Protein AF-A0A1Q8XFN5-F1 (afdb_monomer)

Secondary structure (DSSP, 8-state):
-HHHHHHHHHHHHHHHHHHHHHHHHHHHHHHHHHHHHHHH-HHHHHHHHHHHHHHHHHHHHHHHHHT-HHHHTT--HHHHHHHHHHHHHHTTT-HHHHHHHHHHHHHHHHHH---SSS--PPPPTTSS-HHHHHHHS-PPTT-TT--HHHHHHHHHHHHHHHHHHHHHHS---HHHHHHHHHHHHHHHHHHHS-HHHHSTTS-HHHHHHHHHHHHHHHHHHT--SSSPPPEE-S-SPPPGGGHHHHHHHHHHHHHHHH---HHHHHHHS-HHHHHHHHHHHHHHHTTPEE-HHHHIIIIIIGGGGG--S-PPP---SSPPPPPPPPHHHHHHHHHHHHHHTS-HHHHHHHS-HHHHHHHHHTTT---TTTHHHHHHHHHHHHHHHHHHHHHSTTGGGSSHHHHHHHHHHHHHHHHTTGGG--------------SS--HHHHHHHHHHHHHHHHHHHHHHHHHHHHHHHHHHHHHHHHHHHHHHHHHTT-------------------SS----SS-HHHHHHHHHHHHHTT--HHHHHHHHHHHHT-SS-HHHHTS---PPPP-S-PPPP------------

Organism: NCBI:txid544580

pLDDT: mean 74.15, std 21.21, range [24.22, 97.56]

Nearest PDB structures (foldseek):
  4tql-assembly1_A  TM=2.402E-01  e=5.460E+00  synthetic construct
  4tql-assembly2_B  TM=2.415E-01  e=6.213E+00  synthetic construct

Radius of gyration: 36.75 Å; Cα contacts (8 Å, |Δi|>4): 556; chains: 1; bounding box: 76×104×122 Å

Solvent-accessible surface area (backbone atoms only — not comparable to full-atom values): 33363 Å² total; per-residue (Å²): 110,73,65,60,54,51,50,54,50,47,54,32,51,51,31,35,52,51,3,44,50,49,11,50,46,55,38,48,54,52,49,53,52,47,55,52,24,63,74,75,33,75,68,53,29,50,52,50,53,49,54,53,51,51,53,51,58,56,39,46,65,52,35,51,48,51,68,36,67,78,46,61,77,69,55,47,52,46,58,49,11,20,39,28,5,43,12,60,38,35,34,94,82,32,75,60,17,38,55,20,29,55,46,40,46,51,52,35,34,74,74,65,70,39,71,80,83,58,93,71,82,77,64,50,55,91,80,54,56,73,67,61,49,64,60,10,42,50,69,46,84,95,48,86,85,60,62,61,56,59,53,34,40,50,41,33,47,49,56,48,49,51,54,45,48,56,56,69,69,50,60,84,50,66,68,59,44,43,54,52,48,35,53,51,22,32,56,50,37,60,74,78,42,64,60,64,79,72,48,68,96,60,55,70,71,59,47,35,55,52,30,28,34,47,48,35,27,41,26,40,40,37,53,54,80,93,68,61,64,53,76,34,81,61,76,73,85,80,60,79,90,50,49,66,64,34,46,56,49,26,22,51,50,49,19,59,49,33,34,41,53,42,66,47,47,71,75,54,30,54,73,68,36,45,50,37,45,25,43,36,49,50,30,46,77,72,60,23,39,50,38,55,66,63,47,36,51,30,53,50,48,60,33,15,69,46,44,85,63,48,42,76,73,62,80,68,98,63,86,54,70,67,44,52,75,40,67,60,36,35,60,14,30,35,71,51,11,56,75,55,74,41,54,29,67,42,33,55,61,37,34,48,52,66,45,42,36,52,33,27,58,46,55,51,59,70,54,83,94,40,34,71,16,41,33,34,32,49,29,27,46,33,52,35,23,52,50,39,46,67,76,48,70,70,68,72,54,79,65,51,73,70,48,49,61,55,52,53,50,58,46,57,61,40,62,76,65,56,82,81,72,86,82,88,85,90,80,86,84,83,84,87,88,87,85,79,78,54,46,65,57,52,40,52,53,31,52,54,50,50,55,52,50,54,52,50,51,52,49,50,54,51,52,53,52,51,50,53,51,51,51,53,50,52,50,53,49,49,56,46,53,53,48,58,57,48,60,76,72,65,85,78,90,85,90,86,88,86,87,86,85,89,86,87,88,86,84,91,82,90,69,101,65,74,99,76,39,75,67,60,54,47,55,51,49,51,54,43,48,76,70,68,48,60,69,66,59,53,49,49,51,58,53,57,58,65,71,54,89,64,65,75,72,66,84,67,53,80,82,79,75,80,82,89,82,90,81,88,80,81,89,78,83,87,80,82,91,83,88,81,86,87,132

Structure (mmCIF, N/CA/C/O backbone):
data_AF-A0A1Q8XFN5-F1
#
_entry.id   AF-A0A1Q8XFN5-F1
#
loop_
_atom_site.group_PDB
_atom_site.id
_atom_site.type_symbol
_atom_site.label_atom_id
_atom_site.label_alt_id
_atom_site.label_comp_id
_atom_site.label_asym_id
_atom_site.label_entity_id
_atom_site.label_seq_id
_atom_site.pdbx_PDB_ins_code
_atom_site.Cartn_x
_atom_site.Cartn_y
_atom_site.Cartn_z
_atom_site.occupancy
_atom_site.B_iso_or_equiv
_atom_site.auth_seq_id
_atom_site.auth_comp_id
_atom_site.auth_asym_id
_atom_site.auth_atom_id
_atom_site.pdbx_PDB_model_num
ATOM 1 N N . MET A 1 1 ? -47.825 -1.161 1.179 1.00 48.91 1 MET A N 1
ATOM 2 C CA . MET A 1 1 ? -46.876 -2.279 1.393 1.00 48.91 1 MET A CA 1
ATOM 3 C C . MET A 1 1 ? -45.423 -1.814 1.310 1.00 48.91 1 MET A C 1
ATOM 5 O O . MET A 1 1 ? -44.700 -2.040 2.266 1.00 48.91 1 MET A O 1
ATOM 9 N N . GLU A 1 2 ? -44.990 -1.104 0.259 1.00 49.78 2 GLU A N 1
ATOM 10 C CA . GLU A 1 2 ? -43.598 -0.605 0.153 1.00 49.78 2 GLU A CA 1
ATOM 11 C C . GLU A 1 2 ? -43.183 0.425 1.218 1.00 49.78 2 GLU A C 1
ATOM 13 O O . GLU A 1 2 ? -42.017 0.473 1.596 1.00 49.78 2 GLU A O 1
ATOM 18 N N . GLU A 1 3 ? -44.109 1.252 1.703 1.00 54.88 3 GLU A N 1
ATOM 19 C CA . GLU A 1 3 ? -43.822 2.281 2.715 1.00 54.88 3 GLU A CA 1
ATOM 20 C C . GLU A 1 3 ? -43.639 1.680 4.118 1.00 54.88 3 GLU A C 1
ATOM 22 O O . GLU A 1 3 ? -42.695 2.027 4.820 1.00 54.88 3 GLU A O 1
ATOM 27 N N . ILE A 1 4 ? -44.447 0.668 4.458 1.00 58.38 4 ILE A N 1
ATOM 28 C CA . ILE A 1 4 ? -44.325 -0.113 5.699 1.00 58.38 4 ILE A CA 1
ATOM 29 C C . ILE A 1 4 ? -43.003 -0.900 5.705 1.00 58.38 4 ILE A C 1
ATOM 31 O O . ILE A 1 4 ? -42.278 -0.870 6.692 1.00 58.38 4 ILE A O 1
ATOM 35 N N . ASN A 1 5 ? -42.626 -1.529 4.584 1.00 61.62 5 ASN A N 1
ATOM 36 C CA . ASN A 1 5 ? -41.341 -2.235 4.476 1.00 61.62 5 ASN A CA 1
ATOM 37 C C . ASN A 1 5 ? -40.132 -1.288 4.579 1.00 61.62 5 ASN A C 1
ATOM 39 O O . ASN A 1 5 ? -39.107 -1.661 5.150 1.00 61.62 5 ASN A O 1
ATOM 43 N N . ARG A 1 6 ? -40.239 -0.057 4.056 1.00 64.88 6 ARG A N 1
ATOM 44 C CA . ARG A 1 6 ? -39.185 0.962 4.194 1.00 64.88 6 ARG A CA 1
ATOM 45 C C . ARG A 1 6 ? -39.040 1.455 5.632 1.00 64.88 6 ARG A C 1
ATOM 47 O O . ARG A 1 6 ? -37.909 1.592 6.089 1.00 64.88 6 ARG A O 1
ATOM 54 N N . GLN A 1 7 ? -40.150 1.676 6.334 1.00 68.38 7 GLN A N 1
ATOM 55 C CA . GLN A 1 7 ? -40.136 2.102 7.734 1.00 68.38 7 GLN A CA 1
ATOM 56 C C . GLN A 1 7 ? -39.535 1.020 8.646 1.00 68.38 7 GLN A C 1
ATOM 58 O O . GLN A 1 7 ? -38.594 1.300 9.385 1.00 68.38 7 GLN A O 1
ATOM 63 N N . VAL A 1 8 ? -39.972 -0.237 8.498 1.00 67.88 8 VAL A N 1
ATOM 64 C CA . VAL A 1 8 ? -39.423 -1.380 9.253 1.00 67.88 8 VAL A CA 1
ATOM 65 C C . VAL A 1 8 ? -37.921 -1.557 8.991 1.00 67.88 8 VAL A C 1
ATOM 67 O O . VAL A 1 8 ? -37.155 -1.813 9.916 1.00 67.88 8 VAL A O 1
ATOM 70 N N . GLY A 1 9 ? -37.465 -1.364 7.748 1.00 74.75 9 GLY A N 1
ATOM 71 C CA . GLY A 1 9 ? -36.040 -1.437 7.406 1.00 74.75 9 GLY A CA 1
ATOM 72 C C . GLY A 1 9 ? -35.187 -0.297 7.984 1.00 74.75 9 GLY A C 1
ATOM 73 O O . GLY A 1 9 ? -33.989 -0.479 8.208 1.00 74.75 9 GLY A O 1
ATOM 74 N N . GLN A 1 10 ? -35.770 0.881 8.227 1.00 79.25 10 GLN A N 1
ATOM 75 C CA . GLN A 1 10 ? -35.079 1.997 8.883 1.00 79.25 10 GLN A CA 1
ATOM 76 C C . GLN A 1 10 ? -34.991 1.794 10.397 1.00 79.25 10 GLN A C 1
ATOM 78 O O . GLN A 1 10 ? -33.906 1.947 10.955 1.00 79.25 10 GLN A O 1
ATOM 83 N N . GLU A 1 11 ? -36.087 1.378 11.034 1.00 82.12 11 GLU A N 1
ATOM 84 C CA . GLU A 1 11 ? -36.124 1.057 12.466 1.00 82.12 11 GLU A CA 1
ATOM 85 C C . GLU A 1 11 ? -35.167 -0.095 12.805 1.00 82.12 11 GLU A C 1
ATOM 87 O O . GLU A 1 11 ? -34.388 0.004 13.751 1.00 82.12 11 GLU A O 1
ATOM 92 N N . ALA A 1 12 ? -35.138 -1.143 11.974 1.00 82.88 12 ALA A N 1
ATOM 93 C CA . ALA A 1 12 ? -34.190 -2.248 12.098 1.00 82.88 12 ALA A CA 1
ATOM 94 C C . ALA A 1 12 ? -32.732 -1.771 12.049 1.00 82.88 12 ALA A C 1
ATOM 96 O O . ALA A 1 12 ? -31.925 -2.123 12.907 1.00 82.88 12 ALA A O 1
ATOM 97 N N . ARG A 1 13 ? -32.396 -0.936 11.057 1.00 85.69 13 ARG A N 1
ATOM 98 C CA . ARG A 1 13 ? -31.041 -0.395 10.898 1.00 85.69 13 ARG A CA 1
ATOM 99 C C . ARG A 1 13 ? -30.638 0.464 12.095 1.00 85.69 13 ARG A C 1
ATOM 101 O O . ARG A 1 13 ? -29.511 0.336 12.561 1.00 85.69 13 ARG A O 1
ATOM 108 N N . MET A 1 14 ? -31.546 1.300 12.592 1.00 88.62 14 MET A N 1
ATOM 109 C CA . MET A 1 14 ? -31.292 2.154 13.749 1.00 88.62 14 MET A CA 1
ATOM 110 C C . MET A 1 14 ? -31.076 1.329 15.022 1.00 88.62 14 MET A C 1
ATOM 112 O O . MET A 1 14 ? -30.087 1.548 15.714 1.00 88.62 14 MET A O 1
ATOM 116 N N . ALA A 1 15 ? -31.937 0.340 15.287 1.00 89.44 15 ALA A N 1
ATOM 117 C CA . ALA A 1 15 ? -31.792 -0.576 16.418 1.00 89.44 15 ALA A CA 1
ATOM 118 C C . ALA A 1 15 ? -30.406 -1.238 16.431 1.00 89.44 15 ALA A C 1
ATOM 120 O O . ALA A 1 15 ? -29.684 -1.153 17.421 1.00 89.44 15 ALA A O 1
ATOM 121 N N . LEU A 1 16 ? -30.002 -1.814 15.294 1.00 88.50 16 LEU A N 1
ATOM 122 C CA . LEU A 1 16 ? -28.697 -2.455 15.126 1.00 88.50 16 LEU A CA 1
ATOM 123 C C . LEU A 1 16 ? -27.550 -1.455 15.369 1.00 88.50 16 LEU A C 1
ATOM 125 O O . LEU A 1 16 ? -26.640 -1.733 16.151 1.00 88.50 16 LEU A O 1
ATOM 129 N N . GLN A 1 17 ? -27.604 -0.270 14.755 1.00 89.81 17 GLN A N 1
ATOM 130 C CA . GLN A 1 17 ? -26.572 0.762 14.916 1.00 89.81 17 GLN A CA 1
ATOM 131 C C . GLN A 1 17 ? -26.382 1.185 16.377 1.00 89.81 17 GLN A C 1
ATOM 133 O O . GLN A 1 17 ? -25.244 1.253 16.845 1.00 89.81 17 GLN A O 1
ATOM 138 N N . VAL A 1 18 ? -27.479 1.416 17.103 1.00 92.75 18 VAL A N 1
ATOM 139 C CA . VAL A 1 18 ? -27.449 1.785 18.526 1.00 92.75 18 VAL A CA 1
ATOM 140 C C . VAL A 1 18 ? -26.813 0.676 19.358 1.00 92.75 18 VAL A C 1
ATOM 142 O O . VAL A 1 18 ? -25.904 0.949 20.148 1.00 92.75 18 VAL A O 1
ATOM 145 N N . SER A 1 19 ? -27.237 -0.576 19.150 1.00 91.94 19 SER A N 1
ATOM 146 C CA . SER A 1 19 ? -26.682 -1.728 19.865 1.00 91.94 19 SER A CA 1
ATOM 147 C C . SER A 1 19 ? -25.176 -1.835 19.686 1.00 91.94 19 SER A C 1
ATOM 149 O O . SER A 1 19 ? -24.460 -2.034 20.668 1.00 91.94 19 SER A O 1
ATOM 151 N N . VAL A 1 20 ? -24.672 -1.667 18.458 1.00 90.06 20 VAL A N 1
ATOM 152 C CA . VAL A 1 20 ? -23.233 -1.792 18.212 1.00 90.06 20 VAL A CA 1
ATOM 153 C C . VAL A 1 20 ? -22.420 -0.614 18.693 1.00 90.06 20 VAL A C 1
ATOM 155 O O . VAL A 1 20 ? -21.317 -0.816 19.204 1.00 90.06 20 VAL A O 1
ATOM 158 N N . GLN A 1 21 ? -22.950 0.597 18.572 1.00 91.81 21 GLN A N 1
ATOM 159 C CA . GLN A 1 21 ? -22.288 1.780 19.100 1.00 91.81 21 GLN A CA 1
ATOM 160 C C . GLN A 1 21 ? -22.062 1.638 20.613 1.00 91.81 21 GLN A C 1
ATOM 162 O O . GLN A 1 21 ? -20.928 1.767 21.080 1.00 91.81 21 GLN A O 1
ATOM 167 N N . LEU A 1 22 ? -23.103 1.256 21.361 1.00 92.56 22 LEU A N 1
ATOM 168 C CA . LEU A 1 22 ? -22.996 0.999 22.800 1.00 92.56 22 LEU A CA 1
ATOM 169 C C . LEU A 1 22 ? -22.096 -0.203 23.118 1.00 92.56 22 LEU A C 1
ATOM 171 O O . LEU A 1 22 ? -21.288 -0.140 24.044 1.00 92.56 22 LEU A O 1
ATOM 175 N N . ALA A 1 23 ? -22.184 -1.286 22.341 1.00 91.81 23 ALA A N 1
ATOM 176 C CA . ALA A 1 23 ? -21.356 -2.474 22.547 1.00 91.81 23 ALA A CA 1
ATOM 177 C C . ALA A 1 23 ? -19.858 -2.175 22.430 1.00 91.81 23 ALA A C 1
ATOM 179 O O . ALA A 1 23 ? -19.070 -2.593 23.284 1.00 91.81 23 ALA A O 1
ATOM 180 N N . ARG A 1 24 ? -19.470 -1.433 21.385 1.00 91.00 24 ARG A N 1
ATOM 181 C CA . ARG A 1 24 ? -18.083 -1.016 21.149 1.00 91.00 24 ARG A CA 1
ATOM 182 C C . ARG A 1 24 ? -17.606 -0.067 22.238 1.00 91.00 24 ARG A C 1
ATOM 184 O O . ARG A 1 24 ? -16.546 -0.301 22.811 1.00 91.00 24 ARG A O 1
ATOM 191 N N . PHE A 1 25 ? -18.432 0.912 22.602 1.00 92.12 25 PHE A N 1
ATOM 192 C CA . PHE A 1 25 ? -18.136 1.835 23.694 1.00 92.12 25 PHE A CA 1
ATOM 193 C C . PHE A 1 25 ? -17.874 1.102 25.022 1.00 92.12 25 PHE A C 1
ATOM 195 O O . PHE A 1 25 ? -16.857 1.333 25.678 1.00 92.12 25 PHE A O 1
ATOM 202 N N . PHE A 1 26 ? -18.721 0.137 25.394 1.00 91.06 26 PHE A N 1
ATOM 203 C CA . PHE A 1 26 ? -18.507 -0.668 26.602 1.00 91.06 26 PHE A CA 1
ATOM 204 C C . PHE A 1 26 ? -17.273 -1.570 26.510 1.00 91.06 26 PHE A C 1
ATOM 206 O O . PHE A 1 26 ? -16.554 -1.740 27.502 1.00 91.06 26 PHE A O 1
ATOM 213 N N . ALA A 1 27 ? -16.998 -2.143 25.336 1.00 90.44 27 ALA A N 1
ATOM 214 C CA . ALA A 1 27 ? -15.788 -2.927 25.117 1.00 90.44 27 ALA A CA 1
ATOM 215 C C . ALA A 1 27 ? -14.518 -2.072 25.283 1.00 90.44 27 ALA A C 1
ATOM 217 O O . ALA A 1 27 ? -13.555 -2.540 25.901 1.00 90.44 27 ALA A O 1
ATOM 218 N N . ASP A 1 28 ? -14.538 -0.827 24.804 1.00 89.75 28 ASP A N 1
ATOM 219 C CA . ASP A 1 28 ? -13.425 0.116 24.905 1.00 89.75 28 ASP A CA 1
ATOM 220 C C . ASP A 1 28 ? -13.217 0.631 26.332 1.00 89.75 28 ASP A C 1
ATOM 222 O O . ASP A 1 28 ? -12.080 0.606 26.812 1.00 89.75 28 ASP A O 1
ATOM 226 N N . ILE A 1 29 ? -14.282 1.000 27.058 1.00 87.31 29 ILE A N 1
ATOM 227 C CA . ILE A 1 29 ? -14.195 1.350 28.490 1.00 87.31 29 ILE A CA 1
ATOM 228 C C . ILE A 1 29 ? -13.511 0.223 29.264 1.00 87.31 29 ILE A C 1
ATOM 230 O O . ILE A 1 29 ? -12.574 0.455 30.032 1.00 87.31 29 ILE A O 1
ATOM 234 N N . ARG A 1 30 ? -13.946 -1.020 29.032 1.00 87.81 30 ARG A N 1
ATOM 235 C CA . ARG A 1 30 ? -13.374 -2.198 29.685 1.00 87.81 30 ARG A CA 1
ATOM 236 C C . ARG A 1 30 ? -11.901 -2.391 29.325 1.00 87.81 30 ARG A C 1
ATOM 238 O O . ARG A 1 30 ? -11.105 -2.708 30.210 1.00 87.81 30 ARG A O 1
ATOM 245 N N . ARG A 1 31 ? -11.531 -2.210 28.051 1.00 87.75 31 ARG A N 1
ATOM 246 C CA . ARG A 1 31 ? -10.132 -2.296 27.602 1.00 87.75 31 ARG A CA 1
ATOM 247 C C . ARG A 1 31 ? -9.269 -1.264 28.331 1.00 87.75 31 ARG A C 1
ATOM 249 O O . ARG A 1 31 ? -8.276 -1.650 28.944 1.00 87.75 31 ARG A O 1
ATOM 256 N N . ARG A 1 32 ? -9.690 0.007 28.342 1.00 87.00 32 ARG A N 1
ATOM 257 C CA . ARG A 1 32 ? -8.972 1.104 29.015 1.00 87.00 32 ARG A CA 1
ATOM 258 C C . ARG A 1 32 ? -8.836 0.847 30.520 1.00 87.00 32 ARG A C 1
ATOM 260 O O . ARG A 1 32 ? -7.750 1.011 31.067 1.00 87.00 32 ARG A O 1
ATOM 267 N N . ALA A 1 33 ? -9.896 0.376 31.183 1.00 85.06 33 ALA A N 1
ATOM 268 C CA . ALA A 1 33 ? -9.864 0.045 32.610 1.00 85.06 33 ALA A CA 1
ATOM 269 C C . ALA A 1 33 ? -8.865 -1.082 32.930 1.00 85.06 33 ALA A C 1
ATOM 271 O O . ALA A 1 33 ? -8.104 -0.985 33.893 1.00 85.06 33 ALA A O 1
ATOM 272 N N . LEU A 1 34 ? -8.828 -2.135 32.106 1.00 83.62 34 LEU A N 1
ATOM 273 C CA . LEU A 1 34 ? -7.880 -3.237 32.273 1.00 83.62 34 LEU A CA 1
ATOM 274 C C . LEU A 1 34 ? -6.431 -2.788 32.032 1.00 83.62 34 LEU A C 1
ATOM 276 O O . LEU A 1 34 ? -5.530 -3.214 32.752 1.00 83.62 34 LEU A O 1
ATOM 280 N N . GLU A 1 35 ? -6.197 -1.935 31.035 1.00 85.50 35 GLU A N 1
ATOM 281 C CA . GLU A 1 35 ? -4.877 -1.358 30.755 1.00 85.50 35 GLU A CA 1
ATOM 282 C C . GLU A 1 35 ? -4.386 -0.453 31.888 1.00 85.50 35 GLU A C 1
ATOM 284 O O . GLU A 1 35 ? -3.220 -0.547 32.270 1.00 85.50 35 GLU A O 1
ATOM 289 N N . HIS A 1 36 ? -5.265 0.375 32.462 1.00 78.75 36 HIS A N 1
ATOM 290 C CA . HIS A 1 36 ? -4.929 1.200 33.623 1.00 78.75 36 HIS A CA 1
ATOM 291 C C . HIS A 1 36 ? -4.574 0.331 34.836 1.00 78.75 36 HIS A C 1
ATOM 293 O O . HIS A 1 36 ? -3.499 0.482 35.412 1.00 78.75 36 HIS A O 1
ATOM 299 N N . ALA A 1 37 ? -5.416 -0.660 35.152 1.00 84.31 37 ALA A N 1
ATOM 300 C CA . ALA A 1 37 ? -5.181 -1.575 36.269 1.00 84.31 37 ALA A CA 1
ATOM 301 C C . ALA A 1 37 ? -3.868 -2.367 36.119 1.00 84.31 37 ALA A C 1
ATOM 303 O O . ALA A 1 37 ? -3.137 -2.531 37.092 1.00 84.31 37 ALA A O 1
ATOM 304 N N . ARG A 1 38 ? -3.522 -2.800 34.895 1.00 80.19 38 ARG A N 1
ATOM 305 C CA . ARG A 1 38 ? -2.239 -3.465 34.585 1.00 80.19 38 ARG A CA 1
ATOM 306 C C . ARG A 1 38 ? -1.017 -2.607 34.902 1.00 80.19 38 ARG A C 1
ATOM 308 O O . ARG A 1 38 ? 0.026 -3.156 35.245 1.00 80.19 38 ARG A O 1
ATOM 315 N N . ARG A 1 39 ? -1.125 -1.287 34.740 1.00 80.44 39 ARG A N 1
ATOM 316 C CA . ARG A 1 39 ? -0.032 -0.343 35.018 1.00 80.44 39 ARG A CA 1
ATOM 317 C C . ARG A 1 39 ? 0.100 -0.035 36.508 1.00 80.44 39 ARG A C 1
ATOM 319 O O . ARG A 1 39 ? 1.205 0.249 36.956 1.00 80.44 39 ARG A O 1
ATOM 326 N N . GLU A 1 40 ? -1.000 -0.089 37.255 1.00 80.44 40 GLU A N 1
ATOM 327 C CA . GLU A 1 40 ? -1.044 0.290 38.670 1.00 80.44 40 GLU A CA 1
ATOM 328 C C . GLU A 1 40 ? -0.751 -0.878 39.625 1.00 80.44 40 GLU A C 1
ATOM 330 O O . GLU A 1 40 ? 0.107 -0.748 40.499 1.00 80.44 40 GLU A O 1
ATOM 335 N N . SER A 1 41 ? -1.448 -2.018 39.492 1.00 84.38 41 SER A N 1
ATOM 336 C CA . SER A 1 41 ? -1.312 -3.143 40.429 1.00 84.38 41 SER A CA 1
ATOM 337 C C . SER A 1 41 ? -1.861 -4.473 39.898 1.00 84.38 41 SER A C 1
ATOM 339 O O . SER A 1 41 ? -2.950 -4.555 39.327 1.00 84.38 41 SER A O 1
ATOM 341 N N . LEU A 1 42 ? -1.158 -5.567 40.218 1.00 81.69 42 LEU A N 1
ATOM 342 C CA . LEU A 1 42 ? -1.602 -6.937 39.930 1.00 81.69 42 LEU A CA 1
ATOM 343 C C . LEU A 1 42 ? -2.922 -7.305 40.630 1.00 81.69 42 LEU A C 1
ATOM 345 O O . LEU A 1 42 ? -3.688 -8.117 40.110 1.00 81.69 42 LEU A O 1
ATOM 349 N N . GLU A 1 43 ? -3.200 -6.748 41.812 1.00 81.31 43 GLU A N 1
ATOM 350 C CA . GLU A 1 43 ? -4.443 -7.030 42.544 1.00 81.31 43 GLU A CA 1
ATOM 351 C C . GLU A 1 43 ? -5.649 -6.376 41.869 1.00 81.31 43 GLU A C 1
ATOM 353 O O . GLU A 1 43 ? -6.674 -7.028 41.665 1.00 81.31 43 GLU A O 1
ATOM 358 N N . GLN A 1 44 ? -5.501 -5.120 41.441 1.00 75.00 44 GLN A N 1
ATOM 359 C CA . GLN A 1 44 ? -6.531 -4.418 40.679 1.00 75.00 44 GLN A CA 1
ATOM 360 C C . GLN A 1 44 ? -6.784 -5.102 39.335 1.00 75.00 44 GLN A C 1
ATOM 362 O O . GLN A 1 44 ? -7.939 -5.300 38.960 1.00 75.00 44 GLN A O 1
ATOM 367 N N . GLU A 1 45 ? -5.732 -5.544 38.636 1.00 85.31 45 GLU A N 1
ATOM 368 C CA . GLU A 1 45 ? -5.900 -6.301 37.395 1.00 85.31 45 GLU A CA 1
ATOM 369 C C . GLU A 1 45 ? -6.744 -7.569 37.614 1.00 85.31 45 GLU A C 1
ATOM 371 O O . GLU A 1 45 ? -7.644 -7.858 36.820 1.00 85.31 45 GLU A O 1
ATOM 376 N N . ARG A 1 46 ? -6.484 -8.327 38.689 1.00 83.31 46 ARG A N 1
ATOM 377 C CA . ARG A 1 46 ? -7.250 -9.544 39.010 1.00 83.31 46 ARG A CA 1
ATOM 378 C C . ARG A 1 46 ? -8.722 -9.242 39.262 1.00 83.31 46 ARG A C 1
ATOM 380 O O . ARG A 1 46 ? -9.565 -9.951 38.717 1.00 83.31 46 ARG A O 1
ATOM 387 N N . LEU A 1 47 ? -9.021 -8.198 40.037 1.00 84.81 47 LEU A N 1
ATOM 388 C CA . LEU A 1 47 ? -10.397 -7.787 40.326 1.00 84.81 47 LEU A CA 1
ATOM 389 C C . LEU A 1 47 ? -11.140 -7.399 39.044 1.00 84.81 47 LEU A C 1
ATOM 391 O O . LEU A 1 47 ? -12.223 -7.917 38.788 1.00 84.81 47 LEU A O 1
ATOM 395 N N . ILE A 1 48 ? -10.527 -6.575 38.188 1.00 85.62 48 ILE A N 1
ATOM 396 C CA . ILE A 1 48 ? -11.133 -6.179 36.909 1.00 85.62 48 ILE A CA 1
ATOM 397 C C . ILE A 1 48 ? -11.356 -7.400 36.009 1.00 85.62 48 ILE A C 1
ATOM 399 O O . ILE A 1 48 ? -12.444 -7.572 35.462 1.00 85.62 48 ILE A O 1
ATOM 403 N N . ARG A 1 49 ? -10.375 -8.305 35.891 1.00 85.69 49 ARG A N 1
ATOM 404 C CA . ARG A 1 49 ? -10.541 -9.554 35.125 1.00 85.69 49 ARG A CA 1
ATOM 405 C C . ARG A 1 49 ? -11.658 -10.438 35.682 1.00 85.69 49 ARG A C 1
ATOM 407 O O . ARG A 1 49 ? -12.355 -11.083 34.900 1.00 85.69 49 ARG A O 1
ATOM 414 N N . GLN A 1 50 ? -11.824 -10.498 37.002 1.00 86.69 50 GLN A N 1
ATOM 415 C CA . GLN A 1 50 ? -12.906 -11.253 37.630 1.00 86.69 50 GLN A CA 1
ATOM 416 C C . GLN A 1 50 ? -14.267 -10.658 37.262 1.00 86.69 50 GLN A C 1
ATOM 418 O O . GLN A 1 50 ? -15.103 -11.386 36.733 1.00 86.69 50 GLN A O 1
ATOM 423 N N . THR A 1 51 ? -14.440 -9.342 37.409 1.00 87.31 51 THR A N 1
ATOM 424 C CA . THR A 1 51 ? -15.672 -8.645 37.012 1.00 87.31 51 THR A CA 1
ATOM 425 C C . THR A 1 51 ? -16.014 -8.895 35.543 1.00 87.31 51 THR A C 1
ATOM 427 O O . THR A 1 51 ? -17.155 -9.211 35.220 1.00 87.31 51 THR A O 1
ATOM 430 N N . ILE A 1 52 ? -15.025 -8.839 34.644 1.00 87.56 52 ILE A N 1
ATOM 431 C CA . ILE A 1 52 ? -15.230 -9.120 33.213 1.00 87.56 52 ILE A CA 1
ATOM 432 C C . ILE A 1 52 ? -15.727 -10.554 32.990 1.00 87.56 52 ILE A C 1
ATOM 434 O O . ILE A 1 52 ? -16.626 -10.778 32.179 1.00 87.56 52 ILE A O 1
ATOM 438 N N . ASN A 1 53 ? -15.152 -11.529 33.698 1.00 88.50 53 ASN A N 1
ATOM 439 C CA . ASN A 1 53 ? -15.568 -12.927 33.595 1.00 88.50 53 ASN A CA 1
ATOM 440 C C . ASN A 1 53 ? -16.972 -13.163 34.163 1.00 88.50 53 ASN A C 1
ATOM 442 O O . ASN A 1 53 ? -17.707 -13.982 33.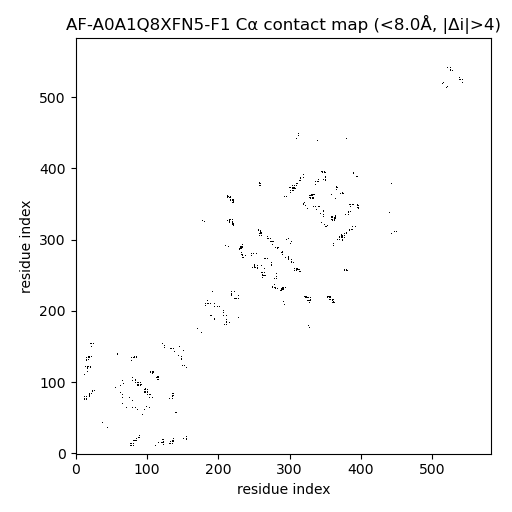611 1.00 88.50 53 ASN A O 1
ATOM 446 N N . ASP A 1 54 ? -17.347 -12.463 35.232 1.00 88.31 54 ASP A N 1
ATOM 447 C CA . ASP A 1 54 ? -18.687 -12.555 35.811 1.00 88.31 54 ASP A CA 1
ATOM 448 C C . ASP A 1 54 ? -19.728 -11.933 34.870 1.00 88.31 54 ASP A C 1
ATOM 450 O O . ASP A 1 54 ? -20.712 -12.590 34.543 1.00 88.31 54 ASP A O 1
ATOM 454 N N . GLN A 1 55 ? -19.450 -10.763 34.288 1.00 89.06 55 GLN A N 1
ATOM 455 C CA . GLN A 1 55 ? -20.302 -10.171 33.247 1.00 89.06 55 GLN A CA 1
ATOM 456 C C . GLN A 1 55 ? -20.441 -11.075 32.014 1.00 89.06 55 GLN A C 1
ATOM 458 O O . GLN A 1 55 ? -21.532 -11.226 31.471 1.00 89.06 55 GLN A O 1
ATOM 463 N N . ARG A 1 56 ? -19.352 -11.731 31.591 1.00 91.06 56 ARG A N 1
ATOM 464 C CA . ARG A 1 56 ? -19.394 -12.719 30.502 1.00 91.06 56 ARG A CA 1
ATOM 465 C C . ARG A 1 56 ? -20.321 -13.890 30.841 1.00 91.06 56 ARG A C 1
ATOM 467 O O . ARG A 1 56 ? -21.068 -14.341 29.982 1.00 91.06 56 ARG A O 1
ATOM 474 N N . ARG A 1 57 ? -20.294 -14.390 32.083 1.00 89.56 57 ARG A N 1
ATOM 475 C CA . ARG A 1 57 ? -21.199 -15.470 32.524 1.00 89.56 57 ARG A CA 1
ATOM 476 C C . ARG A 1 57 ? -22.664 -15.039 32.482 1.00 89.56 57 ARG A C 1
ATOM 478 O O . ARG A 1 57 ? -23.504 -15.856 32.132 1.00 89.56 57 ARG A O 1
ATOM 485 N N . LEU A 1 58 ? -22.953 -13.778 32.796 1.00 91.00 58 LEU A N 1
ATOM 486 C CA . LEU A 1 58 ? -24.307 -13.220 32.711 1.00 91.00 58 LEU A CA 1
ATOM 487 C C . LEU A 1 58 ? -24.764 -13.018 31.257 1.00 91.00 58 LEU A C 1
ATOM 489 O O . LEU A 1 58 ? -25.952 -13.115 30.972 1.00 91.00 58 LEU A O 1
ATOM 493 N N . ALA A 1 59 ? -23.833 -12.812 30.320 1.00 92.00 59 ALA A N 1
ATOM 494 C CA . ALA A 1 59 ? -24.129 -12.736 28.887 1.00 92.00 59 ALA A CA 1
ATOM 495 C C . ALA A 1 59 ? -24.415 -14.109 28.239 1.00 92.00 59 ALA A C 1
ATOM 497 O O . ALA A 1 59 ? -25.082 -14.183 27.207 1.00 92.00 59 ALA A O 1
ATOM 498 N N . ASP A 1 60 ? -23.927 -15.200 28.831 1.00 92.62 60 ASP A N 1
ATOM 499 C CA . ASP A 1 60 ? -23.967 -16.563 28.280 1.00 92.62 60 ASP A CA 1
ATOM 500 C C . ASP A 1 60 ? -25.372 -17.037 27.821 1.00 92.62 60 ASP A C 1
ATOM 502 O O . ASP A 1 60 ? -25.472 -17.610 26.731 1.00 92.62 60 ASP A O 1
ATOM 506 N N . PRO A 1 61 ? -26.485 -16.772 28.543 1.00 93.25 61 PRO A N 1
ATOM 507 C CA . PRO A 1 61 ? -27.827 -17.133 28.074 1.00 93.25 61 PRO A CA 1
ATOM 508 C C . PRO A 1 61 ? -28.216 -16.432 26.766 1.00 93.25 61 PRO A C 1
ATOM 510 O O . PRO A 1 61 ? -28.749 -17.074 25.860 1.00 93.25 61 PRO A O 1
ATOM 513 N N . VAL A 1 62 ? -27.893 -15.141 26.644 1.00 92.69 62 VAL A N 1
ATOM 514 C CA . VAL A 1 62 ? -28.188 -14.325 25.455 1.00 92.69 62 VAL A CA 1
ATOM 515 C C . VAL A 1 62 ? -27.373 -14.816 24.259 1.00 92.69 62 VAL A C 1
ATOM 517 O O . VAL A 1 62 ? -27.901 -14.971 23.158 1.00 92.69 62 VAL A O 1
ATOM 520 N N . LEU A 1 63 ? -26.095 -15.135 24.478 1.00 93.81 63 LEU A N 1
ATOM 521 C CA . LEU A 1 63 ? -25.216 -15.655 23.429 1.00 93.81 63 LEU A CA 1
ATOM 522 C C . LEU A 1 63 ? -25.687 -17.021 22.915 1.00 93.81 63 LEU A C 1
ATOM 524 O O . LEU A 1 63 ? -25.705 -17.249 21.705 1.00 93.81 63 LEU A O 1
ATOM 528 N N . ARG A 1 64 ? -26.122 -17.920 23.811 1.00 93.25 64 ARG A N 1
ATOM 529 C CA . ARG A 1 64 ? -26.704 -19.213 23.411 1.00 93.25 64 ARG A CA 1
ATOM 530 C C . ARG A 1 64 ? -28.015 -19.052 22.655 1.00 93.25 64 ARG A C 1
ATOM 532 O O . ARG A 1 64 ? -28.219 -19.756 21.672 1.00 93.25 64 ARG A O 1
ATOM 539 N N . GLN A 1 65 ? -28.870 -18.124 23.077 1.00 91.88 65 GLN A N 1
ATOM 540 C CA . GLN A 1 65 ? -30.105 -17.801 22.363 1.00 91.88 65 GLN A CA 1
ATOM 541 C C . GLN A 1 65 ? -29.813 -17.317 20.936 1.00 91.88 65 GLN A C 1
ATOM 543 O O . GLN A 1 65 ? -30.456 -17.772 19.994 1.00 91.88 65 GLN A O 1
ATOM 548 N N . GLY A 1 66 ? -28.780 -16.489 20.756 1.00 90.81 66 GLY A N 1
ATOM 549 C CA . GLY A 1 66 ? -28.305 -16.060 19.439 1.00 90.81 66 GLY A CA 1
ATOM 550 C C . GLY A 1 66 ? -27.812 -17.192 18.535 1.00 90.81 66 GLY A C 1
ATOM 551 O O . GLY A 1 66 ? -27.727 -17.012 17.323 1.00 90.81 66 GLY A O 1
ATOM 552 N N . LEU A 1 67 ? -27.516 -18.368 19.088 1.00 92.56 67 LEU A N 1
ATOM 553 C CA . LEU A 1 67 ? -27.110 -19.564 18.350 1.00 92.56 67 LEU A CA 1
ATOM 554 C C . LEU A 1 67 ? -28.242 -20.596 18.191 1.00 92.56 67 LEU A C 1
ATOM 556 O O . LEU A 1 67 ? -28.018 -21.630 17.562 1.00 92.56 67 LEU A O 1
ATOM 560 N N . ASP A 1 68 ? -29.450 -20.328 18.685 1.00 93.56 68 ASP A N 1
ATOM 561 C CA . ASP A 1 68 ? -30.616 -21.201 18.509 1.00 93.56 68 ASP A CA 1
ATOM 562 C C . ASP A 1 68 ? -31.385 -20.835 17.228 1.00 93.56 68 ASP A C 1
ATOM 564 O O . ASP A 1 68 ? -31.774 -19.689 17.024 1.00 93.56 68 ASP A O 1
ATOM 568 N N . GLU A 1 69 ? -31.644 -21.808 16.354 1.00 91.19 69 GLU A N 1
ATOM 569 C CA . GLU A 1 69 ? -32.474 -21.612 15.152 1.00 91.19 69 GLU A CA 1
ATOM 570 C C . GLU A 1 69 ? -33.901 -21.166 15.480 1.00 91.19 69 GLU A C 1
ATOM 572 O O . GLU A 1 69 ? -34.437 -20.277 14.819 1.00 91.19 69 GLU A O 1
ATOM 577 N N . ARG A 1 70 ? -34.489 -21.695 16.559 1.00 92.31 70 ARG A N 1
ATOM 578 C CA . ARG A 1 70 ? -35.874 -21.385 16.949 1.00 92.31 70 ARG A CA 1
ATOM 579 C C . ARG A 1 70 ? -36.059 -19.931 17.358 1.00 92.31 70 ARG A C 1
ATOM 581 O O . ARG A 1 70 ? -37.172 -19.409 17.278 1.00 92.31 70 ARG A O 1
ATOM 588 N N . PHE A 1 71 ? -34.989 -19.305 17.845 1.00 93.69 71 PHE A N 1
ATOM 589 C CA . PHE A 1 71 ? -34.974 -17.880 18.131 1.00 93.69 71 PHE A CA 1
ATOM 590 C C . PHE A 1 71 ? -35.091 -17.093 16.827 1.00 93.69 71 PHE A C 1
ATOM 592 O O . PHE A 1 71 ? -36.015 -16.294 16.677 1.00 93.69 71 PHE A O 1
ATOM 599 N N . TRP A 1 72 ? -34.221 -17.378 15.856 1.00 92.12 72 TRP A N 1
ATOM 600 C CA . TRP A 1 72 ? -34.206 -16.666 14.580 1.00 92.12 72 TRP A CA 1
ATOM 601 C C . TRP A 1 72 ? -35.504 -16.832 13.793 1.00 92.12 72 TRP A C 1
ATOM 603 O O . TRP A 1 72 ? -35.932 -15.880 13.151 1.00 92.12 72 TRP A O 1
ATOM 613 N N . ASP A 1 73 ? -36.211 -17.958 13.899 1.00 88.56 73 ASP A N 1
ATOM 614 C CA . ASP A 1 73 ? -37.533 -18.140 13.271 1.00 88.56 73 ASP A CA 1
ATOM 615 C C . ASP A 1 73 ? -38.568 -17.070 13.659 1.00 88.56 73 ASP A C 1
ATOM 617 O O . ASP A 1 73 ? -39.496 -16.797 12.896 1.00 88.56 73 ASP A O 1
ATOM 621 N N . LYS A 1 74 ? -38.422 -16.462 14.841 1.00 90.56 74 LYS A N 1
ATOM 622 C CA . LYS A 1 74 ? -39.367 -15.475 15.388 1.00 90.56 74 LYS A CA 1
ATOM 623 C C . LYS A 1 74 ? -38.728 -14.125 15.709 1.00 90.56 74 LYS A C 1
ATOM 625 O O . LYS A 1 74 ? -39.451 -13.217 16.111 1.00 90.56 74 LYS A O 1
ATOM 630 N N . ALA A 1 75 ? -37.410 -14.004 15.559 1.00 88.62 75 ALA A N 1
ATOM 631 C CA . ALA A 1 75 ? -36.655 -12.832 15.975 1.00 88.62 75 ALA A CA 1
ATOM 632 C C . ALA A 1 75 ? -37.096 -11.581 15.209 1.00 88.62 75 ALA A C 1
ATOM 634 O O . ALA A 1 75 ? -37.107 -11.553 13.973 1.00 88.62 75 ALA A O 1
ATOM 635 N N . GLN A 1 76 ? -37.422 -10.529 15.955 1.00 88.50 76 GLN A N 1
ATOM 636 C CA . GLN A 1 76 ? -37.592 -9.195 15.402 1.00 88.50 76 GLN A CA 1
ATOM 637 C C . GLN A 1 76 ? -36.231 -8.490 15.291 1.00 88.50 76 GLN A C 1
ATOM 639 O O . GLN A 1 76 ? -35.269 -8.880 15.959 1.00 88.50 76 GLN A O 1
ATOM 644 N N . PRO A 1 77 ? -36.120 -7.419 14.483 1.00 87.12 77 PRO A N 1
ATOM 645 C CA . PRO A 1 77 ? -34.867 -6.680 14.348 1.00 87.12 77 PRO A CA 1
ATOM 646 C C . PRO A 1 77 ? -34.286 -6.183 15.674 1.00 87.12 77 PRO A C 1
ATOM 648 O O . PRO A 1 77 ? -33.071 -6.175 15.837 1.00 87.12 77 PRO A O 1
ATOM 651 N N . LYS A 1 78 ? -35.140 -5.804 16.632 1.00 89.31 78 LYS A N 1
ATOM 652 C CA . LYS A 1 78 ? -34.716 -5.354 17.964 1.00 89.31 78 LYS A CA 1
ATOM 653 C C . LYS A 1 78 ? -34.112 -6.488 18.798 1.00 89.31 78 LYS A C 1
ATOM 655 O O . LYS A 1 78 ? -33.066 -6.290 19.406 1.00 89.31 78 LYS A O 1
ATOM 660 N N . ASP A 1 79 ? -34.698 -7.687 18.739 1.00 91.25 79 ASP A N 1
ATOM 661 C CA . ASP A 1 79 ? -34.156 -8.880 19.404 1.00 91.25 79 ASP A CA 1
ATOM 662 C C . ASP A 1 79 ? -32.780 -9.246 18.830 1.00 91.25 79 ASP A C 1
ATOM 664 O O . ASP A 1 79 ? -31.832 -9.532 19.563 1.00 91.25 79 ASP A O 1
ATOM 668 N N . ALA A 1 80 ? -32.659 -9.199 17.500 1.00 90.38 80 ALA A N 1
ATOM 669 C CA . ALA A 1 80 ? -31.400 -9.435 16.803 1.00 90.38 80 ALA A CA 1
ATOM 670 C C . ALA A 1 80 ? -30.347 -8.372 17.153 1.00 90.38 80 ALA A C 1
ATOM 672 O O . ALA A 1 80 ? -29.180 -8.710 17.352 1.00 90.38 80 ALA A O 1
ATOM 673 N N . ALA A 1 81 ? -30.756 -7.106 17.270 1.00 91.81 81 ALA A N 1
ATOM 674 C CA . ALA A 1 81 ? -29.888 -6.003 17.661 1.00 91.81 81 ALA A CA 1
ATOM 675 C C . ALA A 1 81 ? -29.353 -6.162 19.087 1.00 91.81 81 ALA A C 1
ATOM 677 O O . ALA A 1 81 ? -28.144 -6.047 19.292 1.00 91.81 81 ALA A O 1
ATOM 678 N N . TYR A 1 82 ? -30.211 -6.532 20.041 1.00 93.62 82 TYR A N 1
ATOM 679 C CA . TYR A 1 82 ? -29.799 -6.819 21.414 1.00 93.62 82 TYR A CA 1
ATOM 680 C C . TYR A 1 82 ? -28.754 -7.946 21.475 1.00 93.62 82 TYR A C 1
ATOM 682 O O . TYR A 1 82 ? -27.661 -7.756 22.016 1.00 93.62 82 TYR A O 1
ATOM 690 N N . VAL A 1 83 ? -29.043 -9.099 20.854 1.00 94.19 83 VAL A N 1
ATOM 691 C CA . VAL A 1 83 ? -28.113 -10.244 20.808 1.00 94.19 83 VAL A CA 1
ATOM 692 C C . VAL A 1 83 ? -26.795 -9.851 20.145 1.00 94.19 83 VAL A C 1
ATOM 694 O O . VAL A 1 83 ? -25.723 -10.185 20.655 1.00 94.19 83 VAL A O 1
ATOM 697 N N . TRP A 1 84 ? -26.856 -9.109 19.039 1.00 93.62 84 TRP A N 1
ATOM 698 C CA . TRP A 1 84 ? -25.667 -8.648 18.336 1.00 93.62 84 TRP A CA 1
ATOM 699 C C . TRP A 1 84 ? -24.827 -7.688 19.178 1.00 93.62 84 TRP A C 1
ATOM 701 O O . TRP A 1 84 ? -23.611 -7.853 19.245 1.00 93.62 84 TRP A O 1
ATOM 711 N N . GLY A 1 85 ? -25.450 -6.731 19.868 1.00 92.56 85 GLY A N 1
ATOM 712 C CA . GLY A 1 85 ? -24.753 -5.812 20.763 1.00 92.56 85 GLY A CA 1
ATOM 713 C C . GLY A 1 85 ? -24.039 -6.550 21.899 1.00 92.56 85 GLY A C 1
ATOM 714 O O . GLY A 1 85 ? -22.869 -6.284 22.178 1.00 92.56 85 GLY A O 1
ATOM 715 N N . VAL A 1 86 ? -24.701 -7.525 22.531 1.00 94.69 86 VAL A N 1
ATOM 716 C CA . VAL A 1 86 ? -24.072 -8.350 23.577 1.00 94.69 86 VAL A CA 1
ATOM 717 C C . VAL A 1 86 ? -22.913 -9.167 22.994 1.00 94.69 86 VAL A C 1
ATOM 719 O O . VAL A 1 86 ? -21.824 -9.198 23.569 1.00 94.69 86 VAL A O 1
ATOM 722 N N . ALA A 1 87 ? -23.096 -9.772 21.822 1.00 94.81 87 ALA A N 1
ATOM 723 C CA . ALA A 1 87 ? -22.055 -10.539 21.146 1.00 94.81 87 ALA A CA 1
ATOM 724 C C . ALA A 1 87 ? -20.837 -9.675 20.765 1.00 94.81 87 ALA A C 1
ATOM 726 O O . ALA A 1 87 ? -19.703 -10.019 21.104 1.00 94.81 87 ALA A O 1
ATOM 727 N N . GLU A 1 88 ? -21.051 -8.510 20.147 1.00 93.75 88 GLU A N 1
ATOM 728 C CA . GLU A 1 88 ? -19.989 -7.566 19.777 1.00 93.75 88 GLU A CA 1
ATOM 729 C C . GLU A 1 88 ? -19.211 -7.091 21.013 1.00 93.75 88 GLU A C 1
ATOM 731 O O . GLU A 1 88 ? -17.979 -7.016 20.985 1.00 93.75 88 GLU A O 1
ATOM 736 N N . ARG A 1 89 ? -19.907 -6.848 22.133 1.00 92.62 89 ARG A N 1
ATOM 737 C CA . ARG A 1 89 ? -19.288 -6.445 23.402 1.00 92.62 89 ARG A CA 1
ATOM 738 C C . ARG A 1 89 ? -18.313 -7.499 23.930 1.00 92.62 89 ARG A C 1
ATOM 740 O O . ARG A 1 89 ? -17.313 -7.128 24.543 1.00 92.62 89 ARG A O 1
ATOM 747 N N . PHE A 1 90 ? -18.559 -8.797 23.735 1.00 93.31 90 PHE A N 1
ATOM 748 C CA . PHE A 1 90 ? -17.735 -9.878 24.310 1.00 93.31 90 PHE A CA 1
ATOM 749 C C . PHE A 1 90 ? -16.901 -10.675 23.295 1.00 93.31 90 PHE A C 1
ATOM 751 O O . PHE A 1 90 ? -16.107 -11.518 23.714 1.00 93.31 90 PHE A O 1
ATOM 758 N N . LYS A 1 91 ? -16.985 -10.385 21.991 1.00 92.69 91 LYS A N 1
ATOM 759 C CA . LYS A 1 91 ? -16.323 -11.178 20.934 1.00 92.69 91 LYS A CA 1
ATOM 760 C C . LYS A 1 91 ? -14.818 -11.390 21.112 1.00 92.69 91 LYS A C 1
ATOM 762 O O . LYS A 1 91 ? -14.294 -12.421 20.714 1.00 92.69 91 LYS A O 1
ATOM 767 N N . SER A 1 92 ? -14.110 -10.426 21.705 1.00 87.62 92 SER A N 1
ATOM 768 C CA . SER A 1 92 ? -12.655 -10.499 21.893 1.00 87.62 92 SER A CA 1
ATOM 769 C C . SER A 1 92 ? -12.228 -11.358 23.085 1.00 87.62 92 SER A C 1
ATOM 771 O O . SER A 1 92 ? -11.046 -11.666 23.221 1.00 87.62 92 SER A O 1
ATOM 773 N N . VAL A 1 93 ? -13.167 -11.730 23.960 1.00 87.50 93 VAL A N 1
ATOM 774 C CA . VAL A 1 93 ? -12.900 -12.463 25.208 1.00 87.50 93 VAL A CA 1
ATOM 775 C C . VAL A 1 93 ? -13.671 -13.779 25.318 1.00 87.50 93 VAL A C 1
ATOM 777 O O . VAL A 1 93 ? -13.312 -14.619 26.145 1.00 87.50 93 VAL A O 1
ATOM 780 N N . ASP A 1 94 ? -14.713 -13.973 24.507 1.00 90.44 94 ASP A N 1
ATOM 781 C CA . ASP A 1 94 ? -15.552 -15.169 24.504 1.00 90.44 94 ASP A CA 1
ATOM 782 C C . ASP A 1 94 ? -15.736 -15.728 23.077 1.00 90.44 94 ASP A C 1
ATOM 784 O O . ASP A 1 94 ? -16.354 -15.074 22.230 1.00 90.44 94 ASP A O 1
ATOM 788 N N . PRO A 1 95 ? -15.252 -16.954 22.796 1.00 91.88 95 PRO A N 1
ATOM 789 C CA . PRO A 1 95 ? -15.466 -17.618 21.512 1.00 91.88 95 PRO A CA 1
ATOM 790 C C . PRO A 1 95 ? -16.942 -17.824 21.141 1.00 91.88 95 PRO A C 1
ATOM 792 O O . PRO A 1 95 ? -17.267 -17.864 19.953 1.00 91.88 95 PRO A O 1
ATOM 795 N N . LEU A 1 96 ? -17.838 -17.974 22.123 1.00 92.50 96 LEU A N 1
ATOM 796 C CA . LEU A 1 96 ? -19.278 -18.097 21.883 1.00 92.50 96 LEU A CA 1
ATOM 797 C C . LEU A 1 96 ? -19.857 -16.765 21.392 1.00 92.50 96 LEU A C 1
ATOM 799 O O . LEU A 1 96 ? -20.680 -16.747 20.478 1.00 92.50 96 LEU A O 1
ATOM 803 N N . ALA A 1 97 ? -19.375 -15.651 21.949 1.00 93.25 97 ALA A N 1
ATOM 804 C CA . ALA A 1 97 ? -19.768 -14.313 21.522 1.00 93.25 97 ALA A CA 1
ATOM 805 C C . ALA A 1 97 ? -19.318 -14.019 20.087 1.00 93.25 97 ALA A C 1
ATOM 807 O O . ALA A 1 97 ? -20.093 -13.471 19.310 1.00 93.25 97 ALA A O 1
ATOM 808 N N . ALA A 1 98 ? -18.110 -14.444 19.701 1.00 92.00 98 ALA A N 1
ATOM 809 C CA . ALA A 1 98 ? -17.647 -14.320 18.319 1.00 92.00 98 ALA A CA 1
ATOM 810 C C . ALA A 1 98 ? -18.563 -15.077 17.336 1.00 92.00 98 ALA A C 1
ATOM 812 O O . ALA A 1 98 ? -19.021 -14.504 16.349 1.00 92.00 98 ALA A O 1
ATOM 813 N N . GLN A 1 99 ? -18.917 -16.327 17.654 1.00 93.19 99 GLN A N 1
ATOM 814 C CA . GLN A 1 99 ? -19.837 -17.126 16.832 1.00 93.19 99 GLN A CA 1
ATOM 815 C C . GLN A 1 99 ? -21.237 -16.502 16.740 1.00 93.19 99 GLN A C 1
ATOM 817 O O . GLN A 1 99 ? -21.834 -16.471 15.663 1.00 93.19 99 GLN A O 1
ATOM 822 N N . ALA A 1 100 ? -21.764 -15.992 17.857 1.00 93.50 100 ALA A N 1
ATOM 823 C CA . ALA A 1 100 ? -23.059 -15.322 17.883 1.00 93.50 100 ALA A CA 1
ATOM 824 C C . ALA A 1 100 ? -23.046 -14.030 17.047 1.00 93.50 100 ALA A C 1
ATOM 826 O O . ALA A 1 100 ? -23.993 -13.785 16.300 1.00 93.50 100 ALA A O 1
ATOM 827 N N . ALA A 1 101 ? -21.965 -13.242 17.104 1.00 92.56 101 ALA A N 1
ATOM 828 C CA . ALA A 1 101 ? -21.813 -12.023 16.310 1.00 92.56 101 ALA A CA 1
ATOM 829 C C . ALA A 1 101 ? -21.792 -12.320 14.802 1.00 92.56 101 ALA A C 1
ATOM 831 O O . ALA A 1 101 ? -22.496 -11.663 14.033 1.00 92.56 101 ALA A O 1
ATOM 832 N N . ASP A 1 102 ? -21.049 -13.346 14.378 1.00 92.50 102 ASP A N 1
ATOM 833 C CA . ASP A 1 102 ? -20.993 -13.754 12.970 1.00 92.50 102 ASP A CA 1
ATOM 834 C C . ASP A 1 102 ? -22.337 -14.284 12.468 1.00 92.50 102 ASP A C 1
ATOM 836 O O . ASP A 1 102 ? -22.752 -13.979 11.346 1.00 92.50 102 ASP A O 1
ATOM 840 N N . ARG A 1 103 ? -23.073 -15.016 13.313 1.00 93.69 103 ARG A N 1
ATOM 841 C CA . ARG A 1 103 ? -24.438 -15.428 12.982 1.00 93.69 103 ARG A CA 1
ATOM 842 C C . ARG A 1 103 ? -25.371 -14.227 12.832 1.00 93.69 103 ARG A C 1
ATOM 844 O O . ARG A 1 103 ? -26.074 -14.160 11.829 1.00 93.69 103 ARG A O 1
ATOM 851 N N . CYS A 1 104 ? -25.344 -13.277 13.768 1.00 91.12 104 CYS A N 1
ATOM 852 C CA . CYS A 1 104 ? -26.164 -12.063 13.687 1.00 91.12 104 CYS A CA 1
ATOM 853 C C . CYS A 1 104 ? -25.886 -11.274 12.402 1.00 91.12 104 CYS A C 1
ATOM 855 O O . CYS A 1 104 ? -26.820 -10.811 11.754 1.00 91.12 104 CYS A O 1
ATOM 857 N N . ARG A 1 105 ? -24.613 -11.174 12.000 1.00 90.62 105 ARG A N 1
ATOM 858 C CA . ARG A 1 105 ? -24.189 -10.518 10.755 1.00 90.62 105 ARG A CA 1
ATOM 859 C C . ARG A 1 105 ? -24.819 -11.158 9.523 1.00 90.62 105 ARG A C 1
ATOM 861 O O . ARG A 1 105 ? -25.376 -10.456 8.682 1.00 90.62 105 ARG A O 1
ATOM 868 N N . ARG A 1 106 ? -24.760 -12.488 9.435 1.00 91.06 106 ARG A N 1
ATOM 869 C CA . ARG A 1 106 ? -25.359 -13.241 8.329 1.00 91.06 106 ARG A CA 1
ATOM 870 C C . ARG A 1 106 ? -26.879 -13.080 8.298 1.00 91.06 106 ARG A C 1
ATOM 872 O O . ARG A 1 106 ? -27.423 -12.728 7.259 1.00 91.06 106 ARG A O 1
ATOM 879 N N . GLU A 1 107 ? -27.545 -13.269 9.434 1.00 91.50 107 GLU A N 1
ATOM 880 C CA . GLU A 1 107 ? -29.009 -13.171 9.532 1.00 91.50 107 GLU A CA 1
ATOM 881 C C . GLU A 1 107 ? -29.502 -11.750 9.205 1.00 91.50 107 GLU A C 1
ATOM 883 O O . GLU A 1 107 ? -30.514 -11.587 8.525 1.00 91.50 107 GLU A O 1
ATOM 888 N N . ALA A 1 108 ? -28.766 -10.711 9.617 1.00 87.88 108 ALA A N 1
ATOM 889 C CA . ALA A 1 108 ? -29.117 -9.328 9.311 1.00 87.88 108 ALA A CA 1
ATOM 890 C C . ALA A 1 108 ? -29.021 -8.995 7.817 1.00 87.88 108 ALA A C 1
ATOM 892 O O . ALA A 1 108 ? -29.888 -8.298 7.273 1.00 87.88 108 ALA A O 1
ATOM 893 N N . LEU A 1 109 ? -28.003 -9.533 7.142 1.00 87.06 109 LEU A N 1
ATOM 894 C CA . LEU A 1 109 ? -27.847 -9.388 5.701 1.00 87.06 109 LEU A CA 1
ATOM 895 C C . LEU A 1 109 ? -28.921 -10.182 4.944 1.00 87.06 109 LEU A C 1
ATOM 897 O O . LEU A 1 109 ? -29.575 -9.638 4.058 1.00 87.06 109 LEU A O 1
ATOM 901 N N . GLU A 1 110 ? -29.144 -11.442 5.314 1.00 88.06 110 GLU A N 1
ATOM 902 C CA . GLU A 1 110 ? -30.064 -12.341 4.606 1.00 88.06 110 GLU A CA 1
ATOM 903 C C . GLU A 1 110 ? -31.537 -11.941 4.777 1.00 88.06 110 GLU A C 1
ATOM 905 O O . GLU A 1 110 ? -32.301 -11.978 3.811 1.00 88.06 110 GLU A O 1
ATOM 910 N N . ARG A 1 111 ? -31.951 -11.533 5.984 1.00 85.19 111 ARG A N 1
ATOM 911 C CA . ARG A 1 111 ? -33.367 -11.260 6.293 1.00 85.19 111 ARG A CA 1
ATOM 912 C C . ARG A 1 111 ? -33.780 -9.818 6.052 1.00 85.19 111 ARG A C 1
ATOM 914 O O . ARG A 1 111 ? -34.914 -9.570 5.643 1.00 85.19 111 ARG A O 1
ATOM 921 N N . TRP A 1 112 ? -32.885 -8.870 6.325 1.00 84.00 112 TRP A N 1
ATOM 922 C CA . TRP A 1 112 ? -33.206 -7.440 6.295 1.00 84.00 112 TRP A CA 1
ATOM 923 C C . TRP A 1 112 ? -32.349 -6.639 5.308 1.00 84.00 112 TRP A C 1
ATOM 925 O O . TRP A 1 112 ? -32.586 -5.441 5.150 1.00 84.00 112 TRP A O 1
ATOM 935 N N . ASN A 1 113 ? -31.401 -7.277 4.604 1.00 85.12 113 ASN A N 1
ATOM 936 C CA . ASN A 1 113 ? -30.465 -6.620 3.685 1.00 85.12 113 ASN A CA 1
ATOM 937 C C . ASN A 1 113 ? -29.706 -5.460 4.358 1.00 85.12 113 ASN A C 1
ATOM 939 O O . ASN A 1 113 ? -29.568 -4.362 3.806 1.00 85.12 113 ASN A O 1
ATOM 943 N N . ILE A 1 114 ? -29.271 -5.691 5.600 1.00 83.81 114 ILE A N 1
ATOM 944 C CA . ILE A 1 114 ? -28.504 -4.731 6.391 1.00 83.81 114 ILE A CA 1
ATOM 945 C C . ILE A 1 114 ? -27.074 -5.249 6.508 1.00 83.81 114 ILE A C 1
ATOM 947 O O . ILE A 1 114 ? -26.817 -6.248 7.173 1.00 83.81 114 ILE A O 1
ATOM 951 N N . ASP A 1 115 ? -26.147 -4.538 5.870 1.00 83.25 115 ASP A N 1
ATOM 952 C CA . ASP A 1 115 ? -24.718 -4.730 6.085 1.00 83.25 115 ASP A CA 1
ATOM 953 C C . ASP A 1 115 ? -24.310 -4.068 7.407 1.00 83.25 115 ASP A C 1
ATOM 955 O O . ASP A 1 115 ? -24.372 -2.845 7.553 1.00 83.25 115 ASP A O 1
ATOM 959 N N . LEU A 1 116 ? -23.942 -4.901 8.378 1.00 79.69 116 LEU A N 1
ATOM 960 C CA . LEU A 1 116 ? -23.550 -4.491 9.724 1.00 79.69 116 LEU A CA 1
ATOM 961 C C . LEU A 1 116 ? -22.085 -4.044 9.835 1.00 79.69 116 LEU A C 1
ATOM 963 O O . LEU A 1 116 ? -21.719 -3.419 10.832 1.00 79.69 116 LEU A O 1
ATOM 967 N N . ASP A 1 117 ? -21.259 -4.339 8.829 1.00 76.50 117 ASP A N 1
ATOM 968 C CA . ASP A 1 117 ? -19.860 -3.904 8.777 1.00 76.50 117 ASP A CA 1
ATOM 969 C C . ASP A 1 117 ? -19.698 -2.562 8.054 1.00 76.50 117 ASP A C 1
ATOM 971 O O . ASP A 1 117 ? -18.646 -1.922 8.142 1.00 76.50 117 ASP A O 1
ATOM 975 N N . ALA A 1 118 ? -20.742 -2.111 7.353 1.00 74.50 118 ALA A N 1
ATOM 976 C CA . ALA A 1 118 ? -20.731 -0.833 6.669 1.00 74.50 118 ALA A CA 1
ATOM 977 C C . ALA A 1 118 ? -20.526 0.328 7.665 1.00 74.50 118 ALA A C 1
ATOM 979 O O . ALA A 1 118 ? -21.184 0.387 8.710 1.00 74.50 118 ALA A O 1
ATOM 980 N N . PRO A 1 119 ? -19.651 1.300 7.345 1.00 70.50 119 PRO A N 1
ATOM 981 C CA . PRO A 1 119 ? -19.445 2.459 8.200 1.00 70.50 119 PRO A CA 1
ATOM 982 C C . PRO A 1 119 ? -20.738 3.276 8.304 1.00 70.50 119 PRO A C 1
ATOM 984 O O . PRO A 1 119 ? -21.322 3.680 7.295 1.00 70.50 119 PRO A O 1
ATOM 987 N N . ALA A 1 120 ? -21.173 3.535 9.536 1.00 75.00 120 ALA A N 1
ATOM 988 C CA . ALA A 1 120 ? -22.373 4.301 9.847 1.00 75.00 120 ALA A CA 1
ATOM 989 C C . ALA A 1 120 ? -22.028 5.558 10.654 1.00 75.00 120 ALA A C 1
ATOM 991 O O . ALA A 1 120 ? -21.086 5.567 11.445 1.00 75.00 120 ALA A O 1
ATOM 992 N N . ARG A 1 121 ? -22.815 6.624 10.462 1.00 82.50 121 ARG A N 1
ATOM 993 C CA . ARG A 1 121 ? -22.745 7.819 11.310 1.00 82.50 121 ARG A CA 1
ATOM 994 C C . ARG A 1 121 ? -23.160 7.441 12.745 1.00 82.50 121 ARG A C 1
ATOM 996 O O . ARG A 1 121 ? -24.162 6.737 12.874 1.00 82.50 121 ARG A O 1
ATOM 1003 N N . PRO A 1 122 ? -22.459 7.926 13.789 1.00 87.19 122 PRO A N 1
ATOM 1004 C CA . PRO A 1 122 ? -22.876 7.717 15.173 1.00 87.19 122 PRO A CA 1
ATOM 1005 C C . PRO A 1 122 ? -24.286 8.259 15.420 1.00 87.19 122 PRO A C 1
ATOM 1007 O O . PRO A 1 122 ? -24.603 9.379 15.010 1.00 87.19 122 PRO A O 1
ATOM 1010 N N . VAL A 1 123 ? -25.105 7.463 16.102 1.00 88.94 123 VAL A N 1
ATOM 1011 C CA . VAL A 1 123 ? -26.465 7.811 16.512 1.00 88.94 123 VAL A CA 1
ATOM 1012 C C . VAL A 1 123 ? -26.402 8.655 17.782 1.00 88.94 123 VAL A C 1
ATOM 1014 O O . VAL A 1 123 ? -25.640 8.355 18.708 1.00 88.94 123 VAL A O 1
ATOM 1017 N N . THR A 1 124 ? -27.201 9.719 17.827 1.00 90.44 124 THR A N 1
ATOM 1018 C CA . THR A 1 124 ? -27.301 10.608 18.994 1.00 90.44 124 THR A CA 1
ATOM 1019 C C . THR A 1 124 ? -28.546 10.296 19.834 1.00 90.44 124 THR A C 1
ATOM 1021 O O . THR A 1 124 ? -29.545 9.819 19.297 1.00 90.44 124 THR A O 1
ATOM 1024 N N . PRO A 1 125 ? -28.559 10.607 21.146 1.00 86.69 125 PRO A N 1
ATOM 1025 C CA . PRO A 1 125 ? -29.708 10.314 22.011 1.00 86.69 125 PRO A CA 1
ATOM 1026 C C . PRO A 1 125 ? -31.036 10.959 21.591 1.00 86.69 125 PRO A C 1
ATOM 1028 O O . PRO A 1 125 ? -32.086 10.518 22.040 1.00 86.69 125 PRO A O 1
ATOM 1031 N N . GLY A 1 126 ? -31.006 12.015 20.770 1.00 85.50 126 GLY A N 1
ATOM 1032 C CA . GLY A 1 126 ? -32.214 12.666 20.252 1.00 85.50 126 GLY A CA 1
ATOM 1033 C C . GLY A 1 126 ? -32.855 11.942 19.063 1.00 85.50 126 GLY A C 1
ATOM 1034 O O . GLY A 1 126 ? -33.971 12.282 18.683 1.00 85.50 126 GLY A O 1
ATOM 1035 N N . GLU A 1 127 ? -32.162 10.966 18.473 1.00 86.12 127 GLU A N 1
ATOM 1036 C CA . GLU A 1 127 ? -32.622 10.214 17.299 1.00 86.12 127 GLU A CA 1
ATOM 1037 C C . GLU A 1 127 ? -33.356 8.915 17.679 1.00 86.12 127 GLU A C 1
ATOM 1039 O O . GLU A 1 127 ? -33.941 8.283 16.804 1.00 86.12 127 GLU A O 1
ATOM 1044 N N . VAL A 1 128 ? -33.352 8.528 18.963 1.00 87.50 128 VAL A N 1
ATOM 1045 C CA . VAL A 1 128 ? -33.907 7.257 19.465 1.00 87.50 128 VAL A CA 1
ATOM 1046 C C . VAL A 1 128 ? -34.751 7.511 20.713 1.00 87.50 128 VAL A C 1
ATOM 1048 O O . VAL A 1 128 ? -34.354 8.266 21.603 1.00 87.50 128 VAL A O 1
ATOM 1051 N N . ASP A 1 129 ? -35.919 6.879 20.798 1.00 86.56 129 ASP A N 1
ATOM 1052 C CA . ASP A 1 129 ? -36.763 6.938 21.992 1.00 86.56 129 ASP A CA 1
ATOM 1053 C C . ASP A 1 129 ? -36.236 6.040 23.131 1.00 86.56 129 ASP A C 1
ATOM 1055 O O . ASP A 1 129 ? -35.494 5.085 22.903 1.00 86.56 129 ASP A O 1
ATOM 1059 N N . ASP A 1 130 ? -36.636 6.333 24.373 1.00 84.62 130 ASP A N 1
ATOM 1060 C CA . ASP A 1 130 ? -36.140 5.624 25.565 1.00 84.62 130 ASP A CA 1
ATOM 1061 C C . ASP A 1 130 ? -36.492 4.133 25.588 1.00 84.62 130 ASP A C 1
ATOM 1063 O O . ASP A 1 130 ? -35.709 3.327 26.091 1.00 84.62 130 ASP A O 1
ATOM 1067 N N . ALA A 1 131 ? -37.655 3.756 25.050 1.00 86.56 131 ALA A N 1
ATOM 1068 C CA . ALA A 1 131 ? -38.097 2.368 25.058 1.00 86.56 131 ALA A CA 1
ATOM 1069 C C . ALA A 1 131 ? -37.279 1.543 24.060 1.00 86.56 131 ALA A C 1
ATOM 1071 O O . ALA A 1 131 ? -36.736 0.502 24.422 1.00 86.56 131 ALA A O 1
ATOM 1072 N N . THR A 1 132 ? -37.108 2.048 22.836 1.00 85.06 132 THR A N 1
ATOM 1073 C CA . THR A 1 132 ? -36.259 1.402 21.831 1.00 85.06 132 THR A CA 1
ATOM 1074 C C . THR A 1 132 ? -34.807 1.334 22.296 1.00 85.06 132 THR A C 1
ATOM 1076 O O . THR A 1 132 ? -34.175 0.296 22.123 1.00 85.06 132 THR A O 1
ATOM 1079 N N . LEU A 1 133 ? -34.282 2.389 22.930 1.00 88.88 133 LEU A N 1
ATOM 1080 C CA . LEU A 1 133 ? -32.925 2.382 23.482 1.00 88.88 133 LEU A CA 1
ATOM 1081 C C . LEU A 1 133 ? -32.747 1.290 24.547 1.00 88.88 133 LEU A C 1
ATOM 1083 O O . LEU A 1 133 ? -31.760 0.559 24.501 1.00 88.88 133 LEU A O 1
ATOM 1087 N N . ALA A 1 134 ? -33.700 1.148 25.472 1.00 87.56 134 ALA A N 1
ATOM 1088 C CA . ALA A 1 134 ? -33.654 0.121 26.510 1.00 87.56 134 ALA A CA 1
ATOM 1089 C C . ALA A 1 134 ? -33.769 -1.307 25.946 1.00 87.56 134 ALA A C 1
ATOM 1091 O O . ALA A 1 134 ? -33.104 -2.211 26.445 1.00 87.56 134 ALA A O 1
ATOM 1092 N N . GLU A 1 135 ? -34.572 -1.512 24.898 1.00 89.31 135 GLU A N 1
ATOM 1093 C CA . GLU A 1 135 ? -34.758 -2.824 24.259 1.00 89.31 135 GLU A CA 1
ATOM 1094 C C . GLU A 1 135 ? -33.508 -3.316 23.519 1.00 89.31 135 GLU A C 1
ATOM 1096 O O . GLU A 1 135 ? -33.249 -4.516 23.472 1.00 89.31 135 GLU A O 1
ATOM 1101 N N . VAL A 1 136 ? -32.736 -2.405 22.921 1.00 90.31 136 VAL A N 1
ATOM 1102 C CA . VAL A 1 136 ? -31.620 -2.767 22.031 1.00 90.31 136 VAL A CA 1
ATOM 1103 C C . VAL A 1 136 ? -30.252 -2.641 22.709 1.00 90.31 136 VAL A C 1
ATOM 1105 O O . VAL A 1 136 ? -29.247 -3.117 22.174 1.00 90.31 136 VAL A O 1
ATOM 1108 N N . ALA A 1 137 ? -30.178 -1.994 23.875 1.00 88.12 137 ALA A N 1
ATOM 1109 C CA . ALA A 1 137 ? -28.919 -1.768 24.570 1.00 88.12 137 ALA A CA 1
ATOM 1110 C C . ALA A 1 137 ? -28.312 -3.082 25.099 1.00 88.12 137 ALA A C 1
ATOM 1112 O O . ALA A 1 137 ? -29.015 -3.874 25.721 1.00 88.12 137 ALA A O 1
ATOM 1113 N N . PRO A 1 138 ? -26.993 -3.307 24.950 1.00 89.06 138 PRO A N 1
ATOM 1114 C CA . PRO A 1 138 ? -26.323 -4.539 25.374 1.00 89.06 138 PRO A CA 1
ATOM 1115 C C . PRO A 1 138 ? -26.017 -4.561 26.885 1.00 89.06 138 PRO A C 1
ATOM 1117 O O . PRO A 1 138 ? -24.872 -4.779 27.308 1.00 89.06 138 PRO A O 1
ATOM 1120 N N . VAL A 1 139 ? -27.041 -4.288 27.695 1.00 88.81 139 VAL A N 1
ATOM 1121 C CA . VAL A 1 139 ? -27.005 -4.315 29.161 1.00 88.81 139 VAL A CA 1
ATOM 1122 C C . VAL A 1 139 ? -27.219 -5.752 29.621 1.00 88.81 139 VAL A C 1
ATOM 1124 O O . VAL A 1 139 ? -28.192 -6.400 29.232 1.00 88.81 139 VAL A O 1
ATOM 1127 N N . VAL A 1 140 ? -26.286 -6.253 30.427 1.00 87.00 140 VAL A N 1
ATOM 1128 C CA . VAL A 1 140 ? -26.396 -7.564 31.080 1.00 87.00 140 VAL A CA 1
ATOM 1129 C C . VAL A 1 140 ? -26.957 -7.395 32.491 1.00 87.00 140 VAL A C 1
ATOM 1131 O O . VAL A 1 140 ? -26.969 -6.290 33.033 1.00 87.00 140 VAL A O 1
ATOM 1134 N N . GLU A 1 141 ? -27.409 -8.492 33.092 1.00 80.56 141 GLU A N 1
ATOM 1135 C CA . GLU A 1 141 ? -27.888 -8.505 34.478 1.00 80.56 141 GLU A CA 1
ATOM 1136 C C . GLU A 1 141 ? -26.853 -7.864 35.432 1.00 80.56 141 GLU A C 1
ATOM 1138 O O . GLU A 1 141 ? -25.646 -8.092 35.310 1.00 80.56 141 GLU A O 1
ATOM 1143 N N . GLY A 1 142 ? -27.313 -7.021 36.356 1.00 77.81 142 GLY A N 1
ATOM 1144 C CA . GLY A 1 142 ? -26.485 -6.240 37.281 1.00 77.81 142 GLY A CA 1
ATOM 1145 C C . GLY A 1 142 ? -26.028 -4.865 36.770 1.00 77.81 142 GLY A C 1
ATOM 1146 O O . GLY A 1 142 ? -25.358 -4.138 37.509 1.00 77.81 142 GLY A O 1
ATOM 1147 N N . GLU A 1 143 ? -26.366 -4.483 35.535 1.00 82.94 143 GLU A N 1
ATOM 1148 C CA . GLU A 1 143 ? -26.063 -3.168 34.947 1.00 82.94 143 GLU A CA 1
ATOM 1149 C C . GLU A 1 143 ? -27.324 -2.313 34.689 1.00 82.94 143 GLU A C 1
ATOM 1151 O O . GLU A 1 143 ? -27.290 -1.359 33.913 1.00 82.94 143 GLU A O 1
ATOM 1156 N N . GLU A 1 144 ? -28.445 -2.608 35.351 1.00 80.56 144 GLU A N 1
ATOM 1157 C CA . GLU A 1 144 ? -29.759 -2.015 35.046 1.00 80.56 144 GLU A CA 1
ATOM 1158 C C . GLU A 1 144 ? -29.854 -0.515 35.363 1.00 80.56 144 GLU A C 1
ATOM 1160 O O . GLU A 1 144 ? -30.686 0.191 34.801 1.00 80.56 144 GLU A O 1
ATOM 1165 N N . ASN A 1 145 ? -28.990 -0.008 36.246 1.00 83.38 145 ASN A N 1
ATOM 1166 C CA . ASN A 1 145 ? -28.991 1.394 36.675 1.00 83.38 145 ASN A CA 1
ATOM 1167 C C . ASN A 1 145 ? -28.127 2.311 35.789 1.00 83.38 145 ASN A C 1
ATOM 1169 O O . ASN A 1 145 ? -27.834 3.442 36.183 1.00 83.38 145 ASN A O 1
ATOM 1173 N N . ARG A 1 146 ? -27.656 1.834 34.628 1.00 84.94 146 ARG A N 1
ATOM 1174 C CA . ARG A 1 146 ? -26.855 2.652 33.708 1.00 84.94 146 ARG A CA 1
ATOM 1175 C C . ARG A 1 146 ? -27.705 3.731 33.044 1.00 84.94 146 ARG A C 1
ATOM 1177 O O . ARG A 1 146 ? -28.806 3.472 32.567 1.00 84.94 146 ARG A O 1
ATOM 1184 N N . ASP A 1 147 ? -27.150 4.933 32.946 1.00 90.56 147 ASP A N 1
ATOM 1185 C CA . ASP A 1 147 ? -27.739 6.002 32.146 1.00 90.56 147 ASP A CA 1
ATOM 1186 C C . ASP A 1 147 ? -27.392 5.786 30.666 1.00 90.56 147 ASP A C 1
ATOM 1188 O O . ASP A 1 147 ? -26.374 6.260 30.159 1.00 90.56 147 ASP A O 1
ATOM 1192 N N . LEU A 1 148 ? -28.248 5.033 29.972 1.00 89.94 148 LEU A N 1
ATOM 1193 C CA . LEU A 1 148 ? -28.043 4.664 28.569 1.00 89.94 148 LEU A CA 1
ATOM 1194 C C . LEU A 1 148 ? -28.034 5.870 27.628 1.00 89.94 148 LEU A C 1
ATOM 1196 O O . LEU A 1 148 ? -27.333 5.848 26.615 1.00 89.94 148 LEU A O 1
ATOM 1200 N N . ARG A 1 149 ? -28.777 6.936 27.954 1.00 90.19 149 ARG A N 1
ATOM 1201 C CA . ARG A 1 149 ? -28.742 8.175 27.169 1.00 90.19 149 ARG A CA 1
ATOM 1202 C C . ARG A 1 149 ? -27.391 8.860 27.311 1.00 90.19 149 ARG A C 1
ATOM 1204 O O . ARG A 1 149 ? -26.841 9.306 26.303 1.00 90.19 149 ARG A O 1
ATOM 1211 N N . ALA A 1 150 ? -26.853 8.927 28.527 1.00 91.06 150 ALA A N 1
ATOM 1212 C CA . ALA A 1 150 ? -25.524 9.478 28.759 1.00 91.06 150 ALA A CA 1
ATOM 1213 C C . ALA A 1 150 ? -24.427 8.621 28.108 1.00 91.06 150 ALA A C 1
ATOM 1215 O O . ALA A 1 150 ? -23.535 9.174 27.468 1.00 91.06 150 ALA A O 1
ATOM 1216 N N . ASP A 1 151 ? -24.519 7.290 28.197 1.00 91.69 151 ASP A N 1
ATOM 1217 C CA . ASP A 1 151 ? -23.574 6.369 27.552 1.00 91.69 151 ASP A CA 1
ATOM 1218 C C . ASP A 1 151 ? -23.592 6.519 26.018 1.00 91.69 151 ASP A C 1
ATOM 1220 O O . ASP A 1 151 ? -22.538 6.592 25.380 1.00 91.69 151 ASP A O 1
ATOM 1224 N N . LEU A 1 152 ? -24.781 6.638 25.411 1.00 91.50 152 LEU A N 1
ATOM 1225 C CA . LEU A 1 152 ? -24.918 6.866 23.970 1.00 91.50 152 LEU A CA 1
ATOM 1226 C C . LEU A 1 152 ? -24.367 8.241 23.558 1.00 91.50 152 LEU A C 1
ATOM 1228 O O . LEU A 1 152 ? -23.677 8.345 22.541 1.00 91.50 152 LEU A O 1
ATOM 1232 N N . ALA A 1 153 ? -24.622 9.283 24.359 1.00 91.38 153 ALA A N 1
ATOM 1233 C CA . ALA A 1 153 ? -24.072 10.621 24.141 1.00 91.38 153 ALA A CA 1
ATOM 1234 C C . ALA A 1 153 ? -22.539 10.620 24.200 1.00 91.38 153 ALA A C 1
ATOM 1236 O O . ALA A 1 153 ? -21.887 11.178 23.319 1.00 91.38 153 ALA A O 1
ATOM 1237 N N . ALA A 1 154 ? -21.968 9.964 25.215 1.00 90.38 154 ALA A N 1
ATOM 1238 C CA . ALA A 1 154 ? -20.528 9.837 25.391 1.00 90.38 154 ALA A CA 1
ATOM 1239 C C . ALA A 1 154 ? -19.893 9.091 24.213 1.00 90.38 154 ALA A C 1
ATOM 1241 O O . ALA A 1 154 ? -18.899 9.556 23.662 1.00 90.38 154 ALA A O 1
ATOM 1242 N N . SER A 1 155 ? -20.510 7.997 23.762 1.00 91.38 155 SER A N 1
ATOM 1243 C CA . SER A 1 155 ? -20.049 7.260 22.586 1.00 91.38 155 SER A CA 1
ATOM 1244 C C . SER A 1 155 ? -20.076 8.108 21.305 1.00 91.38 155 SER A C 1
ATOM 1246 O O . SER A 1 155 ? -19.097 8.122 20.557 1.00 91.38 155 SER A O 1
ATOM 1248 N N . ALA A 1 156 ? -21.157 8.858 21.059 1.00 88.38 156 ALA A N 1
ATOM 1249 C CA . ALA A 1 156 ? -21.252 9.741 19.894 1.00 88.38 156 ALA A CA 1
ATOM 1250 C C . ALA A 1 156 ? -20.211 10.876 19.940 1.00 88.38 156 ALA A C 1
ATOM 1252 O O . ALA A 1 156 ? -19.648 11.254 18.907 1.00 88.38 156 ALA A O 1
ATOM 1253 N N . GLN A 1 157 ? -19.930 11.394 21.139 1.00 87.44 157 GLN A N 1
ATOM 1254 C CA . GLN A 1 157 ? -18.917 12.419 21.358 1.00 87.44 157 GLN A CA 1
ATOM 1255 C C . GLN A 1 157 ? -17.500 11.871 21.174 1.00 87.44 157 GLN A C 1
ATOM 1257 O O . GLN A 1 157 ? -16.698 12.534 20.525 1.00 87.44 157 GLN A O 1
ATOM 1262 N N . GLU A 1 158 ? -17.190 10.669 21.676 1.00 83.75 158 GLU A N 1
ATOM 1263 C CA . GLU A 1 158 ? -15.892 10.019 21.440 1.00 83.75 158 GLU A CA 1
ATOM 1264 C C . GLU A 1 158 ? -15.656 9.795 19.944 1.00 83.75 158 GLU A C 1
ATOM 1266 O O . GLU A 1 158 ? -14.607 10.180 19.439 1.00 83.75 158 GLU A O 1
ATOM 1271 N N . ALA A 1 159 ? -16.651 9.288 19.210 1.00 81.81 159 ALA A N 1
ATOM 1272 C CA . ALA A 1 159 ? -16.540 9.109 17.762 1.00 81.81 159 ALA A CA 1
ATOM 1273 C C . ALA A 1 159 ? -16.336 10.443 17.015 1.00 81.81 159 ALA A C 1
ATOM 1275 O O . ALA A 1 159 ? -15.588 10.509 16.040 1.00 81.81 159 ALA A O 1
ATOM 1276 N N . SER A 1 160 ? -16.974 11.521 17.485 1.00 79.25 160 SER A N 1
ATOM 1277 C CA . SER A 1 160 ? -16.797 12.865 16.921 1.00 79.25 160 SER A CA 1
ATOM 1278 C C . SER A 1 160 ? -15.413 13.435 17.237 1.00 79.25 160 SER A C 1
ATOM 1280 O O . SER A 1 160 ? -14.770 13.980 16.350 1.00 79.25 160 SER A O 1
ATOM 1282 N N . GLN A 1 161 ? -14.920 13.253 18.463 1.00 78.00 161 GLN A N 1
ATOM 1283 C CA . GLN A 1 161 ? -13.580 13.671 18.876 1.00 78.00 161 GLN A CA 1
ATOM 1284 C C . GLN A 1 161 ? -12.479 12.844 18.219 1.00 78.00 161 GLN A C 1
ATOM 1286 O O . GLN A 1 161 ? -11.406 13.371 17.971 1.00 78.00 161 GLN A O 1
ATOM 1291 N N . GLU A 1 162 ? -12.698 11.559 17.945 1.00 70.31 162 GLU A N 1
ATOM 1292 C CA . GLU A 1 162 ? -11.777 10.758 17.139 1.00 70.31 162 GLU A CA 1
ATOM 1293 C C . GLU A 1 162 ? -11.755 11.259 15.698 1.00 70.31 162 GLU A C 1
ATOM 1295 O O . GLU A 1 162 ? -10.676 11.450 15.146 1.00 70.31 162 GLU A O 1
ATOM 1300 N N . ALA A 1 163 ? -12.915 11.565 15.110 1.00 65.38 163 ALA A N 1
ATOM 1301 C CA . ALA A 1 163 ? -12.974 12.183 13.789 1.00 65.38 163 ALA A CA 1
ATOM 1302 C C . ALA A 1 163 ? -12.292 13.566 13.761 1.00 65.38 163 ALA A C 1
ATOM 1304 O O . ALA A 1 163 ? -11.603 13.888 12.795 1.00 65.38 163 ALA A O 1
ATOM 1305 N N . GLU A 1 164 ? -12.440 14.359 14.824 1.00 59.59 164 GLU A N 1
ATOM 1306 C CA . GLU A 1 164 ? -11.837 15.685 14.973 1.00 59.59 164 GLU A CA 1
ATOM 1307 C C . GLU A 1 164 ? -10.336 15.606 15.276 1.00 59.59 164 GLU A C 1
ATOM 1309 O O . GLU A 1 164 ? -9.575 16.336 14.663 1.00 59.59 164 GLU A O 1
ATOM 1314 N N . LYS A 1 165 ? -9.869 14.652 16.090 1.00 58.72 165 LYS A N 1
ATOM 1315 C CA . LYS A 1 165 ? -8.437 14.363 16.293 1.00 58.72 165 LYS A CA 1
ATOM 1316 C C . LYS A 1 165 ? -7.778 13.863 15.020 1.00 58.72 165 LYS A C 1
ATOM 1318 O O . LYS A 1 165 ? -6.676 14.293 14.712 1.00 58.72 165 LYS A O 1
ATOM 1323 N N . VAL A 1 166 ? -8.444 12.997 14.259 1.00 55.97 166 VAL A N 1
ATOM 1324 C CA . VAL A 1 166 ? -7.971 12.586 12.931 1.00 55.97 166 VAL A CA 1
ATOM 1325 C C . VAL A 1 166 ? -7.946 13.792 11.983 1.00 55.97 166 VAL A C 1
ATOM 1327 O O . VAL A 1 166 ? -7.032 13.901 11.175 1.00 55.97 166 VAL A O 1
ATOM 1330 N N . ALA A 1 167 ? -8.884 14.735 12.097 1.00 51.31 167 ALA A N 1
ATOM 1331 C CA . ALA A 1 167 ? -8.882 15.961 11.298 1.00 51.31 167 ALA A CA 1
ATOM 1332 C C . ALA A 1 167 ? -7.838 17.008 11.754 1.00 51.31 167 ALA A C 1
ATOM 1334 O O . ALA A 1 167 ? -7.278 17.692 10.903 1.00 51.31 167 ALA A O 1
ATOM 1335 N N . GLU A 1 168 ? -7.550 17.125 13.055 1.00 43.09 168 GLU A N 1
ATOM 1336 C CA . GLU A 1 168 ? -6.567 18.048 13.649 1.00 43.09 168 GLU A CA 1
ATOM 1337 C C . GLU A 1 168 ? -5.127 17.513 13.575 1.00 43.09 168 GLU A C 1
ATOM 1339 O O . GLU A 1 168 ? -4.188 18.298 13.466 1.00 43.09 168 GLU A O 1
ATOM 1344 N N . GLN A 1 169 ? -4.926 16.190 13.604 1.00 44.28 169 GLN A N 1
ATOM 1345 C CA . GLN A 1 169 ? -3.608 15.556 13.444 1.00 44.28 169 GLN A CA 1
ATOM 1346 C C . GLN A 1 169 ? -3.176 15.438 11.978 1.00 44.28 169 GLN A C 1
ATOM 1348 O O . GLN A 1 169 ? -1.985 15.302 11.698 1.00 44.28 169 GLN A O 1
ATOM 1353 N N . VAL A 1 170 ? -4.111 15.516 11.028 1.00 44.94 170 VAL A N 1
ATOM 1354 C CA . VAL A 1 170 ? -3.786 15.589 9.601 1.00 44.94 170 VAL A CA 1
ATOM 1355 C C . VAL A 1 170 ? -3.508 17.047 9.257 1.00 44.94 170 VAL A C 1
ATOM 1357 O O . VAL A 1 170 ? -4.373 17.783 8.783 1.00 44.94 170 VAL A O 1
ATOM 1360 N N . SER A 1 171 ? -2.266 17.473 9.490 1.00 50.16 171 SER A N 1
ATOM 1361 C CA . SER A 1 171 ? -1.765 18.681 8.843 1.00 50.16 171 SER A CA 1
ATOM 1362 C C . SER A 1 171 ? -1.963 18.537 7.335 1.00 50.16 171 SER A C 1
ATOM 1364 O O . SER A 1 171 ? -1.544 17.551 6.739 1.00 50.16 171 SER A O 1
ATOM 1366 N N . THR A 1 172 ? -2.631 19.496 6.695 1.00 54.66 172 THR A N 1
ATOM 1367 C CA . THR A 1 172 ? -2.713 19.538 5.227 1.00 54.66 172 THR A CA 1
ATOM 1368 C C . THR A 1 172 ? -1.497 20.214 4.609 1.00 54.66 172 THR A C 1
ATOM 1370 O O . THR A 1 172 ? -1.442 20.330 3.387 1.00 54.66 172 THR A O 1
ATOM 1373 N N . ASP A 1 173 ? -0.567 20.714 5.432 1.00 69.25 173 ASP A N 1
ATOM 1374 C CA . ASP A 1 173 ? 0.702 21.247 4.957 1.00 69.25 173 ASP A CA 1
ATOM 1375 C C . ASP A 1 173 ? 1.538 20.079 4.418 1.00 69.25 173 ASP A C 1
ATOM 1377 O O . ASP A 1 173 ? 1.941 19.202 5.193 1.00 69.25 173 ASP A O 1
ATOM 1381 N N . PRO A 1 174 ? 1.799 20.036 3.100 1.00 66.69 174 PRO A N 1
ATOM 1382 C CA . PRO A 1 174 ? 2.530 18.937 2.501 1.00 66.69 174 PRO A CA 1
ATOM 1383 C C . PRO A 1 174 ? 3.886 18.706 3.178 1.00 66.69 174 PRO A C 1
ATOM 1385 O O . PRO A 1 174 ? 4.330 17.558 3.246 1.00 66.69 174 PRO A O 1
ATOM 1388 N N . GLU A 1 175 ? 4.584 19.763 3.613 1.00 75.94 175 GLU A N 1
ATOM 1389 C CA . GLU A 1 175 ? 5.922 19.652 4.216 1.00 75.94 175 GLU A CA 1
ATOM 1390 C C . GLU A 1 175 ? 5.870 18.951 5.573 1.00 75.94 175 GLU A C 1
ATOM 1392 O O . GLU A 1 175 ? 6.701 18.095 5.873 1.00 75.94 175 GLU A O 1
ATOM 1397 N N . GLN A 1 176 ? 4.840 19.243 6.367 1.00 79.56 176 GLN A N 1
ATOM 1398 C CA . GLN A 1 176 ? 4.632 18.596 7.661 1.00 79.56 176 GLN A CA 1
ATOM 1399 C C . GLN A 1 176 ? 4.228 17.130 7.498 1.00 79.56 176 GLN A C 1
ATOM 1401 O O . GLN A 1 176 ? 4.671 16.292 8.281 1.00 79.56 176 GLN A O 1
ATOM 1406 N N . LEU A 1 177 ? 3.447 16.806 6.461 1.00 80.19 177 LEU A N 1
ATOM 1407 C CA . LEU A 1 177 ? 3.116 15.418 6.138 1.00 80.19 177 LEU A CA 1
ATOM 1408 C C . LEU A 1 177 ? 4.354 14.611 5.742 1.00 80.19 177 LEU A C 1
ATOM 1410 O O . LEU A 1 177 ? 4.517 13.491 6.216 1.00 80.19 177 LEU A O 1
ATOM 1414 N N . ILE A 1 178 ? 5.248 15.183 4.927 1.00 86.50 178 ILE A N 1
ATOM 1415 C CA . ILE A 1 178 ? 6.509 14.519 4.574 1.00 86.50 178 ILE A CA 1
ATOM 1416 C C . ILE A 1 178 ? 7.397 14.331 5.800 1.00 86.50 178 ILE A C 1
ATOM 1418 O O . ILE A 1 178 ? 7.932 13.243 5.982 1.00 86.50 178 ILE A O 1
ATOM 1422 N N . ALA A 1 179 ? 7.528 15.341 6.660 1.00 86.00 179 ALA A N 1
ATOM 1423 C CA . ALA A 1 179 ? 8.341 15.221 7.868 1.00 86.00 179 ALA A CA 1
ATOM 1424 C C . ALA A 1 179 ? 7.783 14.162 8.841 1.00 86.00 179 ALA A C 1
ATOM 1426 O O . ALA A 1 179 ? 8.542 13.385 9.423 1.00 86.00 179 ALA A O 1
ATOM 1427 N N . ALA A 1 180 ? 6.456 14.098 8.997 1.00 86.62 180 ALA A N 1
ATOM 1428 C CA . ALA A 1 180 ? 5.797 13.076 9.810 1.00 86.62 180 ALA A CA 1
ATOM 1429 C C . ALA A 1 180 ? 5.968 11.668 9.215 1.00 86.62 180 ALA A C 1
ATOM 1431 O O . ALA A 1 180 ? 6.207 10.700 9.943 1.00 86.62 180 ALA A O 1
ATOM 1432 N N . GLU A 1 181 ? 5.884 11.549 7.890 1.00 92.62 181 GLU A N 1
ATOM 1433 C CA . GLU A 1 181 ? 6.137 10.300 7.176 1.00 92.62 181 GLU A CA 1
ATOM 1434 C C . GLU A 1 181 ? 7.596 9.850 7.298 1.00 92.62 181 GLU A C 1
ATOM 1436 O O . GLU A 1 181 ? 7.834 8.679 7.582 1.00 92.62 181 GLU A O 1
ATOM 1441 N N . GLU A 1 182 ? 8.567 10.757 7.151 1.00 93.25 182 GLU A N 1
ATOM 1442 C CA . GLU A 1 182 ? 9.994 10.462 7.333 1.00 93.25 182 GLU A CA 1
ATOM 1443 C C . GLU A 1 182 ? 10.263 9.942 8.751 1.00 93.25 182 GLU A C 1
ATOM 1445 O O . GLU A 1 182 ? 10.956 8.939 8.932 1.00 93.25 182 GLU A O 1
ATOM 1450 N N . HIS A 1 183 ? 9.661 10.575 9.762 1.00 93.38 183 HIS A N 1
ATOM 1451 C CA . HIS A 1 183 ? 9.766 10.121 11.146 1.00 93.38 183 HIS A CA 1
ATOM 1452 C C . HIS A 1 183 ? 9.179 8.715 11.337 1.00 93.38 183 HIS A C 1
ATOM 1454 O O . HIS A 1 183 ? 9.836 7.846 11.912 1.00 93.38 183 HIS A O 1
ATOM 1460 N N . THR A 1 184 ? 7.989 8.466 10.784 1.00 93.62 184 THR A N 1
ATOM 1461 C CA . THR A 1 184 ? 7.327 7.152 10.826 1.00 93.62 184 THR A CA 1
ATOM 1462 C C . THR A 1 184 ? 8.174 6.079 10.139 1.00 93.62 184 THR A C 1
ATOM 1464 O O . THR A 1 184 ? 8.368 4.990 10.680 1.00 93.62 184 THR A O 1
ATOM 1467 N N . ALA A 1 185 ? 8.722 6.392 8.963 1.00 96.00 185 ALA A N 1
ATOM 1468 C CA . ALA A 1 185 ? 9.578 5.490 8.205 1.00 96.00 185 ALA A CA 1
ATOM 1469 C C . ALA A 1 185 ? 10.883 5.175 8.948 1.00 96.00 185 ALA A C 1
ATOM 1471 O O . ALA A 1 185 ? 11.361 4.043 8.897 1.00 96.00 185 ALA A O 1
ATOM 1472 N N . TRP A 1 186 ? 11.445 6.147 9.669 1.00 95.75 186 TRP A N 1
ATOM 1473 C CA . TRP A 1 186 ? 12.646 5.947 10.476 1.00 95.75 186 TRP A CA 1
ATOM 1474 C C . TRP A 1 186 ? 12.408 5.005 11.660 1.00 95.75 186 TRP A C 1
ATOM 1476 O O . TRP A 1 186 ? 13.194 4.081 11.875 1.00 95.75 186 TRP A O 1
ATOM 1486 N N . GLU A 1 187 ? 11.316 5.194 12.405 1.00 95.69 187 GLU A N 1
ATOM 1487 C CA . GLU A 1 187 ? 10.943 4.288 13.500 1.00 95.69 187 GLU A CA 1
ATOM 1488 C C . GLU A 1 187 ? 10.631 2.878 12.994 1.00 95.69 187 GLU A C 1
ATOM 1490 O O . GLU A 1 187 ? 11.031 1.883 13.603 1.00 95.69 187 GLU A O 1
ATOM 1495 N N . TRP A 1 188 ? 9.933 2.789 11.861 1.00 96.94 188 TRP A N 1
ATOM 1496 C CA . TRP A 1 188 ? 9.666 1.526 11.190 1.00 96.94 188 TRP A CA 1
ATOM 1497 C C . TRP A 1 188 ? 10.971 0.826 10.783 1.00 96.94 188 TRP A C 1
ATOM 1499 O O . TRP A 1 188 ? 11.170 -0.341 11.119 1.00 96.94 188 TRP A O 1
ATOM 1509 N N . ALA A 1 189 ? 11.910 1.532 10.150 1.00 95.06 189 ALA A N 1
ATOM 1510 C CA . ALA A 1 189 ? 13.161 0.930 9.696 1.00 95.06 189 ALA A CA 1
ATOM 1511 C C . ALA A 1 189 ? 13.996 0.392 10.866 1.00 95.06 189 ALA A C 1
ATOM 1513 O O . ALA A 1 189 ? 14.502 -0.722 10.774 1.00 95.06 189 ALA A O 1
ATOM 1514 N N . GLN A 1 190 ? 14.071 1.121 11.985 1.00 95.00 190 GLN A N 1
ATOM 1515 C CA . GLN A 1 190 ? 14.749 0.651 13.202 1.00 95.00 190 GLN A CA 1
ATOM 1516 C C . GLN A 1 190 ? 14.093 -0.586 13.825 1.00 95.00 190 GLN A C 1
ATOM 1518 O O . GLN A 1 190 ? 14.769 -1.396 14.456 1.00 95.00 190 GLN A O 1
ATOM 1523 N N . ARG A 1 191 ? 12.769 -0.726 13.688 1.00 96.25 191 ARG A N 1
ATOM 1524 C CA . ARG A 1 191 ? 12.031 -1.878 14.218 1.00 96.25 191 ARG A CA 1
ATOM 1525 C C . ARG A 1 191 ? 12.292 -3.145 13.411 1.00 96.25 191 ARG A C 1
ATOM 1527 O O . ARG A 1 191 ? 12.339 -4.226 13.992 1.00 96.25 191 ARG A O 1
ATOM 1534 N N . HIS A 1 192 ? 12.407 -3.014 12.092 1.00 95.25 192 HIS A N 1
ATOM 1535 C CA . HIS A 1 192 ? 12.453 -4.156 11.179 1.00 95.25 192 HIS A CA 1
ATOM 1536 C C . HIS A 1 192 ? 13.860 -4.498 10.680 1.00 95.25 192 HIS A C 1
ATOM 1538 O O . HIS A 1 192 ? 14.088 -5.635 10.270 1.00 95.25 192 HIS A O 1
ATOM 1544 N N . TYR A 1 193 ? 14.807 -3.560 10.745 1.00 93.62 193 TYR A N 1
ATOM 1545 C CA . TYR A 1 193 ? 16.154 -3.749 10.223 1.00 93.62 193 TYR A CA 1
ATOM 1546 C C . TYR A 1 193 ? 17.241 -3.133 11.108 1.00 93.62 193 TYR A C 1
ATOM 1548 O O . TYR A 1 193 ? 17.018 -2.177 11.848 1.00 93.62 193 TYR A O 1
ATOM 1556 N N . ASP A 1 194 ? 18.465 -3.638 10.953 1.00 90.56 194 ASP A N 1
ATOM 1557 C CA . ASP A 1 194 ? 19.664 -2.985 11.473 1.00 90.56 194 ASP A CA 1
ATOM 1558 C C . ASP A 1 194 ? 20.082 -1.836 10.539 1.00 90.56 194 ASP A C 1
ATOM 1560 O O . ASP A 1 194 ? 20.822 -2.018 9.568 1.00 90.56 194 ASP A O 1
ATOM 1564 N N . VAL A 1 195 ? 19.555 -0.642 10.820 1.00 86.88 195 VAL A N 1
ATOM 1565 C CA . VAL A 1 195 ? 19.760 0.572 10.011 1.00 86.88 195 VAL A CA 1
ATOM 1566 C C . VAL A 1 195 ? 21.220 1.033 9.940 1.00 86.88 195 VAL A C 1
ATOM 1568 O O . VAL A 1 195 ? 21.591 1.701 8.974 1.00 86.88 195 VAL A O 1
ATOM 1571 N N . GLU A 1 196 ? 22.056 0.698 10.929 1.00 84.56 196 GLU A N 1
ATOM 1572 C CA . GLU A 1 196 ? 23.480 1.059 10.914 1.00 84.56 196 GLU A CA 1
ATOM 1573 C C . GLU A 1 196 ? 24.264 0.162 9.960 1.00 84.56 196 GLU A C 1
ATOM 1575 O O . GLU A 1 196 ? 25.057 0.659 9.156 1.00 84.56 196 GLU A O 1
ATOM 1580 N N . SER A 1 197 ? 23.989 -1.144 10.002 1.00 84.75 197 SER A N 1
ATOM 1581 C CA . SER A 1 197 ? 24.587 -2.114 9.081 1.00 84.75 197 SER A CA 1
ATOM 1582 C C . SER A 1 197 ? 24.069 -1.967 7.650 1.00 84.75 197 SER A C 1
ATOM 1584 O O . SER A 1 197 ? 24.801 -2.256 6.707 1.00 84.75 197 SER A O 1
ATOM 1586 N N . LEU A 1 198 ? 22.826 -1.504 7.476 1.00 81.56 198 LEU A N 1
ATOM 1587 C CA . LEU A 1 198 ? 22.216 -1.270 6.165 1.00 81.56 198 LEU A CA 1
ATOM 1588 C C . LEU A 1 198 ? 22.888 -0.153 5.371 1.00 81.56 198 LEU A C 1
ATOM 1590 O O . LEU A 1 198 ? 23.048 -0.265 4.159 1.00 81.56 198 LEU A O 1
ATOM 1594 N N . TYR A 1 199 ? 23.256 0.930 6.049 1.00 82.88 199 TYR A N 1
ATOM 1595 C CA . TYR A 1 199 ? 23.770 2.136 5.410 1.00 82.88 199 TYR A CA 1
ATOM 1596 C C . TYR A 1 199 ? 25.104 2.555 6.036 1.00 82.88 199 TYR A C 1
ATOM 1598 O O . TYR A 1 199 ? 25.197 3.602 6.694 1.00 82.88 199 TYR A O 1
ATOM 1606 N N . PRO A 1 200 ? 26.163 1.752 5.833 1.00 83.31 200 PRO A N 1
ATOM 1607 C CA . PRO A 1 200 ? 27.456 2.031 6.427 1.00 83.31 200 PRO A CA 1
ATOM 1608 C C . PRO A 1 200 ? 28.051 3.320 5.848 1.00 83.31 200 PRO A C 1
ATOM 1610 O O . PRO A 1 200 ? 27.934 3.619 4.658 1.00 83.31 200 PRO A O 1
ATOM 1613 N N . GLY A 1 201 ? 28.723 4.093 6.702 1.00 83.38 201 GLY A N 1
ATOM 1614 C CA . GLY A 1 201 ? 29.533 5.239 6.278 1.00 83.38 201 GLY A CA 1
ATOM 1615 C C . GLY A 1 201 ? 28.770 6.513 5.894 1.00 83.38 201 GLY A C 1
ATOM 1616 O O . GLY A 1 201 ? 29.412 7.462 5.453 1.00 83.38 201 GLY A O 1
ATOM 1617 N N . ILE A 1 202 ? 27.446 6.573 6.078 1.00 89.50 202 ILE A N 1
ATOM 1618 C CA . ILE A 1 202 ? 26.665 7.816 5.942 1.00 89.50 202 ILE A CA 1
ATOM 1619 C C . ILE A 1 202 ? 26.131 8.293 7.300 1.00 89.50 202 ILE A C 1
ATOM 1621 O O . ILE A 1 202 ? 25.991 7.498 8.236 1.00 89.50 202 ILE A O 1
ATOM 1625 N N . ASP A 1 203 ? 25.863 9.594 7.419 1.00 93.19 203 ASP A N 1
ATOM 1626 C CA . ASP A 1 203 ? 25.318 10.198 8.639 1.00 93.19 203 ASP A CA 1
ATOM 1627 C C . ASP A 1 203 ? 23.839 9.839 8.872 1.00 93.19 203 ASP A C 1
ATOM 1629 O O . ASP A 1 203 ? 23.158 9.304 7.998 1.00 93.19 203 ASP A O 1
ATOM 1633 N N . GLU A 1 204 ? 23.333 10.106 10.078 1.00 90.44 204 GLU A N 1
ATOM 1634 C CA . GLU A 1 204 ? 21.964 9.742 10.461 1.00 90.44 204 GLU A CA 1
ATOM 1635 C C . GLU A 1 204 ? 20.898 10.445 9.609 1.00 90.44 204 GLU A C 1
ATOM 1637 O O . GLU A 1 204 ? 19.882 9.834 9.282 1.00 90.44 204 GLU A O 1
ATOM 1642 N N . ALA A 1 205 ? 21.123 11.701 9.214 1.00 90.50 205 ALA A N 1
ATOM 1643 C CA . ALA A 1 205 ? 20.169 12.442 8.392 1.00 90.50 205 ALA A CA 1
ATOM 1644 C C . ALA A 1 205 ? 20.018 11.789 7.009 1.00 90.50 205 ALA A C 1
ATOM 1646 O O . ALA A 1 205 ? 18.902 11.580 6.533 1.00 90.50 205 ALA A O 1
ATOM 1647 N N . ALA A 1 206 ? 21.131 11.379 6.401 1.00 90.94 206 ALA A N 1
ATOM 1648 C CA . ALA A 1 206 ? 21.133 10.619 5.162 1.00 90.94 206 ALA A CA 1
ATOM 1649 C C . ALA A 1 206 ? 20.515 9.218 5.343 1.00 90.94 206 ALA A C 1
ATOM 1651 O O . ALA A 1 206 ? 19.769 8.769 4.474 1.00 90.94 206 ALA A O 1
ATOM 1652 N N . ARG A 1 207 ? 20.740 8.537 6.481 1.00 93.38 207 ARG A N 1
ATOM 1653 C CA . ARG A 1 207 ? 20.087 7.238 6.764 1.00 93.38 207 ARG A CA 1
ATOM 1654 C C . ARG A 1 207 ? 18.576 7.353 6.888 1.00 93.38 207 ARG A C 1
ATOM 1656 O O . ARG A 1 207 ? 17.873 6.514 6.336 1.00 93.38 207 ARG A O 1
ATOM 1663 N N . ARG A 1 208 ? 18.071 8.379 7.580 1.00 93.94 208 ARG A N 1
ATOM 1664 C CA . ARG A 1 208 ? 16.626 8.651 7.697 1.00 93.94 208 ARG A CA 1
ATOM 1665 C C . ARG A 1 208 ? 15.990 8.828 6.326 1.00 93.94 208 ARG A C 1
ATOM 1667 O O . ARG A 1 208 ? 14.971 8.220 6.016 1.00 93.94 208 ARG A O 1
ATOM 1674 N N . GLN A 1 209 ? 16.675 9.572 5.473 1.00 93.38 209 GLN A N 1
ATOM 1675 C CA . GLN A 1 209 ? 16.302 9.793 4.088 1.00 93.38 209 GLN A CA 1
ATOM 1676 C C . GLN A 1 209 ? 16.272 8.513 3.231 1.00 93.38 209 GLN A C 1
ATOM 1678 O O . GLN A 1 209 ? 15.369 8.356 2.404 1.00 93.38 209 GLN A O 1
ATOM 1683 N N . GLU A 1 210 ? 17.230 7.596 3.393 1.00 94.69 210 GLU A N 1
ATOM 1684 C CA . GLU A 1 210 ? 17.209 6.302 2.688 1.00 94.69 210 GLU A CA 1
ATOM 1685 C C . GLU A 1 210 ? 16.172 5.335 3.286 1.00 94.69 210 GLU A C 1
ATOM 1687 O O . GLU A 1 210 ? 15.494 4.621 2.550 1.00 94.69 210 GLU A O 1
ATOM 1692 N N . ALA A 1 211 ? 15.951 5.368 4.603 1.00 95.69 211 ALA A N 1
ATOM 1693 C CA . ALA A 1 211 ? 14.865 4.635 5.256 1.00 95.69 211 ALA A CA 1
ATOM 1694 C C . ALA A 1 211 ? 13.484 5.087 4.753 1.00 95.69 211 ALA A C 1
ATOM 1696 O O . ALA A 1 211 ? 12.619 4.254 4.480 1.00 95.69 211 ALA A O 1
ATOM 1697 N N . HIS A 1 212 ? 13.293 6.394 4.558 1.00 96.56 212 HIS A N 1
ATOM 1698 C CA . HIS A 1 212 ? 12.067 6.959 3.995 1.00 96.56 212 HIS A CA 1
ATOM 1699 C C . HIS A 1 212 ? 11.815 6.495 2.557 1.00 96.56 212 HIS A C 1
ATOM 1701 O O . HIS A 1 212 ? 10.689 6.123 2.210 1.00 96.56 212 HIS A O 1
ATOM 1707 N N . VAL A 1 213 ? 12.870 6.434 1.739 1.00 96.88 213 VAL A N 1
ATOM 1708 C CA . VAL A 1 213 ? 12.815 5.875 0.380 1.00 96.88 213 VAL A CA 1
ATOM 1709 C C . VAL A 1 213 ? 12.470 4.386 0.403 1.00 96.88 213 VAL A C 1
ATOM 1711 O O . VAL A 1 213 ? 11.600 3.962 -0.360 1.00 96.88 213 VAL A O 1
ATOM 1714 N N . LEU A 1 214 ? 13.110 3.599 1.270 1.00 97.06 214 LEU A N 1
ATOM 1715 C CA . LEU A 1 214 ? 12.847 2.166 1.409 1.00 97.06 214 LEU A CA 1
ATOM 1716 C C . LEU A 1 214 ? 11.388 1.900 1.796 1.00 97.06 214 LEU A C 1
ATOM 1718 O O . LEU A 1 214 ? 10.691 1.170 1.089 1.00 97.06 214 LEU A O 1
ATOM 1722 N N . TYR A 1 215 ? 10.921 2.542 2.869 1.00 97.44 215 TYR A N 1
ATOM 1723 C CA . TYR A 1 215 ? 9.544 2.448 3.353 1.00 97.44 215 TYR A CA 1
ATOM 1724 C C . TYR A 1 215 ? 8.537 2.773 2.245 1.00 97.44 215 TYR A C 1
ATOM 1726 O O . TYR A 1 215 ? 7.627 1.993 1.958 1.00 97.44 215 TYR A O 1
ATOM 1734 N N . SER A 1 216 ? 8.744 3.902 1.566 1.00 97.56 216 SER A N 1
ATOM 1735 C CA . SER A 1 216 ? 7.839 4.372 0.516 1.00 97.56 216 SER A CA 1
ATOM 1736 C C . SER A 1 216 ? 7.865 3.480 -0.725 1.00 97.56 216 SER A C 1
ATOM 1738 O O . SER A 1 216 ? 6.838 3.325 -1.383 1.00 97.56 216 SER A O 1
ATOM 1740 N N . SER A 1 217 ? 9.014 2.880 -1.053 1.00 97.12 217 SER A N 1
ATOM 1741 C CA . SER A 1 217 ? 9.138 1.976 -2.203 1.00 97.12 217 SER A CA 1
ATOM 1742 C C . SER A 1 217 ? 8.413 0.656 -1.941 1.00 97.12 217 SER A C 1
ATOM 1744 O O . SER A 1 217 ? 7.597 0.239 -2.760 1.00 97.12 217 SER A O 1
ATOM 1746 N N . LEU A 1 218 ? 8.615 0.058 -0.760 1.00 96.50 218 LEU A N 1
ATOM 1747 C CA . LEU A 1 218 ? 7.903 -1.150 -0.334 1.00 96.50 218 LEU A CA 1
ATOM 1748 C C . LEU A 1 218 ? 6.387 -0.926 -0.303 1.00 96.50 218 LEU A C 1
ATOM 1750 O O . LEU A 1 218 ? 5.635 -1.729 -0.861 1.00 96.50 218 LEU A O 1
ATOM 1754 N N . ALA A 1 219 ? 5.944 0.196 0.272 1.00 95.81 219 ALA A N 1
ATOM 1755 C CA . ALA A 1 219 ? 4.538 0.590 0.294 1.00 95.81 219 ALA A CA 1
ATOM 1756 C C . ALA A 1 219 ? 3.970 0.730 -1.129 1.00 95.81 219 ALA A C 1
ATOM 1758 O O . ALA A 1 219 ? 2.943 0.130 -1.460 1.00 95.81 219 ALA A O 1
ATOM 1759 N N . ALA A 1 220 ? 4.675 1.451 -2.009 1.00 95.50 220 ALA A N 1
ATOM 1760 C CA . ALA A 1 220 ? 4.249 1.676 -3.387 1.00 95.50 220 ALA A CA 1
ATOM 1761 C C . ALA A 1 220 ? 4.212 0.382 -4.215 1.00 95.50 220 ALA A C 1
ATOM 1763 O O . ALA A 1 220 ? 3.357 0.235 -5.087 1.00 95.50 220 ALA A O 1
ATOM 1764 N N . GLU A 1 221 ? 5.098 -0.576 -3.955 1.00 93.94 221 GLU A N 1
ATOM 1765 C CA . GLU A 1 221 ? 5.080 -1.901 -4.586 1.00 93.94 221 GLU A CA 1
ATOM 1766 C C . GLU A 1 221 ? 4.020 -2.839 -3.993 1.00 93.94 221 GLU A C 1
ATOM 1768 O O . GLU A 1 221 ? 3.632 -3.820 -4.632 1.00 93.94 221 GLU A O 1
ATOM 1773 N N . GLY A 1 222 ? 3.481 -2.477 -2.828 1.00 91.94 222 GLY A N 1
ATOM 1774 C CA . GLY A 1 222 ? 2.405 -3.176 -2.144 1.00 91.94 222 GLY A CA 1
ATOM 1775 C C . GLY A 1 222 ? 2.882 -4.216 -1.145 1.00 91.94 222 GLY A C 1
ATOM 1776 O O . GLY A 1 222 ? 2.089 -5.078 -0.797 1.00 91.94 222 GLY A O 1
ATOM 1777 N N . TYR A 1 223 ? 4.130 -4.186 -0.682 1.00 92.19 223 TYR A N 1
ATOM 1778 C CA . TYR A 1 223 ? 4.593 -5.094 0.369 1.00 92.19 223 TYR A CA 1
ATOM 1779 C C . TYR A 1 223 ? 3.831 -4.888 1.687 1.00 92.19 223 TYR A C 1
ATOM 1781 O O . TYR A 1 223 ? 3.313 -3.806 1.964 1.00 92.19 223 TYR A O 1
ATOM 1789 N N . ASP A 1 224 ? 3.757 -5.950 2.492 1.00 91.12 224 ASP A N 1
ATOM 1790 C CA . ASP A 1 224 ? 3.263 -5.859 3.865 1.00 91.12 224 ASP A CA 1
ATOM 1791 C C . ASP A 1 224 ? 4.335 -5.192 4.734 1.00 91.12 224 ASP A C 1
ATOM 1793 O O . ASP A 1 224 ? 5.427 -5.732 4.907 1.00 91.12 224 ASP A O 1
ATOM 1797 N N . LEU A 1 225 ? 4.035 -3.999 5.244 1.00 92.25 225 LEU A N 1
ATOM 1798 C CA . LEU A 1 225 ? 4.969 -3.227 6.060 1.00 92.25 225 LEU A CA 1
ATOM 1799 C C . LEU A 1 225 ? 5.090 -3.780 7.486 1.00 92.25 225 LEU A C 1
ATOM 1801 O O . LEU A 1 225 ? 6.087 -3.490 8.141 1.00 92.25 225 LEU A O 1
ATOM 1805 N N . ASP A 1 226 ? 4.134 -4.593 7.949 1.00 92.69 226 ASP A N 1
ATOM 1806 C CA . ASP A 1 226 ? 4.218 -5.253 9.257 1.00 92.69 226 ASP A CA 1
ATOM 1807 C C . ASP A 1 226 ? 5.176 -6.459 9.222 1.00 92.69 226 ASP A C 1
ATOM 1809 O O . ASP A 1 226 ? 5.800 -6.802 10.230 1.00 92.69 226 ASP A O 1
ATOM 1813 N N . HIS A 1 227 ? 5.347 -7.069 8.045 1.00 92.25 227 HIS A N 1
ATOM 1814 C CA . HIS A 1 227 ? 6.248 -8.200 7.804 1.00 92.25 227 HIS A CA 1
ATOM 1815 C C . HIS A 1 227 ? 7.101 -7.951 6.553 1.00 92.25 227 HIS A C 1
ATOM 1817 O O . HIS A 1 227 ? 6.920 -8.624 5.530 1.00 92.25 227 HIS A O 1
ATOM 1823 N N . PRO A 1 228 ? 8.020 -6.972 6.595 1.00 93.62 228 PRO A N 1
ATOM 1824 C CA . PRO A 1 228 ? 8.720 -6.563 5.396 1.00 93.62 228 PRO A CA 1
ATOM 1825 C C . PRO A 1 228 ? 9.785 -7.595 4.984 1.00 93.62 228 PRO A C 1
ATOM 1827 O O . PRO A 1 228 ? 10.302 -8.339 5.825 1.00 93.62 228 PRO A O 1
ATOM 1830 N N . PRO A 1 229 ? 10.115 -7.673 3.683 1.00 94.00 229 PRO A N 1
ATOM 1831 C CA . PRO A 1 229 ? 11.050 -8.664 3.155 1.00 94.00 229 PRO A CA 1
ATOM 1832 C C . PRO A 1 229 ? 12.484 -8.431 3.652 1.00 94.00 229 PRO A C 1
ATOM 1834 O O . PRO A 1 229 ? 12.876 -7.310 3.990 1.00 94.00 229 PRO A O 1
ATOM 1837 N N . ALA A 1 230 ? 13.299 -9.488 3.644 1.00 93.94 230 ALA A N 1
ATOM 1838 C CA . ALA A 1 230 ? 14.735 -9.367 3.891 1.00 93.94 230 ALA A CA 1
ATOM 1839 C C . ALA A 1 230 ? 15.409 -8.567 2.766 1.00 93.94 230 ALA A C 1
ATOM 1841 O O . ALA A 1 230 ? 15.051 -8.727 1.601 1.00 93.94 230 ALA A O 1
ATOM 1842 N N . LEU A 1 231 ? 16.396 -7.734 3.104 1.00 92.38 231 LEU A N 1
ATOM 1843 C CA . LEU A 1 231 ? 17.095 -6.894 2.130 1.00 92.38 231 LEU A CA 1
ATOM 1844 C C . LEU A 1 231 ? 18.313 -7.603 1.531 1.00 92.38 231 LEU A C 1
ATOM 1846 O O . LEU A 1 231 ? 19.040 -8.307 2.233 1.00 92.38 231 LEU A O 1
ATOM 1850 N N . ASP A 1 232 ? 18.547 -7.390 0.237 1.00 91.25 232 ASP A N 1
ATOM 1851 C CA . ASP A 1 232 ? 19.771 -7.782 -0.462 1.00 91.25 232 ASP A CA 1
ATOM 1852 C C . ASP A 1 232 ? 20.624 -6.541 -0.757 1.00 91.25 232 ASP A C 1
ATOM 1854 O O . ASP A 1 232 ? 20.172 -5.606 -1.411 1.00 91.25 232 ASP A O 1
ATOM 1858 N N . GLN A 1 233 ? 21.871 -6.546 -0.285 1.00 87.50 233 GLN A N 1
ATOM 1859 C CA . GLN A 1 233 ? 22.843 -5.459 -0.457 1.00 87.50 233 GLN A CA 1
ATOM 1860 C C . GLN A 1 233 ? 23.428 -5.367 -1.875 1.00 87.50 233 GLN A C 1
ATOM 1862 O O . GLN A 1 233 ? 24.177 -4.442 -2.178 1.00 87.50 233 GLN A O 1
ATOM 1867 N N . LEU A 1 234 ? 23.156 -6.351 -2.737 1.00 87.88 234 LEU A N 1
ATOM 1868 C CA . LEU A 1 234 ? 23.618 -6.427 -4.127 1.00 87.88 234 LEU A CA 1
ATOM 1869 C C . LEU A 1 234 ? 25.152 -6.430 -4.290 1.00 87.88 234 LEU A C 1
ATOM 1871 O O . LEU A 1 234 ? 25.663 -6.223 -5.392 1.00 87.88 234 LEU A O 1
ATOM 1875 N N . GLY A 1 235 ? 25.902 -6.692 -3.212 1.00 72.00 235 GLY A N 1
ATOM 1876 C CA . GLY A 1 235 ? 27.369 -6.629 -3.171 1.00 72.00 235 GLY A CA 1
ATOM 1877 C C . GLY A 1 235 ? 28.112 -7.959 -3.377 1.00 72.00 235 GLY A C 1
ATOM 1878 O O . GLY A 1 235 ? 29.328 -7.932 -3.541 1.00 72.00 235 GLY A O 1
ATOM 1879 N N . GLY A 1 236 ? 27.421 -9.106 -3.356 1.00 68.19 236 GLY A N 1
ATOM 1880 C CA . GLY A 1 236 ? 28.031 -10.446 -3.464 1.00 68.19 236 GLY A CA 1
ATOM 1881 C C . GLY A 1 236 ? 28.372 -10.874 -4.897 1.00 68.19 236 GLY A C 1
ATOM 1882 O O . GLY A 1 236 ? 27.884 -10.275 -5.845 1.00 68.19 236 GLY A O 1
ATOM 1883 N N . GLU A 1 237 ? 29.198 -11.906 -5.089 1.00 64.88 237 GLU A N 1
ATOM 1884 C CA . GLU A 1 237 ? 29.425 -12.498 -6.421 1.00 64.88 237 GLU A CA 1
ATOM 1885 C C . GLU A 1 237 ? 28.168 -13.238 -6.914 1.00 64.88 237 GLU A C 1
ATOM 1887 O O . GLU A 1 237 ? 27.439 -13.829 -6.118 1.00 64.88 237 GLU A O 1
ATOM 1892 N N . LEU A 1 238 ? 27.886 -13.163 -8.220 1.00 62.78 238 LEU A N 1
ATOM 1893 C CA . LEU A 1 238 ? 26.804 -13.936 -8.838 1.00 62.78 238 LEU A CA 1
ATOM 1894 C C . LEU A 1 238 ? 27.256 -15.391 -8.955 1.00 62.78 238 LEU A C 1
ATOM 1896 O O . LEU A 1 238 ? 28.375 -15.641 -9.392 1.00 62.78 238 LEU A O 1
ATOM 1900 N N . ASP A 1 239 ? 26.392 -16.334 -8.588 1.00 62.69 239 ASP A N 1
ATOM 1901 C CA . ASP A 1 239 ? 26.656 -17.755 -8.805 1.00 62.69 239 ASP A CA 1
ATOM 1902 C C . ASP A 1 239 ? 26.640 -18.062 -10.314 1.00 62.69 239 ASP A C 1
ATOM 1904 O O . ASP A 1 239 ? 25.652 -17.797 -11.010 1.00 62.69 239 ASP A O 1
ATOM 1908 N N . ASP A 1 240 ? 27.737 -18.640 -10.811 1.00 60.12 240 ASP A N 1
ATOM 1909 C CA . ASP A 1 240 ? 27.923 -19.028 -12.212 1.00 60.12 240 ASP A CA 1
ATOM 1910 C C . ASP A 1 240 ? 26.790 -19.942 -12.724 1.00 60.12 240 ASP A C 1
ATOM 1912 O O . ASP A 1 240 ? 26.466 -19.922 -13.914 1.00 60.12 240 ASP A O 1
ATOM 1916 N N . ALA A 1 241 ? 26.142 -20.713 -11.837 1.00 58.75 241 ALA A N 1
ATOM 1917 C CA . ALA A 1 241 ? 25.041 -21.614 -12.185 1.00 58.75 241 ALA A CA 1
ATOM 1918 C C . ALA A 1 241 ? 23.757 -20.891 -12.644 1.00 58.75 241 ALA A C 1
ATOM 1920 O O . ALA A 1 241 ? 22.978 -21.465 -13.409 1.00 58.75 241 ALA A O 1
ATOM 1921 N N . TYR A 1 242 ? 23.546 -19.639 -12.225 1.00 62.69 242 TYR A N 1
ATOM 1922 C CA . TYR A 1 242 ? 22.340 -18.856 -12.532 1.00 62.69 242 TYR A CA 1
ATOM 1923 C C . TYR A 1 242 ? 22.568 -17.789 -13.614 1.00 62.69 242 TYR A C 1
ATOM 1925 O O . TYR A 1 242 ? 21.626 -17.130 -14.051 1.00 62.69 242 TYR A O 1
ATOM 1933 N N . ALA A 1 243 ? 23.803 -17.637 -14.101 1.00 66.50 243 ALA A N 1
ATOM 1934 C CA . ALA A 1 243 ? 24.221 -16.493 -14.907 1.00 66.50 243 ALA A CA 1
ATOM 1935 C C . ALA A 1 243 ? 23.385 -16.258 -16.183 1.00 66.50 243 ALA A C 1
ATOM 1937 O O . ALA A 1 243 ? 23.094 -15.111 -16.510 1.00 66.50 243 ALA A O 1
ATOM 1938 N N . ILE A 1 244 ? 22.961 -17.311 -16.896 1.00 69.25 244 ILE A N 1
ATOM 1939 C CA . ILE A 1 244 ? 22.222 -17.156 -18.165 1.00 69.25 244 ILE A CA 1
ATOM 1940 C C . ILE A 1 244 ? 20.757 -16.768 -17.926 1.00 69.25 244 ILE A C 1
ATOM 1942 O O . ILE A 1 244 ? 20.290 -15.792 -18.514 1.00 69.25 244 ILE A O 1
ATOM 1946 N N . GLU A 1 245 ? 20.027 -17.499 -17.074 1.00 74.44 245 GLU A N 1
ATOM 1947 C CA . GLU A 1 245 ? 18.613 -17.194 -16.794 1.00 74.44 245 GLU A CA 1
ATOM 1948 C C . GLU A 1 245 ? 18.479 -15.816 -16.139 1.00 74.44 245 GLU A C 1
ATOM 1950 O O . GLU A 1 245 ? 17.642 -15.013 -16.553 1.00 74.44 245 GLU A O 1
ATOM 1955 N N . THR A 1 246 ? 19.369 -15.507 -15.193 1.00 79.81 246 THR A N 1
ATOM 1956 C CA . THR A 1 246 ? 19.422 -14.206 -14.528 1.00 79.81 246 THR A CA 1
ATOM 1957 C C . THR A 1 246 ? 19.751 -13.079 -15.503 1.00 79.81 246 THR A C 1
ATOM 1959 O O . THR A 1 246 ? 19.149 -12.013 -15.408 1.00 79.81 246 THR A O 1
ATOM 1962 N N . SER A 1 247 ? 20.635 -13.293 -16.485 1.00 78.88 247 SER A N 1
ATOM 1963 C CA . SER A 1 247 ? 20.916 -12.283 -17.517 1.00 78.88 247 SER A CA 1
ATOM 1964 C C . SER A 1 247 ? 19.704 -12.008 -18.402 1.00 78.88 247 SER A C 1
ATOM 1966 O O . SER A 1 247 ? 19.318 -10.854 -18.580 1.00 78.88 247 SER A O 1
ATOM 1968 N N . VAL A 1 248 ? 19.064 -13.063 -18.917 1.00 80.94 248 VAL A N 1
ATOM 1969 C CA . VAL A 1 248 ? 17.878 -12.930 -19.780 1.00 80.94 248 VAL A CA 1
ATOM 1970 C C . VAL A 1 248 ? 16.732 -12.268 -19.018 1.00 80.94 248 VAL A C 1
ATOM 1972 O O . VAL A 1 248 ? 16.075 -11.363 -19.531 1.00 80.94 248 VAL A O 1
ATOM 1975 N N . GLY A 1 249 ? 16.510 -12.695 -17.777 1.00 83.81 249 GLY A N 1
ATOM 1976 C CA . GLY A 1 249 ? 15.479 -12.158 -16.909 1.00 83.81 249 GLY A CA 1
ATOM 1977 C C . GLY A 1 249 ? 15.705 -10.699 -16.528 1.00 83.81 249 GLY A C 1
ATOM 1978 O O . GLY A 1 249 ? 14.793 -9.890 -16.693 1.00 83.81 249 GLY A O 1
ATOM 1979 N N . ALA A 1 250 ? 16.916 -10.350 -16.090 1.00 84.88 250 ALA A N 1
ATOM 1980 C CA . ALA A 1 250 ? 17.282 -8.971 -15.777 1.00 84.88 250 ALA A CA 1
ATOM 1981 C C . ALA A 1 250 ? 17.192 -8.070 -17.015 1.00 84.88 250 ALA A C 1
ATOM 1983 O O . ALA A 1 250 ? 16.680 -6.958 -16.922 1.00 84.88 250 ALA A O 1
ATOM 1984 N N . GLY A 1 251 ? 17.599 -8.560 -18.191 1.00 85.44 251 GLY A N 1
ATOM 1985 C CA . GLY A 1 251 ? 17.440 -7.838 -19.453 1.00 85.44 251 GLY A CA 1
ATOM 1986 C C . GLY A 1 251 ? 15.975 -7.628 -19.837 1.00 85.44 251 GLY A C 1
ATOM 1987 O O . GLY A 1 251 ? 15.595 -6.528 -20.245 1.00 85.44 251 GLY A O 1
ATOM 1988 N N . SER A 1 252 ? 15.127 -8.645 -19.662 1.00 82.81 252 SER A N 1
ATOM 1989 C CA . SER A 1 252 ? 13.680 -8.531 -19.882 1.00 82.81 252 SER A CA 1
ATOM 1990 C C . SER A 1 252 ? 13.037 -7.532 -18.921 1.00 82.81 252 SER A C 1
ATOM 1992 O O . SER A 1 252 ? 12.189 -6.742 -19.330 1.00 82.81 252 SER A O 1
ATOM 1994 N N . ASP A 1 253 ? 13.434 -7.545 -17.653 1.00 83.00 253 ASP A N 1
ATOM 1995 C CA . ASP A 1 253 ? 12.917 -6.626 -16.645 1.00 83.00 253 ASP A CA 1
ATOM 1996 C C . ASP A 1 253 ? 13.388 -5.184 -16.896 1.00 83.00 253 ASP A C 1
ATOM 1998 O O . ASP A 1 253 ? 12.584 -4.251 -16.922 1.00 83.00 253 ASP A O 1
ATOM 2002 N N . PHE A 1 254 ? 14.669 -4.993 -17.214 1.00 85.44 254 PHE A N 1
ATOM 2003 C CA . PHE A 1 254 ? 15.197 -3.695 -17.626 1.00 85.44 254 PHE A CA 1
ATOM 2004 C C . PHE A 1 254 ? 14.477 -3.164 -18.875 1.00 85.44 254 PHE A C 1
ATOM 2006 O O . PHE A 1 254 ? 14.141 -1.976 -18.942 1.00 85.44 254 PHE A O 1
ATOM 2013 N N . THR A 1 255 ? 14.157 -4.046 -19.829 1.00 85.62 255 THR A N 1
ATOM 2014 C CA . THR A 1 255 ? 13.323 -3.714 -20.995 1.00 85.62 255 THR A CA 1
ATOM 2015 C C . THR A 1 255 ? 11.934 -3.258 -20.563 1.00 85.62 255 THR A C 1
ATOM 2017 O O . THR A 1 255 ? 11.484 -2.189 -20.973 1.00 85.62 255 THR A O 1
ATOM 2020 N N . ALA A 1 256 ? 11.267 -4.001 -19.680 1.00 82.38 256 ALA A N 1
ATOM 2021 C CA . ALA A 1 256 ? 9.941 -3.646 -19.181 1.00 82.38 256 ALA A CA 1
ATOM 2022 C C . ALA A 1 256 ? 9.930 -2.315 -18.404 1.00 82.38 256 ALA A C 1
ATOM 2024 O O . ALA A 1 256 ? 8.938 -1.586 -18.435 1.00 82.38 256 ALA A O 1
ATOM 2025 N N . GLN A 1 257 ? 11.027 -1.965 -17.731 1.00 81.19 257 GLN A N 1
ATOM 2026 C CA . GLN A 1 257 ? 11.145 -0.731 -16.952 1.00 81.19 257 GLN A CA 1
ATOM 2027 C C . GLN A 1 257 ? 11.450 0.509 -17.791 1.00 81.19 257 GLN A C 1
ATOM 2029 O O . GLN A 1 257 ? 10.953 1.595 -17.480 1.00 81.19 257 GLN A O 1
ATOM 2034 N N . THR A 1 258 ? 12.287 0.359 -18.816 1.00 83.56 258 THR A N 1
ATOM 2035 C CA . THR A 1 258 ? 12.907 1.485 -19.536 1.00 83.56 258 THR A CA 1
ATOM 2036 C C . THR A 1 258 ? 12.487 1.579 -21.000 1.00 83.56 258 THR A C 1
ATOM 2038 O O . THR A 1 258 ? 12.684 2.620 -21.626 1.00 83.56 258 THR A O 1
ATOM 2041 N N . GLY A 1 259 ? 11.945 0.490 -21.547 1.00 77.56 259 GLY A N 1
ATOM 2042 C CA . GLY A 1 259 ? 11.692 0.279 -22.968 1.00 77.56 259 GLY A CA 1
ATOM 2043 C C . GLY A 1 259 ? 12.909 -0.190 -23.759 1.00 77.56 259 GLY A C 1
ATOM 2044 O O . GLY A 1 259 ? 12.785 -0.542 -24.927 1.00 77.56 259 GLY A O 1
ATOM 2045 N N . ILE A 1 260 ? 14.109 -0.199 -23.188 1.00 75.06 260 ILE A N 1
ATOM 2046 C CA . ILE A 1 260 ? 15.335 -0.496 -23.939 1.00 75.06 260 ILE A CA 1
ATOM 2047 C C . ILE A 1 260 ? 15.477 -1.990 -24.154 1.00 75.06 260 ILE A C 1
ATOM 2049 O O . ILE A 1 260 ? 15.292 -2.755 -23.223 1.00 75.06 260 ILE A O 1
ATOM 2053 N N . SER A 1 261 ? 15.884 -2.402 -25.355 1.00 80.44 261 SER A N 1
ATOM 2054 C CA . SER A 1 261 ? 16.131 -3.817 -25.637 1.00 80.44 261 SER A CA 1
ATOM 2055 C C . SER A 1 261 ? 17.154 -4.447 -24.683 1.00 80.44 261 SER A C 1
ATOM 2057 O O . SER A 1 261 ? 18.147 -3.816 -24.311 1.00 80.44 261 SER A O 1
ATOM 2059 N N . ALA A 1 262 ? 16.976 -5.735 -24.392 1.00 81.62 262 ALA A N 1
ATOM 2060 C CA . ALA A 1 262 ? 17.955 -6.532 -23.653 1.00 81.62 262 ALA A CA 1
ATOM 2061 C C . ALA A 1 262 ? 19.368 -6.462 -24.271 1.00 81.62 262 ALA A C 1
ATOM 2063 O O . ALA A 1 262 ? 20.357 -6.457 -23.548 1.00 81.62 262 ALA A O 1
ATOM 2064 N N . TYR A 1 263 ? 19.474 -6.311 -25.598 1.00 83.94 263 TYR A N 1
ATOM 2065 C CA . TYR A 1 263 ? 20.762 -6.131 -26.273 1.00 83.94 263 TYR A CA 1
ATOM 2066 C C . TYR A 1 263 ? 21.490 -4.859 -25.815 1.00 83.94 263 TYR A C 1
ATOM 2068 O O . TYR A 1 263 ? 22.671 -4.902 -25.476 1.00 83.94 263 TYR A O 1
ATOM 2076 N N . ASP A 1 264 ? 20.793 -3.721 -25.791 1.00 83.38 264 ASP A N 1
ATOM 2077 C CA . ASP A 1 264 ? 21.379 -2.453 -25.348 1.00 83.38 264 ASP A CA 1
ATOM 2078 C C . ASP A 1 264 ? 21.669 -2.469 -23.841 1.00 83.38 264 ASP A C 1
ATOM 2080 O O . ASP A 1 264 ? 22.660 -1.879 -23.410 1.00 83.38 264 ASP A O 1
ATOM 2084 N N . PHE A 1 265 ? 20.863 -3.185 -23.054 1.00 83.31 265 PHE A N 1
ATOM 2085 C CA . PHE A 1 265 ? 21.163 -3.454 -21.650 1.00 83.31 265 PHE A CA 1
ATOM 2086 C C . PHE A 1 265 ? 22.500 -4.199 -21.488 1.00 83.31 265 PHE A C 1
ATOM 2088 O O . PHE A 1 265 ? 23.379 -3.708 -20.786 1.00 83.31 265 PHE A O 1
ATOM 2095 N N . GLU A 1 266 ? 22.713 -5.305 -22.205 1.00 83.06 266 GLU A N 1
ATOM 2096 C CA . GLU A 1 266 ? 23.949 -6.103 -22.116 1.00 83.06 266 GLU A CA 1
ATOM 2097 C C . GLU A 1 266 ? 25.198 -5.366 -22.632 1.00 83.06 266 GLU A C 1
ATOM 2099 O O . GLU A 1 266 ? 26.295 -5.553 -22.108 1.00 83.06 266 GLU A O 1
ATOM 2104 N N . HIS A 1 267 ? 25.056 -4.530 -23.667 1.00 86.06 267 HIS A N 1
ATOM 2105 C CA . HIS A 1 267 ? 26.208 -3.960 -24.382 1.00 86.06 267 HIS A CA 1
ATOM 2106 C C . HIS A 1 267 ? 26.536 -2.513 -24.006 1.00 86.06 267 HIS A C 1
ATOM 2108 O O . HIS A 1 267 ? 27.597 -2.012 -24.391 1.00 86.06 267 HIS A O 1
ATOM 2114 N N . ARG A 1 268 ? 25.632 -1.803 -23.321 1.00 86.38 268 ARG A N 1
ATOM 2115 C CA . ARG A 1 268 ? 25.813 -0.373 -23.009 1.00 86.38 268 ARG A CA 1
ATOM 2116 C C . ARG A 1 268 ? 25.757 -0.045 -21.532 1.00 86.38 268 ARG A C 1
ATOM 2118 O O . ARG A 1 268 ? 26.245 1.018 -21.157 1.00 86.38 268 ARG A O 1
ATOM 2125 N N . VAL A 1 269 ? 25.188 -0.918 -20.710 1.00 86.31 269 VAL A N 1
ATOM 2126 C CA . VAL A 1 269 ? 25.310 -0.789 -19.260 1.00 86.31 269 VAL A CA 1
ATOM 2127 C C . VAL A 1 269 ? 26.703 -1.269 -18.860 1.00 86.31 269 VAL A C 1
ATOM 2129 O O . VAL A 1 269 ? 27.216 -2.253 -19.393 1.00 86.31 269 VAL A O 1
ATOM 2132 N N . ALA A 1 270 ? 27.353 -0.548 -17.947 1.00 87.62 270 ALA A N 1
ATOM 2133 C CA . ALA A 1 270 ? 28.666 -0.951 -17.468 1.00 87.62 270 ALA A CA 1
ATOM 2134 C C . ALA A 1 270 ? 28.586 -2.353 -16.826 1.00 87.62 270 ALA A C 1
ATOM 2136 O O . ALA A 1 270 ? 27.607 -2.639 -16.134 1.00 87.62 270 ALA A O 1
ATOM 2137 N N . PRO A 1 271 ? 29.614 -3.215 -16.967 1.00 86.56 271 PRO A N 1
ATOM 2138 C CA . PRO A 1 271 ? 29.561 -4.590 -16.459 1.00 86.56 271 PRO A CA 1
ATOM 2139 C C . PRO A 1 271 ? 29.205 -4.695 -14.970 1.00 86.56 271 PRO A C 1
ATOM 2141 O O . PRO A 1 271 ? 28.510 -5.617 -14.554 1.00 86.56 271 PRO A O 1
ATOM 2144 N N . HIS A 1 272 ? 29.653 -3.725 -14.167 1.00 87.12 272 HIS A N 1
ATOM 2145 C CA . HIS A 1 272 ? 29.304 -3.642 -12.752 1.00 87.12 272 HIS A CA 1
ATOM 2146 C C . HIS A 1 272 ? 27.802 -3.407 -12.532 1.00 87.12 272 HIS A C 1
ATOM 2148 O O . HIS A 1 272 ? 27.176 -4.135 -11.769 1.00 87.12 272 HIS A O 1
ATOM 2154 N N . ASP A 1 273 ? 27.214 -2.428 -13.220 1.00 88.56 273 ASP A N 1
ATOM 2155 C CA . ASP A 1 273 ? 25.795 -2.080 -13.082 1.00 88.56 273 ASP A CA 1
ATOM 2156 C C . ASP A 1 273 ? 24.882 -3.177 -13.644 1.00 88.56 273 ASP A C 1
ATOM 2158 O O . ASP A 1 273 ? 23.824 -3.465 -13.084 1.00 88.56 273 ASP A O 1
ATOM 2162 N N . HIS A 1 274 ? 25.335 -3.851 -14.703 1.00 87.25 274 HIS A N 1
ATOM 2163 C CA . HIS A 1 274 ? 24.688 -5.042 -15.242 1.00 87.25 274 HIS A CA 1
ATOM 2164 C C . HIS A 1 274 ? 24.631 -6.168 -14.197 1.00 87.25 274 HIS A C 1
ATOM 2166 O O . HIS A 1 274 ? 23.572 -6.752 -13.972 1.00 87.25 274 HIS A O 1
ATOM 2172 N N . ALA A 1 275 ? 25.738 -6.421 -13.488 1.00 87.25 275 ALA A N 1
ATOM 2173 C CA . ALA A 1 275 ? 25.769 -7.402 -12.405 1.00 87.25 275 ALA A CA 1
ATOM 2174 C C . ALA A 1 275 ? 24.839 -7.019 -11.239 1.00 87.25 275 ALA A C 1
ATOM 2176 O O . ALA A 1 275 ? 24.201 -7.890 -10.651 1.00 87.25 275 ALA A O 1
ATOM 2177 N N . VAL A 1 276 ? 24.711 -5.727 -10.913 1.00 89.38 276 VAL A N 1
ATOM 2178 C CA . VAL A 1 276 ? 23.758 -5.258 -9.889 1.00 89.38 276 VAL A CA 1
ATOM 2179 C C . VAL A 1 276 ? 22.313 -5.533 -10.311 1.00 89.38 276 VAL A C 1
ATOM 2181 O O . VAL A 1 276 ? 21.527 -6.020 -9.501 1.00 89.38 276 VAL A O 1
ATOM 2184 N N . ALA A 1 277 ? 21.966 -5.288 -11.575 1.00 88.50 277 ALA A N 1
ATOM 2185 C CA . ALA A 1 277 ? 20.641 -5.596 -12.110 1.00 88.50 277 ALA A CA 1
ATOM 2186 C C . ALA A 1 277 ? 20.334 -7.102 -12.103 1.00 88.50 277 ALA A C 1
ATOM 2188 O O . ALA A 1 277 ? 19.242 -7.504 -11.704 1.00 88.50 277 ALA A O 1
ATOM 2189 N N . GLN A 1 278 ? 21.316 -7.936 -12.450 1.00 88.38 278 GLN A N 1
ATOM 2190 C CA . GLN A 1 278 ? 21.217 -9.393 -12.337 1.00 88.38 278 GLN A CA 1
ATOM 2191 C C . GLN A 1 278 ? 20.958 -9.842 -10.890 1.00 88.38 278 GLN A C 1
ATOM 2193 O O . GLN A 1 278 ? 20.044 -10.624 -10.636 1.00 88.38 278 GLN A O 1
ATOM 2198 N N . ARG A 1 279 ? 21.708 -9.307 -9.920 1.00 90.00 279 ARG A N 1
ATOM 2199 C CA . ARG A 1 279 ? 21.516 -9.629 -8.494 1.00 90.00 279 ARG A CA 1
ATOM 2200 C C . ARG A 1 279 ? 20.170 -9.156 -7.969 1.00 90.00 279 ARG A C 1
ATOM 2202 O O . ARG A 1 279 ? 19.552 -9.865 -7.188 1.00 90.00 279 ARG A O 1
ATOM 2209 N N . ALA A 1 280 ? 19.715 -7.979 -8.393 1.00 90.94 280 ALA A N 1
ATOM 2210 C CA . ALA A 1 280 ? 18.416 -7.462 -7.984 1.00 90.94 280 ALA A CA 1
ATOM 2211 C C . ALA A 1 280 ? 17.282 -8.374 -8.459 1.00 90.94 280 ALA A C 1
ATOM 2213 O O . ALA A 1 280 ? 16.406 -8.721 -7.672 1.00 90.94 280 ALA A O 1
ATOM 2214 N N . TRP A 1 281 ? 17.353 -8.815 -9.716 1.00 89.69 281 TRP A N 1
ATOM 2215 C CA . TRP A 1 281 ? 16.384 -9.741 -10.289 1.00 89.69 281 TRP A CA 1
ATOM 2216 C C . TRP A 1 281 ? 16.369 -11.099 -9.568 1.00 89.69 281 TRP A C 1
ATOM 2218 O O . TRP A 1 281 ? 15.305 -11.652 -9.287 1.00 89.69 281 TRP A O 1
ATOM 2228 N N . ASP A 1 282 ? 17.546 -11.633 -9.230 1.00 88.06 282 ASP A N 1
ATOM 2229 C CA . ASP A 1 282 ? 17.665 -12.887 -8.480 1.00 88.06 282 ASP A CA 1
ATOM 2230 C C . ASP A 1 282 ? 17.156 -12.749 -7.032 1.00 88.06 282 ASP A C 1
ATOM 2232 O O . ASP A 1 282 ? 16.395 -13.592 -6.548 1.00 88.06 282 ASP A O 1
ATOM 2236 N N . ALA A 1 283 ? 17.493 -11.646 -6.354 1.00 89.81 283 ALA A N 1
ATOM 2237 C CA . ALA A 1 283 ? 17.029 -11.353 -5.000 1.00 89.81 283 ALA A CA 1
ATOM 2238 C C . ALA A 1 283 ? 15.496 -11.380 -4.907 1.00 89.81 283 ALA A C 1
ATOM 2240 O O . ALA A 1 283 ? 14.942 -12.045 -4.029 1.00 89.81 283 ALA A O 1
ATOM 2241 N N . GLU A 1 284 ? 14.810 -10.738 -5.852 1.00 88.75 284 GLU A N 1
ATOM 2242 C CA . GLU A 1 284 ? 13.345 -10.672 -5.890 1.00 88.75 284 GLU A CA 1
ATOM 2243 C C . GLU A 1 284 ? 12.698 -12.046 -6.060 1.00 88.75 284 GLU A C 1
ATOM 2245 O O . GLU A 1 284 ? 11.706 -12.358 -5.396 1.00 88.75 284 GLU A O 1
ATOM 2250 N N . ARG A 1 285 ? 13.288 -12.916 -6.886 1.00 86.94 285 ARG A N 1
ATOM 2251 C CA . ARG A 1 285 ? 12.817 -14.302 -7.050 1.00 86.94 285 ARG A CA 1
ATOM 2252 C C . ARG A 1 285 ? 12.992 -15.145 -5.800 1.00 86.94 285 ARG A C 1
ATOM 2254 O O . ARG A 1 285 ? 12.214 -16.068 -5.563 1.00 86.94 285 ARG A O 1
ATOM 2261 N N . GLN A 1 286 ? 13.978 -14.804 -4.983 1.00 87.75 286 GLN A N 1
ATOM 2262 C CA . GLN A 1 286 ? 14.198 -15.414 -3.678 1.00 87.75 286 GLN A CA 1
ATOM 2263 C C . GLN A 1 286 ? 13.338 -14.771 -2.575 1.00 87.75 286 GLN A C 1
ATOM 2265 O O . GLN A 1 286 ? 13.491 -15.113 -1.402 1.00 87.75 286 GLN A O 1
ATOM 2270 N N . GLY A 1 287 ? 12.437 -13.843 -2.924 1.00 88.50 287 GLY A N 1
ATOM 2271 C CA . GLY A 1 287 ? 11.590 -13.122 -1.972 1.00 88.50 287 GLY A CA 1
ATOM 2272 C C . GLY A 1 287 ? 12.346 -12.086 -1.136 1.00 88.50 287 GLY A C 1
ATOM 2273 O O . GLY A 1 287 ? 11.834 -11.631 -0.111 1.00 88.50 287 GLY A O 1
ATOM 2274 N N . ARG A 1 288 ? 13.567 -11.729 -1.548 1.00 92.62 288 ARG A N 1
ATOM 2275 C CA . ARG A 1 288 ? 14.382 -10.672 -0.948 1.00 92.62 288 ARG A CA 1
ATOM 2276 C C . ARG A 1 288 ? 14.174 -9.381 -1.729 1.00 92.62 288 ARG A C 1
ATOM 2278 O O . ARG A 1 288 ? 13.904 -9.397 -2.924 1.00 92.62 288 ARG A O 1
ATOM 2285 N N . TYR A 1 289 ? 14.284 -8.253 -1.050 1.00 94.38 289 TYR A N 1
ATOM 2286 C CA . TYR A 1 289 ? 14.088 -6.950 -1.661 1.00 94.38 289 TYR A CA 1
ATOM 2287 C C . TYR A 1 289 ? 15.445 -6.287 -1.920 1.00 94.38 289 TYR A C 1
ATOM 2289 O O . TYR A 1 289 ? 16.257 -6.198 -0.995 1.00 94.38 289 TYR A O 1
ATOM 2297 N N . PRO A 1 290 ? 15.734 -5.846 -3.153 1.00 93.56 290 PRO A N 1
ATOM 2298 C CA . PRO A 1 290 ? 17.019 -5.242 -3.473 1.00 93.56 290 PRO A CA 1
ATOM 2299 C C . PRO A 1 290 ? 17.164 -3.896 -2.762 1.00 93.56 290 PRO A C 1
ATOM 2301 O O . PRO A 1 290 ? 16.215 -3.110 -2.722 1.00 93.56 290 PRO A O 1
ATOM 2304 N N . ASP A 1 291 ? 18.354 -3.612 -2.229 1.00 91.50 291 ASP A N 1
ATOM 2305 C CA . ASP A 1 291 ? 18.653 -2.321 -1.612 1.00 91.50 291 ASP A CA 1
ATOM 2306 C C . ASP A 1 291 ? 18.318 -1.182 -2.596 1.00 91.50 291 ASP A C 1
ATOM 2308 O O . ASP A 1 291 ? 18.949 -1.073 -3.657 1.00 91.50 291 ASP A O 1
ATOM 2312 N N . PRO A 1 292 ? 17.333 -0.319 -2.277 1.00 91.62 292 PRO A N 1
ATOM 2313 C CA . PRO A 1 292 ? 16.867 0.702 -3.203 1.00 91.62 292 PRO A CA 1
ATOM 2314 C C . PRO A 1 292 ? 17.955 1.725 -3.533 1.00 91.62 292 PRO A C 1
ATOM 2316 O O . PRO A 1 292 ? 17.901 2.316 -4.611 1.00 91.62 292 PRO A O 1
ATOM 2319 N N . ARG A 1 293 ? 18.953 1.925 -2.659 1.00 91.06 293 ARG A N 1
ATOM 2320 C CA . ARG A 1 293 ? 20.061 2.852 -2.912 1.00 91.06 293 ARG A CA 1
ATOM 2321 C C . ARG A 1 293 ? 21.012 2.309 -3.980 1.00 91.06 293 ARG A C 1
ATOM 2323 O O . ARG A 1 293 ? 21.238 2.999 -4.978 1.00 91.06 293 ARG A O 1
ATOM 2330 N N . ALA A 1 294 ? 21.538 1.095 -3.805 1.00 90.69 294 ALA A N 1
ATOM 2331 C CA . ALA A 1 294 ? 22.408 0.443 -4.788 1.00 90.69 294 ALA A CA 1
ATOM 2332 C C . ALA A 1 294 ? 21.688 0.200 -6.126 1.00 90.69 294 ALA A C 1
ATOM 2334 O O . ALA A 1 294 ? 22.254 0.433 -7.202 1.00 90.69 294 ALA A O 1
ATOM 2335 N N . TRP A 1 295 ? 20.418 -0.205 -6.050 1.00 93.31 295 TRP A N 1
ATOM 2336 C CA . TRP A 1 295 ? 19.551 -0.408 -7.206 1.00 93.31 295 TRP A CA 1
ATOM 2337 C C . TRP A 1 295 ? 19.339 0.897 -7.991 1.00 93.31 295 TRP A C 1
ATOM 2339 O O . TRP A 1 295 ? 19.588 0.932 -9.197 1.00 93.31 295 TRP A O 1
ATOM 2349 N N . ARG A 1 296 ? 18.963 1.998 -7.317 1.00 93.81 296 ARG A N 1
ATOM 2350 C CA . ARG A 1 296 ? 18.768 3.326 -7.934 1.00 93.81 296 ARG A CA 1
ATOM 2351 C C . ARG A 1 296 ? 20.020 3.795 -8.657 1.00 93.81 296 ARG A C 1
ATOM 2353 O O . ARG A 1 296 ? 19.942 4.226 -9.805 1.00 93.81 296 ARG A O 1
ATOM 2360 N N . GLU A 1 297 ? 21.156 3.722 -7.977 1.00 92.31 297 GLU A N 1
ATOM 2361 C CA . GLU A 1 297 ? 22.436 4.191 -8.496 1.00 92.31 297 GLU A CA 1
ATOM 2362 C C . GLU A 1 297 ? 22.824 3.461 -9.795 1.00 92.31 297 GLU A C 1
ATOM 2364 O O . GLU A 1 297 ? 23.211 4.090 -10.781 1.00 92.31 297 GLU A O 1
ATOM 2369 N N . SER A 1 298 ? 22.659 2.138 -9.821 1.00 90.75 298 SER A N 1
ATOM 2370 C CA . SER A 1 298 ? 23.114 1.305 -10.939 1.00 90.75 298 SER A CA 1
ATOM 2371 C C . SER A 1 298 ? 22.118 1.281 -12.101 1.00 90.75 298 SER A C 1
ATOM 2373 O O . SER A 1 298 ? 22.509 1.415 -13.258 1.00 90.75 298 SER A O 1
ATOM 2375 N N . ILE A 1 299 ? 20.821 1.149 -11.812 1.00 89.50 299 ILE A N 1
ATOM 2376 C CA . ILE A 1 299 ? 19.785 0.910 -12.831 1.00 89.50 299 ILE A CA 1
ATOM 2377 C C . ILE A 1 299 ? 19.146 2.215 -13.298 1.00 89.50 299 ILE A C 1
ATOM 2379 O O . ILE A 1 299 ? 18.984 2.427 -14.500 1.00 89.50 299 ILE A O 1
ATOM 2383 N N . VAL A 1 300 ? 18.789 3.101 -12.365 1.00 91.00 300 VAL A N 1
ATOM 2384 C CA . VAL A 1 300 ? 18.044 4.325 -12.692 1.00 91.00 300 VAL A CA 1
ATOM 2385 C C . VAL A 1 300 ? 18.977 5.463 -13.065 1.00 91.00 300 VAL A C 1
ATOM 2387 O O . VAL A 1 300 ? 18.701 6.172 -14.024 1.00 91.00 300 VAL A O 1
ATOM 2390 N N . LEU A 1 301 ? 20.075 5.654 -12.332 1.00 91.44 301 LEU A N 1
ATOM 2391 C CA . LEU A 1 301 ? 21.030 6.714 -12.640 1.00 91.44 301 LEU A CA 1
ATOM 2392 C C . LEU A 1 301 ? 21.956 6.260 -13.767 1.00 91.44 301 LEU A C 1
ATOM 2394 O O . LEU A 1 301 ? 21.729 6.639 -14.918 1.00 91.44 301 LEU A O 1
ATOM 2398 N N . ARG A 1 302 ? 22.951 5.412 -13.485 1.00 90.56 302 ARG A N 1
ATOM 2399 C CA . ARG A 1 302 ? 23.943 5.002 -14.496 1.00 90.56 302 ARG A CA 1
ATOM 2400 C C . ARG A 1 302 ? 23.317 4.247 -15.668 1.00 90.56 302 ARG A C 1
ATOM 2402 O O . ARG A 1 302 ? 23.598 4.568 -16.821 1.00 90.56 302 ARG A O 1
ATOM 2409 N N . GLY A 1 303 ? 22.378 3.340 -15.400 1.00 88.12 303 GLY A N 1
ATOM 2410 C CA . GLY A 1 303 ? 21.641 2.620 -16.442 1.00 88.12 303 GLY A CA 1
ATOM 2411 C C . GLY A 1 303 ? 20.837 3.525 -17.386 1.00 88.12 303 GLY A C 1
ATOM 2412 O O . GLY A 1 303 ? 20.607 3.152 -18.536 1.00 88.12 303 GLY A O 1
ATOM 2413 N N . SER A 1 304 ? 20.469 4.748 -16.978 1.00 88.25 304 SER A N 1
ATOM 2414 C CA . SER A 1 304 ? 19.738 5.663 -17.867 1.00 88.25 304 SER A CA 1
ATOM 2415 C C . SER A 1 304 ? 20.561 6.176 -19.047 1.00 88.25 304 SER A C 1
ATOM 2417 O O . SER A 1 304 ? 20.003 6.562 -20.075 1.00 88.25 304 SER A O 1
ATOM 2419 N N . GLU A 1 305 ? 21.887 6.138 -18.949 1.00 86.12 305 GLU A N 1
ATOM 2420 C CA . GLU A 1 305 ? 22.779 6.530 -20.040 1.00 86.12 305 GLU A CA 1
ATOM 2421 C C . GLU A 1 305 ? 22.705 5.542 -21.218 1.00 86.12 305 GLU A C 1
ATOM 2423 O O . GLU A 1 305 ? 22.923 5.927 -22.372 1.00 86.12 305 GLU A O 1
ATOM 2428 N N . ALA A 1 306 ? 22.310 4.289 -20.955 1.00 85.75 306 ALA A N 1
ATOM 2429 C CA . ALA A 1 306 ? 22.051 3.291 -21.990 1.00 85.75 306 ALA A CA 1
ATOM 2430 C C . ALA A 1 306 ? 20.755 3.576 -22.775 1.00 85.75 306 ALA A C 1
ATOM 2432 O O . ALA A 1 306 ? 20.631 3.145 -23.925 1.00 85.75 306 ALA A O 1
ATOM 2433 N N . VAL A 1 307 ? 19.817 4.352 -22.205 1.00 83.81 307 VAL A N 1
ATOM 2434 C CA . VAL A 1 307 ? 18.579 4.771 -22.880 1.00 83.81 307 VAL A CA 1
ATOM 2435 C C . VAL A 1 307 ? 18.959 5.761 -23.962 1.00 83.81 307 VAL A C 1
ATOM 2437 O O . VAL A 1 307 ? 19.372 6.868 -23.635 1.00 83.81 307 VAL A O 1
ATOM 2440 N N . ARG A 1 308 ? 18.802 5.438 -25.246 1.00 79.00 308 ARG A N 1
ATOM 2441 C CA . ARG A 1 308 ? 19.027 6.416 -26.334 1.00 79.00 308 ARG A CA 1
ATOM 2442 C C . ARG A 1 308 ? 17.744 6.922 -26.967 1.00 79.00 308 ARG A C 1
ATOM 2444 O O . ARG A 1 308 ? 17.683 8.077 -27.376 1.00 79.00 308 ARG A O 1
ATOM 2451 N N . GLU A 1 309 ? 16.717 6.090 -26.966 1.00 78.56 309 GLU A N 1
ATOM 2452 C CA . GLU A 1 309 ? 15.412 6.371 -27.546 1.00 78.56 309 GLU A CA 1
ATOM 2453 C C . GLU A 1 309 ? 14.300 5.798 -26.666 1.00 78.56 309 GLU A C 1
ATOM 2455 O O . GLU A 1 309 ? 14.556 4.997 -25.766 1.00 78.56 309 GLU A O 1
ATOM 2460 N N . VAL A 1 310 ? 13.072 6.257 -26.899 1.00 77.81 310 VAL A N 1
ATOM 2461 C CA . VAL A 1 310 ? 11.884 5.749 -26.211 1.00 77.81 310 VAL A CA 1
ATOM 2462 C C . VAL A 1 310 ? 11.240 4.717 -27.133 1.00 77.81 310 VAL A C 1
ATOM 2464 O O . VAL A 1 310 ? 10.627 5.059 -28.144 1.00 77.81 310 VAL A O 1
ATOM 2467 N N . ASN A 1 311 ? 11.421 3.444 -26.804 1.00 78.06 311 ASN A N 1
ATOM 2468 C CA . ASN A 1 311 ? 10.859 2.336 -27.570 1.00 78.06 311 ASN A CA 1
ATOM 2469 C C . ASN A 1 311 ? 9.384 2.113 -27.250 1.00 78.06 311 ASN A C 1
ATOM 2471 O O . ASN A 1 311 ? 8.873 2.586 -26.233 1.00 78.06 311 ASN A O 1
ATOM 2475 N N . ARG A 1 312 ? 8.719 1.352 -28.126 1.00 80.88 312 ARG A N 1
ATOM 2476 C CA . ARG A 1 312 ? 7.320 0.963 -27.959 1.00 80.88 312 ARG A CA 1
ATOM 2477 C C . ARG A 1 312 ? 7.115 0.300 -26.600 1.00 80.88 312 ARG A C 1
ATOM 2479 O O . ARG A 1 312 ? 7.905 -0.548 -26.189 1.00 80.88 312 ARG A O 1
ATOM 2486 N N . VAL A 1 313 ? 6.041 0.694 -25.930 1.00 87.56 313 VAL A N 1
ATOM 2487 C CA . VAL A 1 313 ? 5.658 0.161 -24.627 1.00 87.56 313 VAL A CA 1
ATOM 2488 C C . VAL A 1 313 ? 5.416 -1.341 -24.718 1.00 87.56 313 VAL A C 1
ATOM 2490 O O . VAL A 1 313 ? 4.713 -1.830 -25.602 1.00 87.56 313 VAL A O 1
ATOM 2493 N N . GLN A 1 314 ? 5.988 -2.066 -23.762 1.00 84.62 314 GLN A N 1
ATOM 2494 C CA . GLN A 1 314 ? 5.703 -3.474 -23.527 1.00 84.62 314 GLN A CA 1
ATOM 2495 C C . GLN A 1 314 ? 4.979 -3.587 -22.190 1.00 84.62 314 GLN A C 1
ATOM 2497 O O . GLN A 1 314 ? 5.591 -3.481 -21.127 1.00 84.62 314 GLN A O 1
ATOM 2502 N N . LEU A 1 315 ? 3.656 -3.741 -22.243 1.00 86.44 315 LEU A N 1
ATOM 2503 C CA . LEU A 1 315 ? 2.857 -3.979 -21.046 1.00 86.44 315 LEU A CA 1
ATOM 2504 C C . LEU A 1 315 ? 3.101 -5.396 -20.525 1.00 86.44 315 LEU A C 1
ATOM 2506 O O . LEU A 1 315 ? 3.271 -6.328 -21.307 1.00 86.44 315 LEU A O 1
ATOM 2510 N N . ALA A 1 316 ? 3.067 -5.548 -19.202 1.00 82.88 316 ALA A N 1
ATOM 2511 C CA . ALA A 1 316 ? 3.007 -6.869 -18.591 1.00 82.88 316 ALA A CA 1
ATOM 2512 C C . ALA A 1 316 ? 1.680 -7.559 -18.955 1.00 82.88 316 ALA A C 1
ATOM 2514 O O . ALA A 1 316 ? 0.687 -6.888 -19.260 1.00 82.88 316 ALA A O 1
ATOM 2515 N N . ASP A 1 317 ? 1.654 -8.891 -18.896 1.00 80.75 317 ASP A N 1
ATOM 2516 C CA . ASP A 1 317 ? 0.446 -9.670 -19.192 1.00 80.75 317 ASP A CA 1
ATOM 2517 C C . ASP A 1 317 ? -0.705 -9.302 -18.247 1.00 80.75 317 ASP A C 1
ATOM 2519 O O . ASP A 1 317 ? -1.837 -9.078 -18.694 1.00 80.75 317 ASP A O 1
ATOM 2523 N N . ASP A 1 318 ? -0.366 -9.126 -16.967 1.00 77.44 318 ASP A N 1
ATOM 2524 C CA . ASP A 1 318 ? -1.269 -8.760 -15.885 1.00 77.44 318 ASP A CA 1
ATOM 2525 C C . ASP A 1 318 ? -0.847 -7.454 -15.197 1.00 77.44 318 ASP A C 1
ATOM 2527 O O . ASP A 1 318 ? 0.345 -7.133 -15.108 1.00 77.44 318 ASP A O 1
ATOM 2531 N N . PRO A 1 319 ? -1.811 -6.689 -14.652 1.00 79.75 319 PRO A N 1
ATOM 2532 C CA . PRO A 1 319 ? -1.484 -5.517 -13.863 1.00 79.75 319 PRO A CA 1
ATOM 2533 C C . PRO A 1 319 ? -0.754 -5.928 -12.577 1.00 79.75 319 PRO A C 1
ATOM 2535 O O . PRO A 1 319 ? -1.223 -6.800 -11.844 1.00 79.75 319 PRO A O 1
ATOM 2538 N N . GLY A 1 320 ? 0.345 -5.241 -12.247 1.00 71.50 320 GLY A N 1
ATOM 2539 C CA . GLY A 1 320 ? 1.097 -5.490 -11.009 1.00 71.50 320 GLY A CA 1
ATOM 2540 C C . GLY A 1 320 ? 0.252 -5.303 -9.741 1.00 71.50 320 GLY A C 1
ATOM 2541 O O . GLY A 1 320 ? -0.849 -4.764 -9.793 1.00 71.50 320 GLY A O 1
ATOM 2542 N N . ARG A 1 321 ? 0.751 -5.707 -8.567 1.00 82.75 321 ARG A N 1
ATOM 2543 C CA . ARG A 1 321 ? 0.052 -5.499 -7.280 1.00 82.75 321 ARG A CA 1
ATOM 2544 C C . ARG A 1 321 ? -0.200 -4.005 -7.018 1.00 82.75 321 ARG A C 1
ATOM 2546 O O . ARG A 1 321 ? 0.574 -3.158 -7.459 1.00 82.75 321 ARG A O 1
ATOM 2553 N N . ARG A 1 322 ? -1.295 -3.665 -6.326 1.00 85.44 322 ARG A N 1
ATOM 2554 C CA . ARG A 1 322 ? -1.533 -2.289 -5.852 1.00 85.44 322 ARG A CA 1
ATOM 2555 C C . ARG A 1 322 ? -0.693 -1.973 -4.628 1.00 85.44 322 ARG A C 1
ATOM 2557 O O . ARG A 1 322 ? -0.640 -2.784 -3.706 1.00 85.44 322 ARG A O 1
ATOM 2564 N N . GLY A 1 323 ? -0.122 -0.777 -4.629 1.00 86.38 323 GLY A N 1
ATOM 2565 C CA . GLY A 1 323 ? 0.575 -0.220 -3.482 1.00 86.38 323 GLY A CA 1
ATOM 2566 C C . GLY A 1 323 ? -0.318 0.621 -2.586 1.00 86.38 323 GLY A C 1
ATOM 2567 O O . GLY A 1 323 ? -1.409 1.049 -2.971 1.00 86.38 323 GLY A O 1
ATOM 2568 N N . THR A 1 324 ? 0.193 0.907 -1.398 1.00 90.06 324 THR A N 1
ATOM 2569 C CA . THR A 1 324 ? -0.214 2.061 -0.603 1.00 90.06 324 THR A CA 1
ATOM 2570 C C . THR A 1 324 ? 0.737 3.209 -0.925 1.00 90.06 324 THR A C 1
ATOM 2572 O O . THR A 1 324 ? 1.955 3.082 -0.847 1.00 90.06 324 THR A O 1
ATOM 2575 N N . TYR A 1 325 ? 0.188 4.343 -1.355 1.00 92.62 325 TYR A N 1
ATOM 2576 C CA . TYR A 1 325 ? 1.008 5.471 -1.791 1.00 92.62 325 TYR A CA 1
ATOM 2577 C C . TYR A 1 325 ? 1.184 6.457 -0.651 1.00 92.62 325 TYR A C 1
ATOM 2579 O O . TYR A 1 325 ? 0.210 7.045 -0.171 1.00 92.62 325 TYR A O 1
ATOM 2587 N N . THR A 1 326 ? 2.430 6.611 -0.227 1.00 93.25 326 THR A N 1
ATOM 2588 C CA . THR A 1 326 ? 2.850 7.613 0.745 1.00 93.25 326 THR A CA 1
ATOM 2589 C C . THR A 1 326 ? 2.909 9.007 0.096 1.00 93.25 326 THR A C 1
ATOM 2591 O O . THR A 1 326 ? 2.778 9.129 -1.130 1.00 93.25 326 THR A O 1
ATOM 2594 N N . GLU A 1 327 ? 3.076 10.076 0.876 1.00 91.56 327 GLU A N 1
ATOM 2595 C CA . GLU A 1 327 ? 3.268 11.423 0.327 1.00 91.56 327 GLU A CA 1
ATOM 2596 C C . GLU A 1 327 ? 4.551 11.531 -0.491 1.00 91.56 327 GLU A C 1
ATOM 2598 O O . GLU A 1 327 ? 4.528 12.165 -1.550 1.00 91.56 327 GLU A O 1
ATOM 2603 N N . LEU A 1 328 ? 5.643 10.868 -0.082 1.00 93.88 328 LEU A N 1
ATOM 2604 C CA . LEU A 1 328 ? 6.859 10.832 -0.899 1.00 93.88 328 LEU A CA 1
ATOM 2605 C C . LEU A 1 328 ? 6.567 10.257 -2.288 1.00 93.88 328 LEU A C 1
ATOM 2607 O O . LEU A 1 328 ? 6.943 10.858 -3.296 1.00 93.88 328 LEU A O 1
ATOM 2611 N N . ALA A 1 329 ? 5.852 9.129 -2.351 1.00 95.69 329 ALA A N 1
ATOM 2612 C CA . ALA A 1 329 ? 5.497 8.495 -3.616 1.00 95.69 329 ALA A CA 1
ATOM 2613 C C . ALA A 1 329 ? 4.587 9.389 -4.473 1.00 95.69 329 ALA A C 1
ATOM 2615 O O . ALA A 1 329 ? 4.836 9.549 -5.671 1.00 95.69 329 ALA A O 1
ATOM 2616 N N . ARG A 1 330 ? 3.571 10.021 -3.866 1.00 93.75 330 ARG A N 1
ATOM 2617 C CA . ARG A 1 330 ? 2.677 10.965 -4.558 1.00 93.75 330 ARG A CA 1
ATOM 2618 C C . ARG A 1 330 ? 3.441 12.140 -5.157 1.00 93.75 330 ARG A C 1
ATOM 2620 O O . ARG A 1 330 ? 3.235 12.468 -6.325 1.00 93.75 330 ARG A O 1
ATOM 2627 N N . ARG A 1 331 ? 4.329 12.765 -4.380 1.00 91.19 331 ARG A N 1
ATOM 2628 C CA . ARG A 1 331 ? 5.120 13.908 -4.849 1.00 91.19 331 ARG A CA 1
ATOM 2629 C C . ARG A 1 331 ? 6.111 13.515 -5.934 1.00 91.19 331 ARG A C 1
ATOM 2631 O O . ARG A 1 331 ? 6.188 14.203 -6.947 1.00 91.19 331 ARG A O 1
ATOM 2638 N N . ALA A 1 332 ? 6.808 12.396 -5.751 1.00 93.38 332 ALA A N 1
ATOM 2639 C CA . ALA A 1 332 ? 7.751 11.878 -6.734 1.00 93.38 332 ALA A CA 1
ATOM 2640 C C . ALA A 1 332 ? 7.074 11.604 -8.089 1.00 93.38 332 ALA A C 1
ATOM 2642 O O . ALA A 1 332 ? 7.632 11.896 -9.145 1.00 93.38 332 ALA A O 1
ATOM 2643 N N . ALA A 1 333 ? 5.842 11.093 -8.058 1.00 95.56 333 ALA A N 1
ATOM 2644 C CA . ALA A 1 333 ? 5.053 10.802 -9.248 1.00 95.56 333 ALA A CA 1
ATOM 2645 C C . ALA A 1 333 ? 4.395 12.032 -9.891 1.00 95.56 333 ALA A C 1
ATOM 2647 O O . ALA A 1 333 ? 4.009 11.954 -11.056 1.00 95.56 333 ALA A O 1
ATOM 2648 N N . ALA A 1 334 ? 4.243 13.152 -9.175 1.00 88.62 334 ALA A N 1
ATOM 2649 C CA . ALA A 1 334 ? 3.358 14.249 -9.573 1.00 88.62 334 ALA A CA 1
ATOM 2650 C C . ALA A 1 334 ? 3.642 14.792 -10.983 1.00 88.62 334 ALA A C 1
ATOM 2652 O O . ALA A 1 334 ? 2.722 14.904 -11.792 1.00 88.62 334 ALA A O 1
ATOM 2653 N N . GLY A 1 335 ? 4.911 15.056 -11.309 1.00 84.94 335 GLY A N 1
ATOM 2654 C CA . GLY A 1 335 ? 5.290 15.608 -12.614 1.00 84.94 335 GLY A CA 1
ATOM 2655 C C . GLY A 1 335 ? 5.181 14.617 -13.782 1.00 84.94 335 GLY A C 1
ATOM 2656 O O . GLY A 1 335 ? 5.008 15.025 -14.932 1.00 84.94 335 GLY A O 1
ATOM 2657 N N . GLU A 1 336 ? 5.291 13.309 -13.531 1.00 91.69 336 GLU A N 1
ATOM 2658 C CA . GLU A 1 336 ? 5.019 12.285 -14.552 1.00 91.69 336 GLU A CA 1
ATOM 2659 C C . GLU A 1 336 ? 3.510 12.056 -14.711 1.00 91.69 336 GLU A C 1
ATOM 2661 O O . GLU A 1 336 ? 3.012 12.015 -15.835 1.00 91.69 336 GLU A O 1
ATOM 2666 N N . ALA A 1 337 ? 2.773 12.004 -13.600 1.00 92.19 337 ALA A N 1
ATOM 2667 C CA . ALA A 1 337 ? 1.326 11.830 -13.571 1.00 92.19 337 ALA A CA 1
ATOM 2668 C C . ALA A 1 337 ? 0.586 12.978 -14.276 1.00 92.19 337 ALA A C 1
ATOM 2670 O O . ALA A 1 337 ? -0.287 12.727 -15.109 1.00 92.19 337 ALA A O 1
ATOM 2671 N N . GLU A 1 338 ? 0.986 14.228 -14.023 1.00 88.31 338 GLU A N 1
ATOM 2672 C CA . GLU A 1 338 ? 0.439 15.404 -14.709 1.00 88.31 338 GLU A CA 1
ATOM 2673 C C . GLU A 1 338 ? 0.627 15.289 -16.225 1.00 88.31 338 GLU A C 1
ATOM 2675 O O . GLU A 1 338 ? -0.329 15.430 -16.990 1.00 88.31 338 GLU A O 1
ATOM 2680 N N . ARG A 1 339 ? 1.841 14.939 -16.668 1.00 84.94 339 ARG A N 1
ATOM 2681 C CA . ARG A 1 339 ? 2.134 14.727 -18.091 1.00 84.94 339 ARG A CA 1
ATOM 2682 C C . ARG A 1 339 ? 1.372 13.554 -18.680 1.00 84.94 339 ARG A C 1
ATOM 2684 O O . ARG 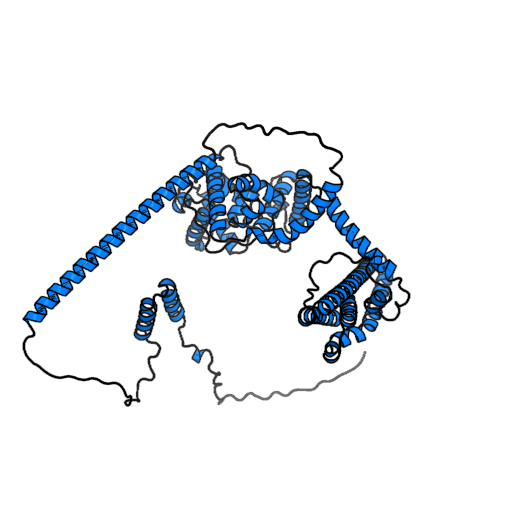A 1 339 ? 1.048 13.615 -19.863 1.00 84.94 339 ARG A O 1
ATOM 2691 N N . ALA A 1 340 ? 1.063 12.525 -17.891 1.00 87.81 340 ALA A N 1
ATOM 2692 C CA . ALA A 1 340 ? 0.207 11.415 -18.293 1.00 87.81 340 ALA A CA 1
ATOM 2693 C C . ALA A 1 340 ? -1.279 11.813 -18.390 1.00 87.81 340 ALA A C 1
ATOM 2695 O O . ALA A 1 340 ? -2.022 11.170 -19.136 1.00 87.81 340 ALA A O 1
ATOM 2696 N N . GLY A 1 341 ? -1.695 12.898 -17.727 1.00 88.12 341 GLY A N 1
ATOM 2697 C CA . GLY A 1 341 ? -3.095 13.303 -17.580 1.00 88.12 341 GLY A CA 1
ATOM 2698 C C . GLY A 1 341 ? -3.824 12.529 -16.477 1.00 88.12 341 GLY A C 1
ATOM 2699 O O . GLY A 1 341 ? -5.023 12.286 -16.592 1.00 88.12 341 GLY A O 1
ATOM 2700 N N . MET A 1 342 ? -3.096 12.096 -15.445 1.00 91.38 342 MET A N 1
ATOM 2701 C CA . MET A 1 342 ? -3.574 11.234 -14.360 1.00 91.38 342 MET A CA 1
ATOM 2702 C C . MET A 1 342 ? -3.295 11.868 -12.995 1.00 91.38 342 M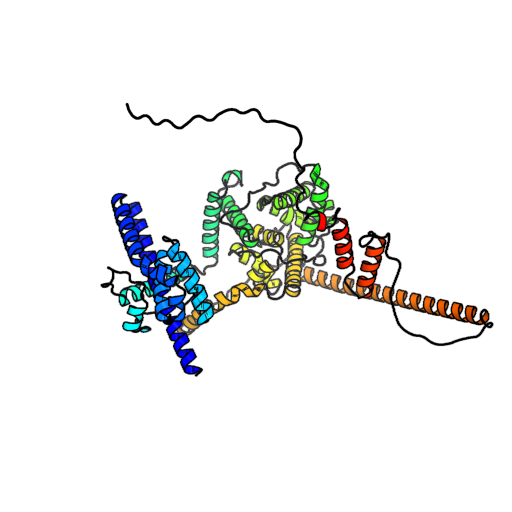ET A C 1
ATOM 2704 O O . MET A 1 342 ? -2.415 12.718 -12.851 1.00 91.38 342 MET A O 1
ATOM 2708 N N . ARG A 1 343 ? -4.014 11.424 -11.958 1.00 92.19 343 ARG A N 1
ATOM 2709 C CA . ARG A 1 343 ? -3.623 11.722 -10.569 1.00 92.19 343 ARG A CA 1
ATOM 2710 C C . ARG A 1 343 ? -2.391 10.894 -10.175 1.00 92.19 343 ARG A C 1
ATOM 2712 O O . ARG A 1 343 ? -2.245 9.795 -10.709 1.00 92.19 343 ARG A O 1
ATOM 2719 N N . PRO A 1 344 ? -1.542 11.346 -9.233 1.00 92.38 344 PRO A N 1
ATOM 2720 C CA . PRO A 1 344 ? -0.344 10.604 -8.831 1.00 92.38 344 PRO A CA 1
ATOM 2721 C C . PRO A 1 344 ? -0.612 9.152 -8.417 1.00 92.38 344 PRO A C 1
ATOM 2723 O O . PRO A 1 344 ? 0.106 8.250 -8.834 1.00 92.38 344 PRO A O 1
ATOM 2726 N N . GLU A 1 345 ? -1.673 8.904 -7.651 1.00 92.50 345 GLU A N 1
ATOM 2727 C CA . GLU A 1 345 ? -2.041 7.559 -7.197 1.00 92.50 345 GLU A CA 1
ATOM 2728 C C . GLU A 1 345 ? -2.514 6.679 -8.353 1.00 92.50 345 GLU A C 1
ATOM 2730 O O . GLU A 1 345 ? -2.158 5.509 -8.436 1.00 92.50 345 GLU A O 1
ATOM 2735 N N . GLU A 1 346 ? -3.292 7.256 -9.269 1.00 92.81 346 GLU A N 1
ATOM 2736 C CA . GLU A 1 346 ? -3.759 6.564 -10.468 1.00 92.81 346 GLU A CA 1
ATOM 2737 C C . GLU A 1 346 ? -2.592 6.222 -11.398 1.00 92.81 346 GLU A C 1
ATOM 2739 O O . GLU A 1 346 ? -2.513 5.104 -11.902 1.00 92.81 346 GLU A O 1
ATOM 2744 N N . TYR A 1 347 ? -1.660 7.158 -11.575 1.00 94.69 347 TYR A N 1
ATOM 2745 C CA . TYR A 1 347 ? -0.438 6.947 -12.336 1.00 94.69 347 TYR A CA 1
ATOM 2746 C C . TYR A 1 347 ? 0.389 5.798 -11.751 1.00 94.69 347 TYR A C 1
ATOM 2748 O O . TYR A 1 347 ? 0.718 4.855 -12.467 1.00 94.69 347 TYR A O 1
ATOM 2756 N N . LEU A 1 348 ? 0.655 5.824 -10.440 1.00 94.69 348 LEU A N 1
ATOM 2757 C CA . LEU A 1 348 ? 1.390 4.763 -9.746 1.00 94.69 348 LEU A CA 1
ATOM 2758 C C . LEU A 1 348 ? 0.666 3.408 -9.820 1.00 94.69 348 LEU A C 1
ATOM 2760 O O . LEU A 1 348 ? 1.322 2.367 -9.925 1.00 94.69 348 LEU A O 1
ATOM 2764 N N . ASP A 1 349 ? -0.668 3.399 -9.814 1.00 92.81 349 ASP A N 1
ATOM 2765 C CA . ASP A 1 349 ? -1.468 2.188 -10.009 1.00 92.81 349 ASP A CA 1
ATOM 2766 C C . ASP A 1 349 ? -1.255 1.583 -11.410 1.00 92.81 349 ASP A C 1
ATOM 2768 O O . ASP A 1 349 ? -1.325 0.365 -11.567 1.00 92.81 349 ASP A O 1
ATOM 2772 N N . TYR A 1 350 ? -0.987 2.384 -12.436 1.00 93.06 350 TYR A N 1
ATOM 2773 C CA . TYR A 1 350 ? -0.753 1.870 -13.789 1.00 93.06 350 TYR A CA 1
ATOM 2774 C C . TYR A 1 350 ? 0.705 1.508 -14.085 1.00 93.06 350 TYR A C 1
ATOM 2776 O O . TYR A 1 350 ? 0.968 0.935 -15.138 1.00 93.06 350 TYR A O 1
ATOM 2784 N N . LEU A 1 351 ? 1.639 1.787 -13.175 1.00 93.31 351 LEU A N 1
ATOM 2785 C CA . LEU A 1 351 ? 3.041 1.394 -13.316 1.00 93.31 351 LEU A CA 1
ATOM 2786 C C . LEU A 1 351 ? 3.312 -0.039 -12.825 1.00 93.31 351 LEU A C 1
ATOM 2788 O O . LEU A 1 351 ? 2.619 -0.572 -11.952 1.00 93.31 351 LEU A O 1
ATOM 2792 N N . GLY A 1 352 ? 4.377 -0.650 -13.347 1.00 91.25 352 GLY A N 1
ATOM 2793 C CA . GLY A 1 352 ? 4.972 -1.865 -12.782 1.00 91.25 352 GLY A CA 1
ATOM 2794 C C . GLY A 1 352 ? 5.677 -1.605 -11.441 1.00 91.25 352 GLY A C 1
ATOM 2795 O O . GLY A 1 352 ? 6.011 -0.464 -11.118 1.00 91.25 352 GLY A O 1
ATOM 2796 N N . ALA A 1 353 ? 5.937 -2.660 -10.660 1.00 89.94 353 ALA A N 1
ATOM 2797 C CA . ALA A 1 353 ? 6.584 -2.548 -9.344 1.00 89.94 353 ALA A CA 1
ATOM 2798 C C . ALA A 1 353 ? 7.928 -1.801 -9.423 1.00 89.94 353 ALA A C 1
ATOM 2800 O O . ALA A 1 353 ? 8.139 -0.814 -8.722 1.00 89.94 353 ALA A O 1
ATOM 2801 N N . HIS A 1 354 ? 8.784 -2.176 -10.371 1.00 89.56 354 HIS A N 1
ATOM 2802 C CA . HIS A 1 354 ? 10.119 -1.589 -10.487 1.00 89.56 354 HIS A CA 1
ATOM 2803 C C . HIS A 1 354 ? 10.085 -0.169 -11.068 1.00 89.56 354 HIS A C 1
ATOM 2805 O O . HIS A 1 354 ? 10.893 0.683 -10.707 1.00 89.56 354 HIS A O 1
ATOM 2811 N N . GLN A 1 355 ? 9.088 0.142 -11.903 1.00 93.50 355 GLN A N 1
ATOM 2812 C CA . GLN A 1 355 ? 8.842 1.513 -12.353 1.00 93.50 355 GLN A CA 1
ATOM 2813 C C . GLN A 1 355 ? 8.416 2.413 -11.185 1.00 93.50 355 GLN A C 1
ATOM 2815 O O . GLN A 1 355 ? 8.874 3.553 -11.101 1.00 93.50 355 GLN A O 1
ATOM 2820 N N . ARG A 1 356 ? 7.596 1.907 -10.249 1.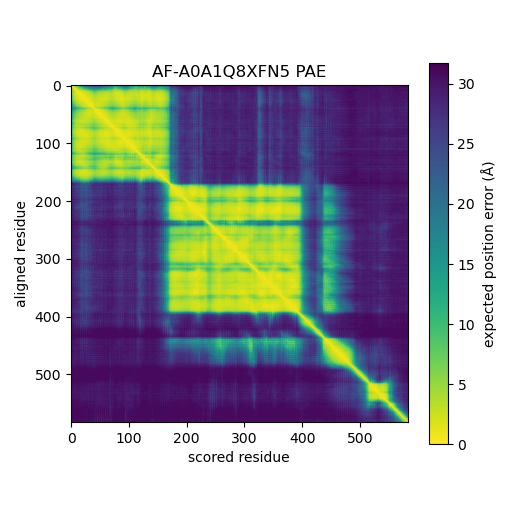00 94.94 356 ARG A N 1
ATOM 2821 C CA . ARG A 1 356 ? 7.280 2.627 -9.005 1.00 94.94 356 ARG A CA 1
ATOM 2822 C C . ARG A 1 356 ? 8.525 2.825 -8.148 1.00 94.94 356 ARG A C 1
ATOM 2824 O O . ARG A 1 356 ? 8.764 3.951 -7.716 1.00 94.94 356 ARG A O 1
ATOM 2831 N N . ARG A 1 357 ? 9.357 1.790 -7.981 1.00 94.88 357 ARG A N 1
ATOM 2832 C CA . ARG A 1 357 ? 10.657 1.905 -7.300 1.00 94.88 357 ARG A CA 1
ATOM 2833 C C . ARG A 1 357 ? 11.531 2.991 -7.911 1.00 94.88 357 ARG A C 1
ATOM 2835 O O . ARG A 1 357 ? 12.098 3.799 -7.182 1.00 94.88 357 ARG A O 1
ATOM 2842 N N . ALA A 1 358 ? 11.619 3.057 -9.240 1.00 93.75 358 ALA A N 1
ATOM 2843 C CA . ALA A 1 358 ? 12.401 4.073 -9.945 1.00 93.75 358 ALA A CA 1
ATOM 2844 C C . ALA A 1 358 ? 11.919 5.498 -9.636 1.00 93.75 358 ALA A C 1
ATOM 2846 O O . ALA A 1 358 ? 12.730 6.382 -9.354 1.00 93.75 358 ALA A O 1
ATOM 2847 N N . VAL A 1 359 ? 10.601 5.713 -9.637 1.00 95.31 359 VAL A N 1
ATOM 2848 C CA . VAL A 1 359 ? 10.003 7.018 -9.320 1.00 95.31 359 VAL A CA 1
ATOM 2849 C C . VAL A 1 359 ? 10.257 7.393 -7.857 1.00 95.31 359 VAL A C 1
ATOM 2851 O O . VAL A 1 359 ? 10.742 8.487 -7.575 1.00 95.31 359 VAL A O 1
ATOM 2854 N N . VAL A 1 360 ? 9.985 6.479 -6.921 1.00 96.69 360 VAL A N 1
ATOM 2855 C CA . VAL A 1 360 ? 10.111 6.748 -5.479 1.00 96.69 360 VAL A CA 1
ATOM 2856 C C . VAL A 1 360 ? 11.570 6.920 -5.059 1.00 96.69 360 VAL A C 1
ATOM 2858 O O . VAL A 1 360 ? 11.894 7.860 -4.335 1.00 96.69 360 VAL A O 1
ATOM 2861 N N . SER A 1 361 ? 12.469 6.060 -5.540 1.00 95.31 361 SER A N 1
ATOM 2862 C CA . SER A 1 361 ? 13.883 6.076 -5.145 1.00 95.31 361 SER A CA 1
ATOM 2863 C C . SER A 1 361 ? 14.612 7.346 -5.573 1.00 95.31 361 SER A C 1
ATOM 2865 O O . SER A 1 361 ? 15.475 7.831 -4.841 1.00 95.31 361 SER A O 1
ATOM 2867 N N . THR A 1 362 ? 14.232 7.931 -6.709 1.00 92.44 362 THR A N 1
ATOM 2868 C CA . THR A 1 362 ? 14.742 9.231 -7.173 1.00 92.44 362 THR A CA 1
ATOM 2869 C C . THR A 1 362 ? 14.007 10.416 -6.552 1.00 92.44 362 THR A C 1
ATOM 2871 O O . THR A 1 362 ? 14.391 11.558 -6.784 1.00 92.44 362 THR A O 1
ATOM 2874 N N . ARG A 1 363 ? 12.941 10.178 -5.774 1.00 91.06 363 ARG A N 1
ATOM 2875 C CA . ARG A 1 363 ? 12.056 11.215 -5.215 1.00 91.06 363 ARG A CA 1
ATOM 2876 C C . ARG A 1 363 ? 11.475 12.143 -6.292 1.00 91.06 363 ARG A C 1
ATOM 2878 O O . ARG A 1 363 ? 11.176 13.303 -6.022 1.00 91.06 363 ARG A O 1
ATOM 2885 N N . GLY A 1 364 ? 11.352 11.641 -7.524 1.00 81.44 364 GLY A N 1
ATOM 2886 C CA . GLY A 1 364 ? 10.948 12.420 -8.699 1.00 81.44 364 GLY A CA 1
ATOM 2887 C C . GLY A 1 364 ? 11.991 13.434 -9.186 1.00 81.44 364 GLY A C 1
ATOM 2888 O O . GLY A 1 364 ? 11.675 14.266 -10.037 1.00 81.44 364 GLY A O 1
ATOM 2889 N N . GLN A 1 365 ? 13.217 13.395 -8.659 1.00 83.00 365 GLN A N 1
ATOM 2890 C CA . GLN A 1 365 ? 14.308 14.280 -9.058 1.00 83.00 365 GLN A CA 1
ATOM 2891 C C . GLN A 1 365 ? 15.067 13.710 -10.261 1.00 83.00 365 GLN A C 1
ATOM 2893 O O . GLN A 1 365 ? 15.175 12.498 -10.446 1.00 83.00 365 GLN A O 1
ATOM 2898 N N . MET A 1 366 ? 15.611 14.609 -11.078 1.00 80.00 366 MET A N 1
ATOM 2899 C CA . MET A 1 366 ? 16.480 14.269 -12.202 1.00 80.00 366 MET A CA 1
ATOM 2900 C C . MET A 1 366 ? 17.916 14.618 -11.826 1.00 80.00 366 MET A C 1
ATOM 2902 O O . MET A 1 366 ? 18.175 15.726 -11.362 1.00 80.00 366 MET A O 1
ATOM 2906 N N . ASP A 1 367 ? 18.840 13.690 -12.051 1.00 84.00 367 ASP A N 1
ATOM 2907 C CA . ASP A 1 367 ? 20.269 13.976 -11.962 1.00 84.00 367 ASP A CA 1
ATOM 2908 C C . ASP A 1 367 ? 20.682 14.852 -13.150 1.00 84.00 367 ASP A C 1
ATOM 2910 O O . ASP A 1 367 ? 20.394 14.514 -14.297 1.00 84.00 367 ASP A O 1
ATOM 2914 N N . GLU A 1 368 ? 21.351 15.977 -12.900 1.00 76.94 368 GLU A N 1
ATOM 2915 C CA . GLU A 1 368 ? 21.673 16.955 -13.951 1.00 76.94 368 GLU A CA 1
ATOM 2916 C C . GLU A 1 368 ? 22.539 16.353 -15.064 1.00 76.94 368 GLU A C 1
ATOM 2918 O O . GLU A 1 368 ? 22.321 16.629 -16.245 1.00 76.94 368 GLU A O 1
ATOM 2923 N N . GLN A 1 369 ? 23.489 15.485 -14.705 1.00 79.25 369 GLN A N 1
ATOM 2924 C CA . GLN A 1 369 ? 24.395 14.850 -15.665 1.00 79.25 369 GLN A CA 1
ATOM 2925 C C . GLN A 1 369 ? 23.674 13.808 -16.531 1.00 79.25 369 GLN A C 1
ATOM 2927 O O . GLN A 1 369 ? 24.071 13.566 -17.672 1.00 79.25 369 GLN A O 1
ATOM 2932 N N . ARG A 1 370 ? 22.597 13.212 -16.006 1.00 84.06 370 ARG A N 1
ATOM 2933 C CA . ARG A 1 370 ? 21.869 12.086 -16.616 1.00 84.06 370 ARG A CA 1
ATOM 2934 C C . ARG A 1 370 ? 20.439 12.429 -17.012 1.00 84.06 370 ARG A C 1
ATOM 2936 O O . ARG A 1 370 ? 19.696 11.558 -17.468 1.00 84.06 370 ARG A O 1
ATOM 2943 N N . ALA A 1 371 ? 20.065 13.704 -16.927 1.00 77.56 371 ALA A N 1
ATOM 2944 C CA . ALA A 1 371 ? 18.704 14.189 -17.132 1.00 77.56 371 ALA A CA 1
ATOM 2945 C C . ALA A 1 371 ? 18.113 13.746 -18.477 1.00 77.56 371 ALA A C 1
ATOM 2947 O O . ALA A 1 371 ? 16.932 13.417 -18.562 1.00 77.56 371 ALA A O 1
ATOM 2948 N N . ALA A 1 372 ? 18.934 13.676 -19.530 1.00 79.69 372 ALA A N 1
ATOM 2949 C CA . ALA A 1 372 ? 18.491 13.213 -20.841 1.00 79.69 372 ALA A CA 1
ATOM 2950 C C . ALA A 1 372 ? 18.086 11.725 -20.839 1.00 79.69 372 ALA A C 1
ATOM 2952 O O . ALA A 1 372 ? 17.050 11.370 -21.400 1.00 79.69 372 ALA A O 1
ATOM 2953 N N . GLY A 1 373 ? 18.891 10.860 -20.213 1.00 83.00 373 GLY A N 1
ATOM 2954 C CA . GLY A 1 373 ? 18.608 9.428 -20.083 1.00 83.00 373 GLY A CA 1
ATOM 2955 C C . GLY A 1 373 ? 17.399 9.171 -19.192 1.00 83.00 373 GLY A C 1
ATOM 2956 O O . GLY A 1 373 ? 16.443 8.507 -19.600 1.00 83.00 373 GLY A O 1
ATOM 2957 N N . MET A 1 374 ? 17.396 9.782 -18.007 1.00 85.44 374 MET A N 1
ATOM 2958 C CA . MET A 1 374 ? 16.288 9.678 -17.055 1.00 85.44 374 MET A CA 1
ATOM 2959 C C . MET A 1 374 ? 14.983 10.239 -17.636 1.00 85.44 374 MET A C 1
ATOM 2961 O O . MET A 1 374 ? 13.914 9.662 -17.436 1.00 85.44 374 MET A O 1
ATOM 2965 N N . GLY A 1 375 ? 15.062 11.312 -18.428 1.00 84.94 375 GLY A N 1
ATOM 2966 C CA . GLY A 1 375 ? 13.926 11.889 -19.142 1.00 84.94 375 GLY A CA 1
ATOM 2967 C C . GLY A 1 375 ? 13.310 10.932 -20.165 1.00 84.94 375 GLY A C 1
ATOM 2968 O O . GLY A 1 375 ? 12.084 10.881 -20.285 1.00 84.94 375 GLY A O 1
ATOM 2969 N N . ARG A 1 376 ? 14.128 10.124 -20.855 1.00 87.00 376 ARG A N 1
ATOM 2970 C CA . ARG A 1 376 ? 13.638 9.072 -21.763 1.00 87.00 376 ARG A CA 1
ATOM 2971 C C . ARG A 1 376 ? 12.981 7.918 -21.006 1.00 87.00 376 ARG A C 1
ATOM 2973 O O . ARG A 1 376 ? 11.899 7.495 -21.403 1.00 87.00 376 ARG A O 1
ATOM 2980 N N . MET A 1 377 ? 13.556 7.475 -19.884 1.00 90.44 377 MET A N 1
ATOM 2981 C CA . MET A 1 377 ? 12.893 6.489 -19.012 1.00 90.44 377 MET A CA 1
ATOM 2982 C C . MET A 1 377 ? 11.549 7.010 -18.484 1.00 90.44 377 MET A C 1
ATOM 2984 O O . MET A 1 377 ? 10.567 6.273 -18.451 1.00 90.44 377 MET A O 1
ATOM 2988 N N . ALA A 1 378 ? 11.479 8.289 -18.103 1.00 90.25 378 ALA A N 1
ATOM 2989 C CA . ALA A 1 378 ? 10.237 8.923 -17.667 1.00 90.25 378 ALA A CA 1
ATOM 2990 C C . ALA A 1 378 ? 9.195 8.983 -18.795 1.00 90.25 378 ALA A C 1
ATOM 2992 O O . ALA A 1 378 ? 8.024 8.692 -18.567 1.00 90.25 378 ALA A O 1
ATOM 2993 N N . ALA A 1 379 ? 9.607 9.325 -20.020 1.00 88.25 379 ALA A N 1
ATOM 2994 C CA . ALA A 1 379 ? 8.726 9.307 -21.188 1.00 88.25 379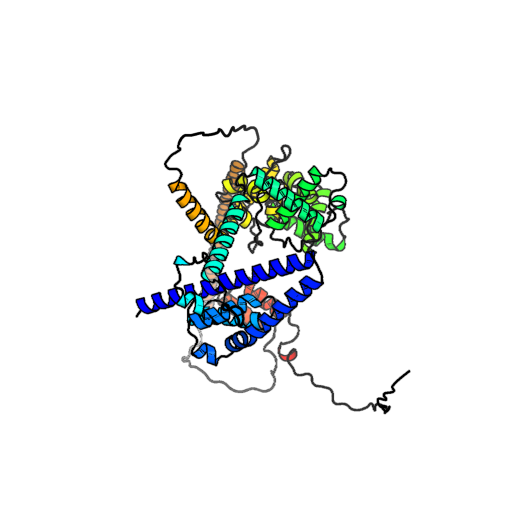 ALA A CA 1
ATOM 2995 C C . ALA A 1 379 ? 8.180 7.896 -21.471 1.00 88.25 379 ALA A C 1
ATOM 2997 O O . ALA A 1 379 ? 6.985 7.748 -21.736 1.00 88.25 379 ALA A O 1
ATOM 2998 N N . TYR A 1 380 ? 9.020 6.863 -21.337 1.00 92.12 380 TYR A N 1
ATOM 2999 C CA . TYR A 1 380 ? 8.583 5.472 -21.436 1.00 92.12 380 TYR A CA 1
ATOM 3000 C C . TYR A 1 380 ? 7.546 5.121 -20.359 1.00 92.12 380 TYR A C 1
ATOM 3002 O O . TYR A 1 380 ? 6.482 4.609 -20.696 1.00 92.12 380 TYR A O 1
ATOM 3010 N N . ARG A 1 381 ? 7.789 5.455 -19.081 1.00 93.62 381 ARG A N 1
ATOM 3011 C CA . ARG A 1 381 ? 6.824 5.207 -17.988 1.00 93.62 381 ARG A CA 1
ATOM 3012 C C . ARG A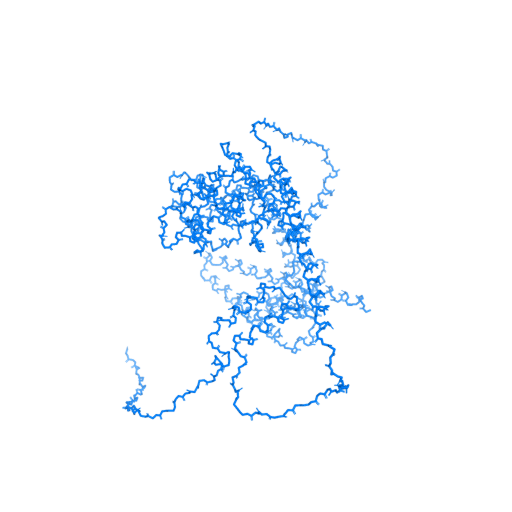 1 381 ? 5.489 5.931 -18.187 1.00 93.62 381 ARG A C 1
ATOM 3014 O O . ARG A 1 381 ? 4.435 5.355 -17.931 1.00 93.62 381 ARG A O 1
ATOM 3021 N N . ILE A 1 382 ? 5.509 7.163 -18.694 1.00 92.50 382 ILE A N 1
ATOM 3022 C CA . ILE A 1 382 ? 4.288 7.922 -19.010 1.00 92.50 382 ILE A CA 1
ATOM 3023 C C . ILE A 1 382 ? 3.487 7.238 -20.116 1.00 92.50 382 ILE A C 1
ATOM 3025 O O . ILE A 1 382 ? 2.267 7.090 -19.997 1.00 92.50 382 ILE A O 1
ATOM 3029 N N . ALA A 1 383 ? 4.161 6.808 -21.184 1.00 91.56 383 ALA A N 1
ATOM 3030 C CA . ALA A 1 383 ? 3.523 6.041 -22.245 1.00 91.56 383 ALA A CA 1
ATOM 3031 C C . ALA A 1 383 ? 2.976 4.708 -21.707 1.00 91.56 383 ALA A C 1
ATOM 3033 O O . ALA A 1 383 ? 1.821 4.381 -21.980 1.00 91.56 383 ALA A O 1
ATOM 3034 N N . TYR A 1 384 ? 3.753 4.011 -20.871 1.00 93.25 384 TYR A N 1
ATOM 3035 C CA . TYR A 1 384 ? 3.356 2.772 -20.207 1.00 93.25 384 TYR A CA 1
ATOM 3036 C C . TYR A 1 384 ? 2.064 2.952 -19.414 1.00 93.25 384 TYR A C 1
ATOM 3038 O O . TYR A 1 384 ? 1.103 2.223 -19.640 1.00 93.25 384 TYR A O 1
ATOM 3046 N N . ALA A 1 385 ? 1.994 3.958 -18.538 1.00 93.50 385 ALA A N 1
ATOM 3047 C CA . ALA A 1 385 ? 0.813 4.199 -17.715 1.00 93.50 385 ALA A CA 1
ATOM 3048 C C . ALA A 1 385 ? -0.439 4.475 -18.566 1.00 93.50 385 ALA A C 1
ATOM 3050 O O . ALA A 1 385 ? -1.519 3.965 -18.271 1.00 93.50 385 ALA A O 1
ATOM 3051 N N . ARG A 1 386 ? -0.301 5.245 -19.654 1.00 92.56 386 ARG A N 1
ATOM 3052 C CA . ARG A 1 386 ? -1.400 5.546 -20.591 1.00 92.56 386 ARG A CA 1
ATOM 3053 C C . ARG A 1 386 ? -1.910 4.303 -21.315 1.00 92.56 386 ARG A C 1
ATOM 3055 O O . ARG A 1 386 ? -3.124 4.108 -21.428 1.00 92.56 386 ARG A O 1
ATOM 3062 N N . GLU A 1 387 ? -1.004 3.457 -21.791 1.00 91.62 387 GLU A N 1
ATOM 3063 C CA . GLU A 1 387 ? -1.380 2.202 -22.440 1.00 91.62 387 GLU A CA 1
ATOM 3064 C C . GLU A 1 387 ? -1.984 1.209 -21.439 1.00 91.62 387 GLU A C 1
ATOM 3066 O O . GLU A 1 387 ? -3.033 0.625 -21.716 1.00 91.62 387 GLU A O 1
ATOM 3071 N N . ALA A 1 388 ? -1.408 1.093 -20.241 1.00 92.19 388 ALA A N 1
ATOM 3072 C CA . ALA A 1 388 ? -1.940 0.277 -19.153 1.00 92.19 388 ALA A CA 1
ATOM 3073 C C . ALA A 1 388 ? -3.354 0.722 -18.744 1.00 92.19 388 ALA A C 1
ATOM 3075 O O . ALA A 1 388 ? -4.233 -0.118 -18.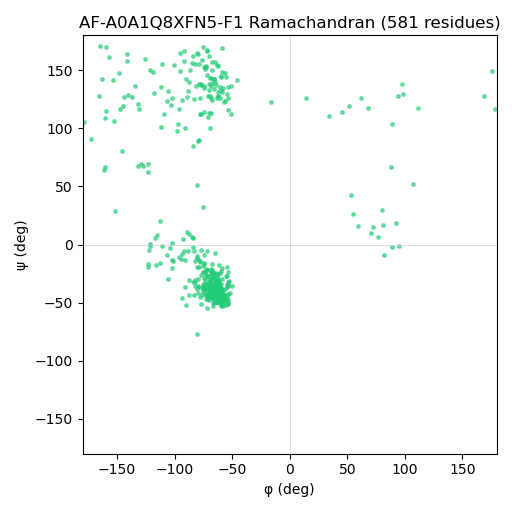556 1.00 92.19 388 ALA A O 1
ATOM 3076 N N . ALA A 1 389 ? -3.615 2.032 -18.681 1.00 91.00 389 ALA A N 1
ATOM 3077 C CA . ALA A 1 389 ? -4.946 2.577 -18.410 1.00 91.00 389 ALA A CA 1
ATOM 3078 C C . ALA A 1 389 ? -5.968 2.248 -19.506 1.00 91.00 389 ALA A C 1
ATOM 3080 O O . ALA A 1 389 ? -7.152 2.059 -19.217 1.00 91.00 389 ALA A O 1
ATOM 3081 N N . THR A 1 390 ? -5.509 2.150 -20.755 1.00 90.69 390 THR A N 1
ATOM 3082 C CA . THR A 1 390 ? -6.343 1.751 -21.896 1.00 90.69 390 THR A CA 1
ATOM 3083 C C . THR A 1 390 ? -6.642 0.251 -21.864 1.00 90.69 390 THR A C 1
ATOM 3085 O O . THR A 1 390 ? -7.780 -0.153 -22.103 1.00 90.69 390 THR A O 1
ATOM 3088 N N . ARG A 1 391 ? -5.642 -0.578 -21.531 1.00 89.44 391 ARG A N 1
ATOM 3089 C CA . ARG A 1 391 ? -5.771 -2.042 -21.449 1.00 89.44 391 ARG A CA 1
ATOM 3090 C C . ARG A 1 391 ? -6.589 -2.497 -20.238 1.00 89.44 391 ARG A C 1
ATOM 3092 O O . ARG A 1 391 ? -7.367 -3.441 -20.354 1.00 89.44 391 ARG A O 1
ATOM 3099 N N . TRP A 1 392 ? -6.440 -1.828 -19.094 1.00 86.94 392 TRP A N 1
ATOM 3100 C CA . TRP A 1 392 ? -7.072 -2.200 -17.823 1.00 86.94 392 TRP A CA 1
ATOM 3101 C C . TRP A 1 392 ? -7.937 -1.062 -17.251 1.00 86.94 392 TRP A C 1
ATOM 3103 O O . TRP A 1 392 ? -7.601 -0.467 -16.218 1.00 86.94 392 TRP A O 1
ATOM 3113 N N . PRO A 1 393 ? -9.080 -0.746 -17.889 1.00 77.75 393 PRO A N 1
ATOM 3114 C CA . PRO A 1 393 ? -9.929 0.356 -17.461 1.00 77.75 393 PRO A CA 1
ATOM 3115 C C . PRO A 1 393 ? -10.536 0.101 -16.073 1.00 77.75 393 PRO A C 1
ATOM 3117 O O . PRO A 1 393 ? -10.999 -0.992 -15.757 1.00 77.75 393 PRO A O 1
ATOM 3120 N N . GLY A 1 394 ? -10.594 1.144 -15.238 1.00 66.44 394 GLY A N 1
ATOM 3121 C CA . GLY A 1 394 ? -11.269 1.096 -13.931 1.00 66.44 394 GLY A CA 1
ATOM 3122 C C . GLY A 1 394 ? -10.368 0.772 -12.738 1.00 66.44 394 GLY A C 1
ATOM 3123 O O . GLY A 1 394 ? -10.841 0.835 -11.601 1.00 66.44 394 GLY A O 1
ATOM 3124 N N . ARG A 1 395 ? -9.068 0.534 -12.959 1.00 67.69 395 ARG A N 1
ATOM 3125 C CA . ARG A 1 395 ? -8.089 0.351 -11.880 1.00 67.69 395 ARG A CA 1
ATOM 3126 C C . ARG A 1 395 ? -8.049 1.585 -10.957 1.00 67.69 395 ARG A C 1
ATOM 3128 O O . ARG A 1 395 ? -8.255 1.451 -9.757 1.00 67.69 395 ARG A O 1
ATOM 3135 N N . GLY A 1 396 ? -7.992 2.807 -11.477 1.00 54.53 396 GLY A N 1
ATOM 3136 C CA . GLY A 1 396 ? -7.930 4.025 -10.644 1.00 54.53 396 GLY A CA 1
ATOM 3137 C C . GLY A 1 396 ? -9.150 4.360 -9.750 1.00 54.53 396 GLY A C 1
ATOM 3138 O O . GLY A 1 396 ? -9.068 5.290 -8.953 1.00 54.53 396 GLY A O 1
ATOM 3139 N N . ARG A 1 397 ? -10.296 3.653 -9.837 1.00 52.84 397 ARG A N 1
ATOM 3140 C CA . ARG A 1 397 ? -11.562 4.080 -9.178 1.00 52.84 397 ARG A CA 1
ATOM 3141 C C . ARG A 1 397 ? -11.812 3.535 -7.763 1.00 52.84 397 ARG A C 1
ATOM 3143 O O . ARG A 1 397 ? -12.794 3.927 -7.135 1.00 52.84 397 ARG A O 1
ATOM 3150 N N . GLY A 1 398 ? -10.965 2.637 -7.257 1.00 45.00 398 GLY A N 1
ATOM 3151 C CA . GLY A 1 398 ? -11.211 1.901 -6.005 1.00 45.00 398 GLY A CA 1
ATOM 3152 C C . GLY A 1 398 ? -11.212 2.751 -4.724 1.00 45.00 398 GLY A C 1
ATOM 3153 O O . GLY A 1 398 ? -11.954 2.438 -3.799 1.00 45.00 398 GLY A O 1
ATOM 3154 N N . GLN A 1 399 ? -10.451 3.852 -4.675 1.00 45.88 399 GLN A N 1
ATOM 3155 C CA . GLN A 1 399 ? -10.362 4.733 -3.493 1.00 45.88 399 GLN A CA 1
ATOM 3156 C C . GLN A 1 399 ? -11.330 5.936 -3.529 1.00 45.88 399 GLN A C 1
ATOM 3158 O O . GLN A 1 399 ? -11.566 6.578 -2.503 1.00 45.88 399 GLN A O 1
ATOM 3163 N N . ASP A 1 400 ? -11.959 6.227 -4.674 1.00 42.72 400 ASP A N 1
ATOM 3164 C CA . ASP A 1 400 ? -12.773 7.441 -4.856 1.00 42.72 400 ASP A CA 1
ATOM 3165 C C . ASP A 1 400 ? -14.133 7.414 -4.146 1.00 42.72 400 ASP A C 1
ATOM 3167 O O . ASP A 1 400 ? -14.679 8.476 -3.846 1.00 42.72 400 ASP A O 1
ATOM 3171 N N . ARG A 1 401 ? -14.703 6.237 -3.846 1.00 39.84 401 ARG A N 1
ATOM 3172 C CA . ARG A 1 401 ? -16.001 6.162 -3.143 1.00 39.84 401 ARG A CA 1
ATOM 3173 C C . ARG A 1 401 ? -15.904 6.526 -1.660 1.00 39.84 401 ARG A C 1
ATOM 3175 O O . ARG A 1 401 ? -16.853 7.098 -1.136 1.00 39.84 401 ARG A O 1
ATOM 3182 N N . GLY A 1 402 ? -14.767 6.261 -1.013 1.00 35.50 402 GLY A N 1
ATOM 3183 C CA . GLY A 1 402 ? -14.541 6.624 0.391 1.00 35.50 402 GLY A CA 1
ATOM 3184 C C . GLY A 1 402 ? -14.157 8.094 0.582 1.00 35.50 402 GLY A C 1
ATOM 3185 O O . GLY A 1 402 ? -14.602 8.729 1.534 1.00 35.50 402 GLY A O 1
ATOM 3186 N N . ARG A 1 403 ? -13.382 8.664 -0.356 1.00 39.28 403 ARG A N 1
ATOM 3187 C CA . ARG A 1 403 ? -12.832 10.029 -0.241 1.00 39.28 403 ARG A CA 1
ATOM 3188 C C . ARG A 1 403 ? -13.771 11.126 -0.760 1.00 39.28 403 ARG A C 1
ATOM 3190 O O . ARG A 1 403 ? -13.780 12.220 -0.204 1.00 39.28 403 ARG A O 1
ATOM 3197 N N . LYS A 1 404 ? -14.623 10.847 -1.763 1.00 39.03 404 LYS A N 1
ATOM 3198 C CA . LYS A 1 404 ? -15.634 11.825 -2.226 1.00 39.03 404 LYS A CA 1
ATOM 3199 C C . LYS A 1 404 ? -16.661 12.169 -1.150 1.00 39.03 404 LYS A C 1
ATOM 3201 O O . LYS A 1 404 ? -17.041 13.325 -1.040 1.00 39.03 404 LYS A O 1
ATOM 3206 N N . SER A 1 405 ? -17.058 11.210 -0.310 1.00 41.44 405 SER A N 1
ATOM 3207 C CA . SER A 1 405 ? -18.031 11.463 0.764 1.00 41.44 405 SER A CA 1
ATOM 3208 C C . SER A 1 405 ? -17.491 12.421 1.832 1.00 41.44 405 SER A C 1
ATOM 3210 O O . SER A 1 405 ? -18.213 13.301 2.298 1.00 41.44 405 SER A O 1
ATOM 3212 N N . THR A 1 406 ? -16.216 12.280 2.201 1.00 39.50 406 THR A N 1
ATOM 3213 C CA . THR A 1 406 ? -15.560 13.126 3.207 1.00 39.50 406 THR A CA 1
ATOM 3214 C C . THR A 1 406 ? -15.152 14.483 2.637 1.00 39.50 406 THR A C 1
ATOM 3216 O O . THR A 1 406 ? -15.312 15.504 3.306 1.00 39.50 406 THR A O 1
ATOM 3219 N N . GLN A 1 407 ? -14.714 14.536 1.374 1.00 42.94 407 GLN A N 1
ATOM 3220 C CA . GLN A 1 407 ? -14.345 15.787 0.709 1.00 42.94 407 GLN A CA 1
ATOM 3221 C C . GLN A 1 407 ? -15.567 16.642 0.328 1.00 42.94 407 GLN A C 1
ATOM 3223 O O . GLN A 1 407 ? -15.513 17.863 0.490 1.00 42.94 407 GLN A O 1
ATOM 3228 N N . ASP A 1 408 ? -16.690 16.040 -0.086 1.00 39.12 408 ASP A N 1
ATOM 3229 C CA . ASP A 1 408 ? -17.935 16.772 -0.373 1.00 39.12 408 ASP A CA 1
ATOM 3230 C C . ASP A 1 408 ? -18.601 17.297 0.910 1.00 39.12 408 ASP A C 1
ATOM 3232 O O . ASP A 1 408 ? -19.142 18.405 0.911 1.00 39.12 408 ASP A O 1
ATOM 3236 N N . GLN A 1 409 ? -18.510 16.566 2.031 1.00 46.09 409 GLN A N 1
ATOM 3237 C CA . GLN A 1 409 ? -18.946 17.066 3.343 1.00 46.09 409 GLN A CA 1
ATOM 3238 C C . GLN A 1 409 ? -18.057 18.216 3.831 1.00 46.09 409 GLN A C 1
ATOM 3240 O O . GLN A 1 409 ? -18.576 19.271 4.190 1.00 46.09 409 GLN A O 1
ATOM 3245 N N . ALA A 1 410 ? -16.730 18.082 3.742 1.00 38.03 410 ALA A N 1
ATOM 3246 C CA . ALA A 1 410 ? -15.798 19.139 4.135 1.00 38.03 410 ALA A CA 1
ATOM 3247 C C . ALA A 1 410 ? -15.859 20.386 3.226 1.00 38.03 410 ALA A C 1
ATOM 3249 O O . ALA A 1 410 ? -15.480 21.478 3.656 1.00 38.03 410 ALA A O 1
ATOM 3250 N N . SER A 1 411 ? -16.325 20.244 1.980 1.00 41.59 411 SER A N 1
ATOM 3251 C CA . SER A 1 411 ? -16.523 21.359 1.041 1.00 41.59 411 SER A CA 1
ATOM 3252 C C . SER A 1 411 ? -17.854 22.081 1.270 1.00 41.59 411 SER A C 1
ATOM 3254 O O . SER A 1 411 ? -17.902 23.308 1.192 1.00 41.59 411 SER A O 1
ATOM 3256 N N . ARG A 1 412 ? -18.919 21.352 1.637 1.00 44.06 412 ARG A N 1
ATOM 3257 C CA . ARG A 1 412 ? -20.217 21.945 2.015 1.00 44.06 412 ARG A CA 1
ATOM 3258 C C . ARG A 1 412 ? -20.147 22.690 3.350 1.00 44.06 412 ARG A C 1
ATOM 3260 O O . ARG A 1 412 ? -20.729 23.764 3.465 1.00 44.06 412 ARG A O 1
ATOM 3267 N N . SER A 1 413 ? -19.362 22.192 4.307 1.00 44.72 413 SER A N 1
ATOM 3268 C CA . SER A 1 413 ? -19.097 22.890 5.575 1.00 44.72 413 SER A CA 1
ATOM 3269 C C . SER A 1 413 ? -18.247 24.156 5.391 1.00 44.72 413 SER A C 1
ATOM 3271 O O . SER A 1 413 ? -18.420 25.123 6.129 1.00 44.72 413 SER A O 1
ATOM 3273 N N . ARG A 1 414 ? -17.372 24.187 4.370 1.00 45.34 414 ARG A N 1
ATOM 3274 C CA . ARG A 1 414 ? -16.530 25.349 4.027 1.00 45.34 414 ARG A CA 1
ATOM 3275 C C . ARG A 1 414 ? -17.237 26.407 3.183 1.00 45.34 414 ARG A C 1
ATOM 3277 O O . ARG A 1 414 ? -16.977 27.590 3.368 1.00 45.34 414 ARG A O 1
ATOM 3284 N N . GLN A 1 415 ? -18.174 26.030 2.312 1.00 43.59 415 GLN A N 1
ATOM 3285 C CA . GLN A 1 415 ? -18.998 27.009 1.585 1.00 43.59 415 GLN A CA 1
ATOM 3286 C C . GLN A 1 415 ? -19.924 27.809 2.517 1.00 43.59 415 GLN A C 1
ATOM 3288 O O . GLN A 1 415 ? -20.242 28.953 2.207 1.00 43.59 415 GLN A O 1
ATOM 3293 N N . ALA A 1 416 ? -20.279 27.261 3.686 1.00 41.06 416 ALA A N 1
ATOM 3294 C CA . ALA A 1 416 ? -20.987 27.995 4.737 1.00 41.06 416 ALA A CA 1
ATOM 3295 C C . ALA A 1 416 ? -20.093 28.994 5.509 1.00 41.06 416 ALA A C 1
ATOM 3297 O O . ALA A 1 416 ? -20.619 29.892 6.157 1.00 41.06 416 ALA A O 1
ATOM 3298 N N . THR A 1 417 ? -18.760 28.873 5.427 1.00 38.88 417 THR A N 1
ATOM 3299 C CA . THR A 1 417 ? -17.783 29.721 6.148 1.00 38.88 417 THR A CA 1
ATOM 3300 C C . THR A 1 417 ? -16.939 30.626 5.239 1.00 38.88 417 THR A C 1
ATOM 3302 O O . THR A 1 417 ? -16.366 31.599 5.718 1.00 38.88 417 THR A O 1
ATOM 3305 N N . GLN A 1 418 ? -16.883 30.378 3.926 1.00 37.75 418 GLN A N 1
ATOM 3306 C CA . GLN A 1 418 ? -16.107 31.176 2.959 1.00 37.75 418 GLN A CA 1
ATOM 3307 C C . GLN A 1 418 ? -16.894 32.311 2.278 1.00 37.75 418 GLN A C 1
ATOM 3309 O O . GLN A 1 418 ? -16.344 33.005 1.423 1.00 37.75 418 GLN A O 1
ATOM 3314 N N . ALA A 1 419 ? -18.149 32.557 2.665 1.00 34.59 419 ALA A N 1
ATOM 3315 C CA . ALA A 1 419 ? -18.931 33.676 2.133 1.00 34.59 419 ALA A CA 1
ATOM 3316 C C . ALA A 1 419 ? -18.465 35.067 2.628 1.00 34.59 419 ALA A C 1
ATOM 3318 O O . ALA A 1 419 ? -18.968 36.069 2.127 1.00 34.59 419 ALA A O 1
ATOM 3319 N N . GLU A 1 420 ? -17.494 35.160 3.551 1.00 39.00 420 GLU A N 1
ATOM 3320 C CA . GLU A 1 420 ? -17.082 36.448 4.144 1.00 39.00 420 GLU A CA 1
ATOM 3321 C C . GLU A 1 420 ? -15.612 36.858 3.985 1.00 39.00 420 GLU A C 1
ATOM 3323 O O . GLU A 1 420 ? -15.255 37.959 4.393 1.00 39.00 420 GLU A O 1
ATOM 3328 N N . THR A 1 421 ? -14.737 36.087 3.338 1.00 33.81 421 THR A N 1
ATOM 3329 C CA . THR A 1 421 ? -13.336 36.530 3.163 1.00 33.81 421 THR A CA 1
ATOM 3330 C C . THR A 1 421 ? -12.738 36.082 1.836 1.00 33.81 421 THR A C 1
ATOM 3332 O O . THR A 1 421 ? -11.971 35.130 1.736 1.00 33.81 421 THR A O 1
ATOM 3335 N N . GLY A 1 422 ? -13.066 36.829 0.782 1.00 27.56 422 GLY A N 1
ATOM 3336 C CA . GLY A 1 422 ? -12.340 36.791 -0.483 1.00 27.56 422 GLY A CA 1
ATOM 3337 C C . GLY A 1 422 ? -11.420 38.002 -0.634 1.00 27.56 422 GLY A C 1
ATOM 3338 O O . GLY A 1 422 ? -11.914 39.126 -0.693 1.00 27.56 422 GLY A O 1
ATOM 3339 N N . ARG A 1 423 ? -10.106 37.768 -0.780 1.00 28.34 423 ARG A N 1
ATOM 3340 C CA . ARG A 1 423 ? -9.264 38.351 -1.851 1.00 28.34 423 ARG A CA 1
ATOM 3341 C C . ARG A 1 423 ? -7.808 37.865 -1.779 1.00 28.34 423 ARG A C 1
ATOM 3343 O O . ARG A 1 423 ? -7.029 38.350 -0.976 1.00 28.34 423 ARG A O 1
ATOM 3350 N N . GLY A 1 424 ? -7.484 36.970 -2.716 1.00 28.31 424 GLY A N 1
ATOM 3351 C CA . GLY A 1 424 ? -6.324 37.030 -3.614 1.00 28.31 424 GLY A CA 1
ATOM 3352 C C . GLY A 1 424 ? -4.913 36.874 -3.045 1.00 28.31 424 GLY A C 1
ATOM 3353 O O . GLY A 1 424 ? -4.404 37.788 -2.416 1.00 28.31 424 GLY A O 1
ATOM 3354 N N . GLN A 1 425 ? -4.214 35.821 -3.482 1.00 26.89 425 GLN A N 1
ATOM 3355 C CA . GLN A 1 425 ? -2.845 35.965 -3.991 1.00 26.89 425 GLN A CA 1
ATOM 3356 C C . GLN A 1 425 ? -2.446 34.768 -4.863 1.00 26.89 425 GLN A C 1
ATOM 3358 O O . GLN A 1 425 ? -2.384 33.625 -4.424 1.00 26.89 425 GLN A O 1
ATOM 3363 N N . GLN A 1 426 ? -2.227 35.079 -6.136 1.00 28.62 426 GLN A N 1
ATOM 3364 C CA . GLN A 1 426 ? -1.609 34.253 -7.164 1.00 28.62 426 GLN A CA 1
ATOM 3365 C C . GLN A 1 426 ? -0.096 34.306 -6.917 1.00 28.62 426 GLN A C 1
ATOM 3367 O O . GLN A 1 426 ? 0.444 35.410 -6.830 1.00 28.62 426 GLN A O 1
ATOM 3372 N N . VAL A 1 427 ? 0.581 33.160 -6.792 1.00 26.50 427 VAL A N 1
ATOM 3373 C CA . VAL A 1 427 ? 2.049 33.118 -6.720 1.00 26.50 427 VAL A CA 1
ATOM 3374 C C . VAL A 1 427 ? 2.604 32.325 -7.896 1.00 26.50 427 VAL A C 1
ATOM 3376 O O . VAL A 1 427 ? 2.133 31.248 -8.253 1.00 26.50 427 VAL A O 1
ATOM 3379 N N . ASP A 1 428 ? 3.570 32.995 -8.499 1.00 24.27 428 ASP A N 1
ATOM 3380 C CA . ASP A 1 428 ? 4.266 32.827 -9.758 1.00 24.27 428 ASP A CA 1
ATOM 3381 C C . ASP A 1 428 ? 5.164 31.576 -9.767 1.00 24.27 428 ASP A C 1
ATOM 3383 O O . ASP A 1 428 ? 6.001 31.397 -8.881 1.00 24.27 428 ASP A O 1
ATOM 3387 N N . GLN A 1 429 ? 4.992 30.699 -10.762 1.00 27.23 429 GLN A N 1
ATOM 3388 C CA . GLN A 1 429 ? 5.892 29.570 -11.017 1.00 27.23 429 GLN A CA 1
ATOM 3389 C C . GLN A 1 429 ? 6.869 29.957 -12.129 1.00 27.23 429 GLN A C 1
ATOM 3391 O O . GLN A 1 429 ? 6.564 29.889 -13.323 1.00 27.23 429 GLN A O 1
ATOM 3396 N N . GLY A 1 430 ? 8.065 30.371 -11.714 1.00 27.88 430 GLY A N 1
ATOM 3397 C CA . GLY A 1 430 ? 9.170 30.709 -12.599 1.00 27.88 430 GLY A CA 1
ATOM 3398 C C . GLY A 1 430 ? 9.767 29.475 -13.275 1.00 27.88 430 GLY A C 1
ATOM 3399 O O . GLY A 1 430 ? 10.471 28.682 -12.655 1.00 27.88 430 GLY A O 1
ATOM 3400 N N . ARG A 1 431 ? 9.532 29.363 -14.585 1.00 28.28 431 ARG A N 1
ATOM 3401 C CA . ARG A 1 431 ? 10.365 28.607 -15.531 1.00 28.28 431 ARG A CA 1
ATOM 3402 C C . ARG A 1 431 ? 11.819 29.079 -15.466 1.00 28.28 431 ARG A C 1
ATOM 3404 O O . ARG A 1 431 ? 12.085 30.279 -15.489 1.00 28.28 431 ARG A O 1
ATOM 3411 N N . SER A 1 432 ? 12.753 28.149 -15.627 1.00 28.31 432 SER A N 1
ATOM 3412 C CA . SER A 1 432 ? 13.942 28.398 -16.445 1.00 28.31 432 SER A CA 1
ATOM 3413 C C . SER A 1 432 ? 14.343 27.132 -17.188 1.00 28.31 432 SER A C 1
ATOM 3415 O O . SER A 1 432 ? 14.437 26.049 -16.623 1.00 28.31 432 SER A O 1
ATOM 3417 N N . ALA A 1 433 ? 14.485 27.307 -18.497 1.00 28.09 433 ALA A N 1
ATOM 3418 C CA . ALA A 1 433 ? 14.767 26.305 -19.502 1.00 28.09 433 ALA A CA 1
ATOM 3419 C C . ALA A 1 433 ? 16.171 26.540 -20.068 1.00 28.09 433 ALA A C 1
ATOM 3421 O O . ALA A 1 433 ? 16.497 27.680 -20.391 1.00 28.09 433 ALA A O 1
ATOM 3422 N N . ALA A 1 434 ? 16.945 25.462 -20.211 1.00 24.50 434 ALA A N 1
ATOM 3423 C CA . ALA A 1 434 ? 18.033 25.209 -21.173 1.00 24.50 434 ALA A CA 1
ATOM 3424 C C . ALA A 1 434 ? 18.749 23.931 -20.678 1.00 24.50 434 ALA A C 1
ATOM 3426 O O . ALA A 1 434 ? 19.104 23.879 -19.512 1.00 24.50 434 ALA A O 1
ATOM 3427 N N . ALA A 1 435 ? 18.994 22.849 -21.416 1.00 27.59 435 ALA A N 1
ATOM 3428 C CA . ALA A 1 435 ? 18.914 22.544 -22.836 1.00 27.59 435 ALA A CA 1
ATOM 3429 C C . ALA A 1 435 ? 18.769 21.010 -23.025 1.00 27.59 435 ALA A C 1
ATOM 3431 O O . ALA A 1 435 ? 19.172 20.239 -22.157 1.00 27.59 435 ALA A O 1
ATOM 3432 N N . SER A 1 436 ? 18.296 20.599 -24.211 1.00 35.75 436 SER A N 1
ATOM 3433 C CA . SER A 1 436 ? 17.964 19.230 -24.683 1.00 35.7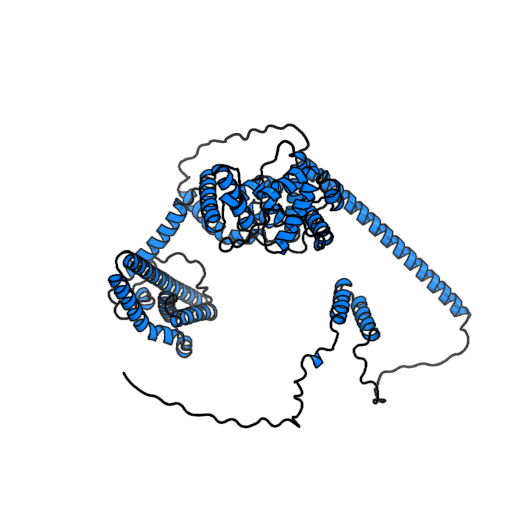5 436 SER A CA 1
ATOM 3434 C C . SER A 1 436 ? 16.487 18.861 -24.486 1.00 35.75 436 SER A C 1
ATOM 3436 O O . SER A 1 436 ? 15.935 19.085 -23.417 1.00 35.75 436 SER A O 1
ATOM 3438 N N . GLY A 1 437 ? 15.841 18.400 -25.567 1.00 41.03 437 GLY A N 1
ATOM 3439 C CA . GLY A 1 437 ? 14.386 18.429 -25.793 1.00 41.03 437 GLY A CA 1
ATOM 3440 C C . GLY A 1 437 ? 13.534 17.985 -24.607 1.00 41.03 437 GLY A C 1
ATOM 3441 O O . GLY A 1 437 ? 13.892 17.060 -23.879 1.00 41.03 437 GLY A O 1
ATOM 3442 N N . THR A 1 438 ? 12.404 18.665 -24.403 1.00 56.56 438 THR A N 1
ATOM 3443 C CA . THR A 1 438 ? 11.540 18.367 -23.261 1.00 56.56 438 THR A CA 1
ATOM 3444 C C . THR A 1 438 ? 11.083 16.910 -23.347 1.00 56.56 438 THR A C 1
ATOM 3446 O O . THR A 1 438 ? 10.864 16.387 -24.438 1.00 56.56 438 THR A O 1
ATOM 3449 N N . GLY A 1 439 ? 10.935 16.216 -22.214 1.00 51.19 439 GLY A N 1
ATOM 3450 C CA . GLY A 1 439 ? 10.490 14.814 -22.220 1.00 51.19 439 GLY A CA 1
ATOM 3451 C C . GLY A 1 439 ? 9.176 14.590 -22.990 1.00 51.19 439 GLY A C 1
ATOM 3452 O O . GLY A 1 439 ? 8.949 13.497 -23.496 1.00 51.19 439 GLY A O 1
ATOM 3453 N N . ALA A 1 440 ? 8.350 15.634 -23.133 1.00 52.97 440 ALA A N 1
ATOM 3454 C CA . ALA A 1 440 ? 7.151 15.640 -23.968 1.00 52.97 440 ALA A CA 1
ATOM 3455 C C . ALA A 1 440 ? 7.459 15.618 -25.479 1.00 52.97 440 ALA A C 1
ATOM 3457 O O . ALA A 1 440 ? 6.786 14.909 -26.223 1.00 52.97 440 ALA A O 1
ATOM 3458 N N . ASP A 1 441 ? 8.489 16.338 -25.932 1.00 60.84 441 ASP A N 1
ATOM 3459 C CA . ASP A 1 441 ? 8.935 16.313 -27.330 1.00 60.84 441 ASP A CA 1
ATOM 3460 C C . ASP A 1 441 ? 9.480 14.928 -27.702 1.00 60.84 441 ASP A C 1
ATOM 3462 O O . ASP A 1 441 ? 9.185 14.410 -28.777 1.00 60.84 441 ASP A O 1
ATOM 3466 N N . LEU A 1 442 ? 10.227 14.303 -26.785 1.00 63.12 442 LEU A N 1
ATOM 3467 C CA . LEU A 1 442 ? 10.758 12.947 -26.958 1.00 63.12 442 LEU A CA 1
ATOM 3468 C C . LEU A 1 442 ? 9.638 11.896 -26.988 1.00 63.12 442 LEU A C 1
ATOM 3470 O O . LEU A 1 442 ? 9.663 11.002 -27.831 1.00 63.12 442 LEU A O 1
ATOM 3474 N N . GLU A 1 443 ? 8.626 12.025 -26.123 1.00 59.44 443 GLU A N 1
ATOM 3475 C CA . GLU A 1 443 ? 7.431 11.169 -26.142 1.00 59.44 443 GLU A CA 1
ATOM 3476 C C . GLU A 1 443 ? 6.645 11.322 -27.456 1.00 59.44 443 GLU A C 1
ATOM 3478 O O . GLU A 1 443 ? 6.230 10.330 -28.060 1.00 59.44 443 GLU A O 1
ATOM 3483 N N . ALA A 1 444 ? 6.450 12.558 -27.926 1.00 64.69 444 ALA A N 1
ATOM 3484 C CA . ALA A 1 444 ? 5.735 12.834 -29.169 1.00 64.69 444 ALA A CA 1
ATOM 3485 C C . ALA A 1 444 ? 6.473 12.272 -30.396 1.00 64.69 444 ALA A C 1
ATOM 3487 O O . ALA A 1 444 ? 5.846 11.664 -31.266 1.00 64.69 444 ALA A O 1
ATOM 3488 N N . GLN A 1 445 ? 7.801 12.424 -30.444 1.00 64.62 445 GLN A N 1
ATOM 3489 C CA . GLN A 1 445 ? 8.648 11.846 -31.492 1.00 64.62 445 GLN A CA 1
ATOM 3490 C C . GLN A 1 445 ? 8.590 10.315 -31.490 1.00 64.62 445 GLN A C 1
ATOM 3492 O O . GLN A 1 445 ? 8.441 9.705 -32.549 1.00 64.62 445 GLN A O 1
ATOM 3497 N N . ALA A 1 446 ? 8.642 9.693 -30.311 1.00 62.12 446 ALA A N 1
ATOM 3498 C CA . ALA A 1 446 ? 8.544 8.246 -30.173 1.00 62.12 446 ALA A CA 1
ATOM 3499 C C . ALA A 1 446 ? 7.191 7.713 -30.658 1.00 62.12 446 ALA A C 1
ATOM 3501 O O . ALA A 1 446 ? 7.151 6.803 -31.482 1.00 62.12 446 ALA A O 1
ATOM 3502 N N . ARG A 1 447 ? 6.080 8.345 -30.257 1.00 63.66 447 ARG A N 1
ATOM 3503 C CA . ARG A 1 447 ? 4.745 7.972 -30.751 1.00 63.66 447 ARG A CA 1
ATOM 3504 C C . ARG A 1 447 ? 4.600 8.120 -32.259 1.00 63.66 447 ARG A C 1
ATOM 3506 O O . ARG A 1 447 ? 3.975 7.268 -32.885 1.00 63.66 447 ARG A O 1
ATOM 3513 N N . ALA A 1 448 ? 5.155 9.181 -32.841 1.00 65.38 448 ALA A N 1
ATOM 3514 C CA . ALA A 1 448 ? 5.144 9.361 -34.290 1.00 65.38 448 ALA A CA 1
ATOM 3515 C C . ALA A 1 448 ? 5.919 8.235 -34.997 1.00 65.38 448 ALA A C 1
ATOM 3517 O O . ALA A 1 448 ? 5.448 7.707 -36.003 1.00 65.38 448 ALA A O 1
ATOM 3518 N N . SER A 1 449 ? 7.058 7.824 -34.430 1.00 62.34 449 SER A N 1
ATOM 3519 C CA . SER A 1 449 ? 7.840 6.679 -34.909 1.00 62.34 449 SER A CA 1
ATOM 3520 C C . SER A 1 449 ? 7.055 5.364 -34.812 1.00 62.34 449 SER A C 1
ATOM 3522 O O . SER A 1 449 ? 6.988 4.612 -35.782 1.00 62.34 449 SER A O 1
ATOM 3524 N N . TRP A 1 450 ? 6.373 5.107 -33.689 1.00 70.12 450 TRP A N 1
ATOM 3525 C CA . TRP A 1 450 ? 5.565 3.891 -33.517 1.00 70.12 450 TRP A CA 1
ATOM 3526 C C . TRP A 1 450 ? 4.373 3.842 -34.470 1.00 70.12 450 TRP A C 1
ATOM 3528 O O . TRP A 1 450 ? 4.130 2.808 -35.078 1.00 70.12 450 TRP A O 1
ATOM 3538 N N . ALA A 1 451 ? 3.662 4.959 -34.649 1.00 63.75 451 ALA A N 1
ATOM 3539 C CA . ALA A 1 451 ? 2.539 5.038 -35.582 1.00 63.75 451 ALA A CA 1
ATOM 3540 C C . ALA A 1 451 ? 2.979 4.774 -37.031 1.00 63.75 451 ALA A C 1
ATOM 3542 O O . ALA A 1 451 ? 2.243 4.161 -37.806 1.00 63.75 451 ALA A O 1
ATOM 3543 N N . GLN A 1 452 ? 4.187 5.215 -37.392 1.00 57.69 452 GLN A N 1
ATOM 3544 C CA . GLN A 1 452 ? 4.787 4.916 -38.686 1.00 57.69 452 GLN A CA 1
ATOM 3545 C C . GLN A 1 452 ? 5.133 3.423 -38.815 1.00 57.69 452 GLN A C 1
ATOM 3547 O O . GLN A 1 452 ? 4.785 2.823 -39.830 1.00 57.69 452 GLN A O 1
ATOM 3552 N N . ALA A 1 453 ? 5.738 2.818 -37.787 1.00 55.75 453 ALA A N 1
ATOM 3553 C CA . ALA A 1 453 ? 6.055 1.389 -37.762 1.00 55.75 453 ALA A CA 1
ATOM 3554 C C . ALA A 1 453 ? 4.792 0.509 -37.839 1.00 55.75 453 ALA A C 1
ATOM 3556 O O . ALA A 1 453 ? 4.734 -0.399 -38.660 1.00 55.75 453 ALA A O 1
ATOM 3557 N N . ASP A 1 454 ? 3.740 0.837 -37.082 1.00 57.59 454 ASP A N 1
ATOM 3558 C CA . ASP A 1 454 ? 2.443 0.148 -37.150 1.00 57.59 454 ASP A CA 1
ATOM 3559 C C . ASP A 1 454 ? 1.812 0.251 -38.548 1.00 57.59 454 ASP A C 1
ATOM 3561 O O . ASP A 1 454 ? 1.219 -0.707 -39.051 1.00 57.59 454 ASP A O 1
ATOM 3565 N N . ALA A 1 455 ? 1.948 1.407 -39.209 1.00 64.50 455 ALA A N 1
ATOM 3566 C CA . ALA A 1 455 ? 1.483 1.582 -40.581 1.00 64.50 455 ALA A CA 1
ATOM 3567 C C . ALA A 1 455 ? 2.303 0.750 -41.583 1.00 64.50 455 ALA A C 1
ATOM 3569 O O . ALA A 1 455 ? 1.740 0.244 -42.555 1.00 64.50 455 ALA A O 1
ATOM 3570 N N . ASP A 1 456 ? 3.611 0.602 -41.364 1.00 60.12 456 ASP A N 1
ATOM 3571 C CA . ASP A 1 456 ? 4.490 -0.244 -42.175 1.00 60.12 456 ASP A CA 1
ATOM 3572 C C . ASP A 1 456 ? 4.205 -1.741 -41.974 1.00 60.12 456 ASP A C 1
ATOM 3574 O O . ASP A 1 456 ? 4.073 -2.467 -42.962 1.00 60.12 456 ASP A O 1
ATOM 3578 N N . ASP A 1 457 ? 3.979 -2.185 -40.738 1.00 55.97 457 ASP A N 1
ATOM 3579 C CA . ASP A 1 457 ? 3.587 -3.563 -40.421 1.00 55.97 457 ASP A CA 1
ATOM 3580 C C . ASP A 1 457 ? 2.209 -3.906 -41.002 1.00 55.97 457 ASP A C 1
ATOM 3582 O O . ASP A 1 457 ? 2.021 -4.968 -41.600 1.00 55.97 457 ASP A O 1
ATOM 3586 N N . ALA A 1 458 ? 1.243 -2.984 -40.914 1.00 58.00 458 ALA A N 1
ATOM 3587 C CA . ALA A 1 458 ? -0.064 -3.147 -41.546 1.00 58.00 458 ALA A CA 1
ATOM 3588 C C . ALA A 1 458 ? 0.050 -3.251 -43.078 1.00 58.00 458 ALA A C 1
ATOM 3590 O O . ALA A 1 458 ? -0.625 -4.084 -43.694 1.00 58.00 458 ALA A O 1
ATOM 3591 N N . ARG A 1 459 ? 0.933 -2.453 -43.701 1.00 75.50 459 ARG A N 1
ATOM 3592 C CA . ARG A 1 459 ? 1.248 -2.558 -45.136 1.00 75.50 459 ARG A CA 1
ATOM 3593 C C . ARG A 1 459 ? 1.874 -3.914 -45.471 1.00 75.50 459 ARG A C 1
ATOM 3595 O O . ARG A 1 459 ? 1.445 -4.547 -46.435 1.00 75.50 459 ARG A O 1
ATOM 3602 N N . ALA A 1 460 ? 2.839 -4.386 -44.683 1.00 66.44 460 ALA A N 1
ATOM 3603 C CA . ALA A 1 460 ? 3.486 -5.683 -44.884 1.00 66.44 460 ALA A CA 1
ATOM 3604 C C . ALA A 1 460 ? 2.486 -6.846 -44.756 1.00 66.44 460 ALA A C 1
ATOM 3606 O O . ALA A 1 460 ? 2.400 -7.694 -45.646 1.00 66.44 460 ALA A O 1
ATOM 3607 N N . ALA A 1 461 ? 1.639 -6.827 -43.723 1.00 61.25 461 ALA A N 1
ATOM 3608 C CA . ALA A 1 461 ? 0.580 -7.814 -43.530 1.00 61.25 461 ALA A CA 1
ATOM 3609 C C . ALA A 1 461 ? -0.435 -7.818 -44.688 1.00 61.25 461 ALA A C 1
ATOM 3611 O O . ALA A 1 461 ? -0.902 -8.883 -45.103 1.00 61.25 461 ALA A O 1
ATOM 3612 N N . GLN A 1 462 ? -0.755 -6.646 -45.249 1.00 74.00 462 GLN A N 1
ATOM 3613 C CA . GLN A 1 462 ? -1.619 -6.531 -46.425 1.00 74.00 462 GLN A CA 1
ATOM 3614 C C . GLN A 1 462 ? -0.967 -7.141 -47.675 1.00 74.00 462 GLN A C 1
ATOM 3616 O O . GLN A 1 462 ? -1.641 -7.850 -48.426 1.00 74.00 462 GLN A O 1
ATOM 3621 N N . VAL A 1 463 ? 0.332 -6.911 -47.886 1.00 81.56 463 VAL A N 1
ATOM 3622 C CA . VAL A 1 463 ? 1.100 -7.514 -48.988 1.00 81.56 463 VAL A CA 1
ATOM 3623 C C . VAL A 1 463 ? 1.146 -9.038 -48.853 1.00 81.56 463 VAL A C 1
ATOM 3625 O O . VAL A 1 463 ? 0.907 -9.752 -49.829 1.00 81.56 463 VAL A O 1
ATOM 3628 N N . ASP A 1 464 ? 1.368 -9.558 -47.647 1.00 73.69 464 ASP A N 1
ATOM 3629 C CA . ASP A 1 464 ? 1.387 -11.003 -47.401 1.00 73.69 464 ASP A CA 1
ATOM 3630 C C . ASP A 1 464 ? 0.002 -11.645 -47.542 1.00 73.69 464 ASP A C 1
ATOM 3632 O O . ASP A 1 464 ? -0.121 -12.768 -48.039 1.00 73.69 464 ASP A O 1
ATOM 3636 N N . ALA A 1 465 ? -1.064 -10.941 -47.152 1.00 70.31 465 ALA A N 1
ATOM 3637 C CA . ALA A 1 465 ? -2.435 -11.382 -47.397 1.00 70.31 465 ALA A CA 1
ATOM 3638 C C . ALA A 1 465 ? -2.762 -11.417 -48.901 1.00 70.31 465 ALA A C 1
ATOM 3640 O O . ALA A 1 465 ? -3.377 -12.375 -49.373 1.00 70.31 465 ALA A O 1
ATOM 3641 N N . GLN A 1 466 ? -2.313 -10.417 -49.669 1.00 84.94 466 GLN A N 1
ATOM 3642 C CA . GLN A 1 466 ? -2.463 -10.401 -51.127 1.00 84.94 466 GLN A CA 1
ATOM 3643 C C . GLN A 1 466 ? -1.694 -11.543 -51.792 1.00 84.94 466 GLN A C 1
ATOM 3645 O O . GLN A 1 466 ? -2.241 -12.205 -52.673 1.00 84.94 466 GLN A O 1
ATOM 3650 N N . ARG A 1 467 ? -0.464 -11.815 -51.345 1.00 83.88 467 ARG A N 1
ATOM 3651 C CA . ARG A 1 467 ? 0.341 -12.935 -51.845 1.00 83.88 467 ARG A CA 1
ATOM 3652 C C . ARG A 1 467 ? -0.363 -14.272 -51.619 1.00 83.88 467 ARG A C 1
ATOM 3654 O O . ARG A 1 467 ? -0.551 -15.022 -52.571 1.00 83.88 467 ARG A O 1
ATOM 3661 N N . ARG A 1 468 ? -0.854 -14.519 -50.400 1.00 79.62 468 ARG A N 1
ATOM 3662 C CA . ARG A 1 468 ? -1.618 -15.736 -50.075 1.00 79.62 468 ARG A CA 1
ATOM 3663 C C . ARG A 1 468 ? -2.898 -15.865 -50.900 1.00 79.62 468 ARG A C 1
ATOM 3665 O O . ARG A 1 468 ? -3.252 -16.962 -51.319 1.00 79.62 468 ARG A O 1
ATOM 3672 N N . ALA A 1 469 ? -3.583 -14.754 -51.172 1.00 79.94 469 ALA A N 1
ATOM 3673 C CA . ALA A 1 469 ? -4.755 -14.760 -52.044 1.00 79.94 469 ALA A CA 1
ATOM 3674 C C . ALA A 1 469 ? -4.395 -15.106 -53.501 1.00 79.94 469 ALA A C 1
ATOM 3676 O O . ALA A 1 469 ? -5.132 -15.851 -54.146 1.00 79.94 469 ALA A O 1
ATOM 3677 N N . GLN A 1 470 ? -3.266 -14.607 -54.015 1.00 85.25 470 GLN A N 1
ATOM 3678 C CA . GLN A 1 470 ? -2.773 -14.944 -55.356 1.00 85.25 470 GLN A CA 1
ATOM 3679 C C . GLN A 1 470 ? -2.341 -16.411 -55.455 1.00 85.25 470 GLN A C 1
ATOM 3681 O O . GLN A 1 470 ? -2.690 -17.080 -56.425 1.00 85.25 470 GLN A O 1
ATOM 3686 N N . GLU A 1 471 ? -1.644 -16.929 -54.443 1.00 85.19 471 GLU A N 1
ATOM 3687 C CA . GLU A 1 471 ? -1.261 -18.344 -54.355 1.00 85.19 471 GLU A CA 1
ATOM 3688 C C . GLU A 1 471 ? -2.502 -19.247 -54.340 1.00 85.19 471 GLU A C 1
ATOM 3690 O O . GLU A 1 471 ? -2.604 -20.160 -55.156 1.00 85.19 471 GLU A O 1
ATOM 3695 N N . ALA A 1 472 ? -3.511 -18.917 -53.527 1.00 80.00 472 ALA A N 1
ATOM 3696 C CA . ALA A 1 472 ? -4.775 -19.650 -53.495 1.00 80.00 472 ALA A CA 1
ATOM 3697 C C . ALA A 1 472 ? -5.536 -19.596 -54.835 1.00 80.00 472 ALA A C 1
ATOM 3699 O O . ALA A 1 472 ? -6.164 -20.576 -55.240 1.00 80.00 472 ALA A O 1
ATOM 3700 N N . GLN A 1 473 ? -5.482 -18.467 -55.553 1.00 83.31 473 GLN A N 1
ATOM 3701 C CA . GLN A 1 473 ? -6.057 -18.357 -56.897 1.00 83.31 473 GLN A CA 1
ATOM 3702 C C . GLN A 1 473 ? -5.295 -19.208 -57.919 1.00 83.31 473 GLN A C 1
ATOM 3704 O O . GLN A 1 473 ? -5.929 -19.867 -58.745 1.00 83.31 473 GLN A O 1
ATOM 3709 N N . ALA A 1 474 ? -3.962 -19.230 -57.854 1.00 82.81 474 ALA A N 1
ATOM 3710 C CA . ALA A 1 474 ? -3.129 -20.067 -58.712 1.00 82.81 474 ALA A CA 1
ATOM 3711 C C . ALA A 1 474 ? -3.364 -21.563 -58.438 1.00 82.81 474 ALA A C 1
ATOM 3713 O O . ALA A 1 474 ? -3.489 -22.350 -59.376 1.00 82.81 474 ALA A O 1
ATOM 3714 N N . ASP A 1 475 ? -3.510 -21.955 -57.172 1.00 82.62 475 ASP A N 1
ATOM 3715 C CA . ASP A 1 475 ? -3.856 -23.323 -56.773 1.00 82.62 475 ASP A CA 1
ATOM 3716 C C . ASP A 1 475 ? -5.252 -23.722 -57.251 1.00 82.62 475 ASP A C 1
ATOM 3718 O O . ASP A 1 475 ? -5.434 -24.805 -57.806 1.00 82.62 475 ASP A O 1
ATOM 3722 N N . ALA A 1 476 ? -6.233 -22.823 -57.136 1.00 76.44 476 ALA A N 1
ATOM 3723 C CA . ALA A 1 476 ? -7.573 -23.055 -57.663 1.00 76.44 476 ALA A CA 1
ATOM 3724 C C . ALA A 1 476 ? -7.587 -23.184 -59.197 1.00 76.44 476 ALA A C 1
ATOM 3726 O O . ALA A 1 476 ? -8.382 -23.954 -59.738 1.00 76.44 476 ALA A O 1
ATOM 3727 N N . GLN A 1 477 ? -6.725 -22.451 -59.909 1.00 80.00 477 GLN A N 1
ATOM 3728 C CA . GLN A 1 477 ? -6.567 -22.584 -61.361 1.00 80.00 477 GLN A CA 1
ATOM 3729 C C . GLN A 1 477 ? -5.892 -23.905 -61.743 1.00 80.00 477 GLN A C 1
ATOM 3731 O O . GLN A 1 477 ? -6.384 -24.576 -62.649 1.00 80.00 477 GLN A O 1
ATOM 3736 N N . ARG A 1 478 ? -4.842 -24.320 -61.021 1.00 79.88 478 ARG A N 1
ATOM 3737 C CA . ARG A 1 478 ? -4.197 -25.632 -61.205 1.00 79.88 478 ARG A CA 1
ATOM 3738 C C . ARG A 1 478 ? -5.181 -26.779 -60.975 1.00 79.88 478 ARG A C 1
ATOM 3740 O O . ARG A 1 478 ? -5.362 -27.608 -61.855 1.00 79.88 478 ARG A O 1
ATOM 3747 N N . ALA A 1 479 ? -5.939 -26.737 -59.880 1.00 72.12 479 ALA A N 1
ATOM 3748 C CA . ALA A 1 479 ? -6.955 -27.745 -59.579 1.00 72.12 479 ALA A CA 1
ATOM 3749 C C . ALA A 1 479 ? -8.089 -27.812 -60.625 1.00 72.12 479 ALA A C 1
ATOM 3751 O O . ALA A 1 479 ? -8.697 -28.867 -60.816 1.00 72.12 479 ALA A O 1
ATOM 3752 N N . ARG A 1 480 ? -8.401 -26.698 -61.306 1.00 72.81 480 ARG A N 1
ATOM 3753 C CA . ARG A 1 480 ? -9.348 -26.688 -62.436 1.00 72.81 480 ARG A CA 1
ATOM 3754 C C . ARG A 1 480 ? -8.741 -27.331 -63.682 1.00 72.81 480 ARG A C 1
ATOM 3756 O O . ARG A 1 480 ? -9.405 -28.157 -64.292 1.00 72.81 480 ARG A O 1
ATOM 3763 N N . GLN A 1 481 ? -7.486 -27.020 -64.002 1.00 72.06 481 GLN A N 1
ATOM 3764 C CA . GLN A 1 481 ? -6.770 -27.638 -65.123 1.00 72.06 481 GLN A CA 1
ATOM 3765 C C . GLN A 1 481 ? -6.595 -29.151 -64.930 1.00 72.06 481 GLN A C 1
ATOM 3767 O O . GLN A 1 481 ? -6.795 -29.908 -65.877 1.00 72.06 481 GLN A O 1
ATOM 3772 N N . ASP A 1 482 ? -6.318 -29.600 -63.703 1.00 64.19 482 ASP A N 1
ATOM 3773 C CA . ASP A 1 482 ? -6.226 -31.026 -63.373 1.00 64.19 482 ASP A CA 1
ATOM 3774 C C . ASP A 1 482 ? -7.584 -31.729 -63.527 1.00 64.19 482 ASP A C 1
ATOM 3776 O O . ASP A 1 482 ? -7.657 -32.826 -64.080 1.00 64.19 482 ASP A O 1
ATOM 3780 N N . ARG A 1 483 ? -8.692 -31.084 -63.124 1.00 58.28 483 ARG A N 1
ATOM 3781 C CA . ARG A 1 483 ? -10.051 -31.616 -63.345 1.00 58.28 483 ARG A CA 1
ATOM 3782 C C . ARG A 1 483 ? -10.434 -31.688 -64.818 1.00 58.28 483 ARG A C 1
ATOM 3784 O O . ARG A 1 483 ? -11.029 -32.685 -65.223 1.00 58.28 483 ARG A O 1
ATOM 3791 N N . ASP A 1 484 ? -10.089 -30.678 -65.607 1.00 55.88 484 ASP A N 1
ATOM 3792 C CA . ASP A 1 484 ? -10.358 -30.674 -67.047 1.00 55.88 484 ASP A CA 1
ATOM 3793 C C . ASP A 1 484 ? -9.489 -31.720 -67.778 1.00 55.88 484 ASP A C 1
ATOM 3795 O O . ASP A 1 484 ? -9.947 -32.355 -68.730 1.00 55.88 484 ASP A O 1
ATOM 3799 N N . GLY A 1 485 ? -8.277 -31.992 -67.276 1.00 55.19 485 GLY A N 1
ATOM 3800 C CA . GLY A 1 485 ? -7.427 -33.103 -67.718 1.00 55.19 485 GLY A CA 1
ATOM 3801 C C . GLY A 1 485 ? -7.971 -34.485 -67.333 1.00 55.19 485 GLY A C 1
ATOM 3802 O O . GLY A 1 485 ? -7.907 -35.418 -68.134 1.00 55.19 485 GLY A O 1
ATOM 3803 N N . GLN A 1 486 ? -8.570 -34.623 -66.143 1.00 49.78 486 GLN A N 1
ATOM 3804 C CA . GLN A 1 486 ? -9.207 -35.868 -65.692 1.00 49.78 486 GLN A CA 1
ATOM 3805 C C . GLN A 1 486 ? -10.534 -36.154 -66.419 1.00 49.78 486 GLN A C 1
ATOM 3807 O O . GLN A 1 486 ? -10.853 -37.315 -66.677 1.00 49.78 486 GLN A O 1
ATOM 3812 N N . ALA A 1 487 ? -11.292 -35.115 -66.793 1.00 43.06 487 ALA A N 1
ATOM 3813 C CA . ALA A 1 487 ? -12.542 -35.243 -67.548 1.00 43.06 487 ALA A CA 1
ATOM 3814 C C . ALA A 1 487 ? -12.326 -35.748 -68.988 1.00 43.06 487 ALA A C 1
ATOM 3816 O O . ALA A 1 487 ? -13.219 -36.371 -69.557 1.00 43.06 487 ALA A O 1
ATOM 3817 N N . ALA A 1 488 ? -11.130 -35.563 -69.558 1.00 44.84 488 ALA A N 1
ATOM 3818 C CA . ALA A 1 488 ? -10.754 -36.172 -70.835 1.00 44.84 488 ALA A CA 1
ATOM 3819 C C . ALA A 1 488 ? -10.370 -37.666 -70.715 1.00 44.84 488 ALA A C 1
ATOM 3821 O O . ALA A 1 488 ? -10.289 -38.355 -71.730 1.00 44.84 488 ALA A O 1
ATOM 3822 N N . GLY A 1 489 ? -10.136 -38.174 -69.496 1.00 44.03 489 GLY A N 1
ATOM 3823 C CA . GLY A 1 489 ? -9.671 -39.543 -69.236 1.00 44.03 489 GLY A CA 1
ATOM 3824 C C . GLY A 1 489 ? -10.717 -40.510 -68.669 1.00 44.03 489 GLY A C 1
ATOM 3825 O O . GLY A 1 489 ? -10.442 -41.704 -68.592 1.00 44.03 489 GLY A O 1
ATOM 3826 N N . VAL A 1 490 ? -11.904 -40.036 -68.276 1.00 38.44 490 VAL A N 1
ATOM 3827 C CA . VAL A 1 490 ? -12.951 -40.866 -67.650 1.00 38.44 490 VAL A CA 1
ATOM 3828 C C . VAL A 1 490 ? -14.283 -40.651 -68.368 1.00 38.44 490 VAL A C 1
ATOM 3830 O O . VAL A 1 490 ? -15.222 -40.055 -67.849 1.00 38.44 490 VAL A O 1
ATOM 3833 N N . ALA A 1 491 ? -14.347 -41.140 -69.601 1.00 35.28 491 ALA A N 1
ATOM 3834 C CA . ALA A 1 491 ? -15.594 -41.378 -70.314 1.00 35.28 491 ALA A CA 1
ATOM 3835 C C . ALA A 1 491 ? -15.649 -42.852 -70.721 1.00 35.28 491 ALA A C 1
ATOM 3837 O O . ALA A 1 491 ? -15.662 -43.172 -71.903 1.00 35.28 491 ALA A O 1
ATOM 3838 N N . ASP A 1 492 ? -15.647 -43.751 -69.736 1.00 33.88 492 ASP A N 1
ATOM 3839 C CA . ASP A 1 492 ? -16.333 -45.027 -69.899 1.00 33.88 492 ASP A CA 1
ATOM 3840 C C . ASP A 1 492 ? -16.761 -45.599 -68.541 1.00 33.88 492 ASP A C 1
ATOM 3842 O O . ASP A 1 492 ? -16.027 -45.544 -67.555 1.00 33.88 492 ASP A O 1
ATOM 3846 N N . THR A 1 493 ? -17.950 -46.190 -68.553 1.00 34.25 493 THR A N 1
ATOM 3847 C CA . THR A 1 493 ? -18.655 -46.952 -67.509 1.00 34.25 493 THR A CA 1
ATOM 3848 C C . THR A 1 493 ? -19.567 -46.199 -66.518 1.00 34.25 493 THR A C 1
ATOM 3850 O O . THR A 1 493 ? -19.175 -45.528 -65.569 1.00 34.25 493 THR A O 1
ATOM 3853 N N . VAL A 1 494 ? -20.851 -46.378 -66.839 1.00 33.53 494 VAL A N 1
ATOM 3854 C CA . VAL A 1 494 ? -22.137 -45.924 -66.292 1.00 33.53 494 VAL A CA 1
ATOM 3855 C C . VAL A 1 494 ? -22.598 -46.717 -65.052 1.00 33.53 494 VAL A C 1
ATOM 3857 O O . VAL A 1 494 ? -22.345 -47.915 -64.971 1.00 33.53 494 VAL A O 1
ATOM 3860 N N . GLY A 1 495 ? -23.433 -46.069 -64.217 1.00 28.42 495 GLY A N 1
ATOM 3861 C CA . GLY A 1 495 ? -24.491 -46.681 -63.377 1.00 28.42 495 GLY A CA 1
ATOM 3862 C C . GLY A 1 495 ? -24.082 -46.928 -61.918 1.00 28.42 495 GLY A C 1
ATOM 3863 O O . GLY A 1 495 ? -22.976 -47.371 -61.670 1.00 28.42 495 GLY A O 1
ATOM 3864 N N . GLU A 1 496 ? -24.864 -46.693 -60.865 1.00 27.94 496 GLU A N 1
ATOM 3865 C CA . GLU A 1 496 ? -26.285 -46.396 -60.666 1.00 27.94 496 GLU A CA 1
ATOM 3866 C C . GLU A 1 496 ? -26.456 -45.865 -59.215 1.00 27.94 496 GLU A C 1
ATOM 3868 O O . GLU A 1 496 ? -25.521 -45.847 -58.417 1.00 27.94 496 GLU A O 1
ATOM 3873 N N . VAL A 1 497 ? -27.649 -45.364 -58.912 1.00 32.38 497 VAL A N 1
ATOM 3874 C CA . VAL A 1 497 ? -28.036 -44.402 -57.875 1.00 32.38 497 VAL A CA 1
ATOM 3875 C C . VAL A 1 497 ? -28.461 -45.061 -56.537 1.00 32.38 497 VAL A C 1
ATOM 3877 O O . VAL A 1 497 ? -28.990 -46.165 -56.523 1.00 32.38 497 VAL A O 1
ATOM 3880 N N . VAL A 1 498 ? -28.380 -44.264 -55.456 1.00 29.09 498 VAL A N 1
ATOM 3881 C CA . VAL A 1 498 ? -29.258 -44.185 -54.253 1.00 29.09 498 VAL A CA 1
ATOM 3882 C C . VAL A 1 498 ? -28.659 -44.655 -52.902 1.00 29.09 498 VAL A C 1
ATOM 3884 O O . VAL A 1 498 ? -28.352 -45.818 -52.675 1.00 29.09 498 VAL A O 1
ATOM 3887 N N . THR A 1 499 ? -28.571 -43.689 -51.977 1.00 35.47 499 THR A N 1
ATOM 3888 C CA . THR A 1 499 ? -28.384 -43.743 -50.503 1.00 35.47 499 THR A CA 1
ATOM 3889 C C . THR A 1 499 ? -29.560 -44.443 -49.780 1.00 35.47 499 THR A C 1
ATOM 3891 O O . THR A 1 499 ? -30.668 -44.339 -50.302 1.00 35.47 499 THR A O 1
ATOM 3894 N N . PRO A 1 500 ? -29.441 -45.065 -48.568 1.00 40.16 500 PRO A N 1
ATOM 3895 C CA . PRO A 1 500 ? -29.307 -44.288 -47.314 1.00 40.16 500 PRO A CA 1
ATOM 3896 C C . PRO A 1 500 ? -28.706 -44.978 -46.048 1.00 40.16 500 PRO A C 1
ATOM 3898 O O . PRO A 1 500 ? -28.503 -46.181 -45.971 1.00 40.16 500 PRO A O 1
ATOM 3901 N N . LEU A 1 501 ? -28.438 -44.120 -45.051 1.00 27.69 501 LEU A N 1
ATOM 3902 C CA . LEU A 1 501 ? -28.406 -44.261 -43.577 1.00 27.69 501 LEU A CA 1
ATOM 3903 C C . LEU A 1 501 ? -28.408 -45.658 -42.877 1.00 27.69 501 LEU A C 1
ATOM 3905 O O . LEU A 1 501 ? -29.378 -46.398 -42.956 1.00 27.69 501 LEU A O 1
ATOM 3909 N N . ALA A 1 502 ? -27.396 -45.840 -42.006 1.00 30.39 502 ALA A N 1
ATOM 3910 C CA . ALA A 1 502 ? -27.350 -46.520 -40.686 1.00 30.39 502 ALA A CA 1
ATOM 3911 C C . ALA A 1 502 ? -27.652 -48.036 -40.520 1.00 30.39 502 ALA A C 1
ATOM 3913 O O . ALA A 1 502 ? -28.755 -48.495 -40.783 1.00 30.39 502 ALA A O 1
ATOM 3914 N N . VAL A 1 503 ? -26.719 -48.781 -39.891 1.00 28.67 503 VAL A N 1
ATOM 3915 C CA . VAL A 1 503 ? -26.809 -49.378 -38.524 1.00 28.67 503 VAL A CA 1
ATOM 3916 C C . VAL A 1 503 ? -25.567 -50.251 -38.222 1.00 28.67 503 VAL A C 1
ATOM 3918 O O . VAL A 1 503 ? -24.929 -50.806 -39.108 1.00 28.67 503 VAL A O 1
ATOM 3921 N N . ALA A 1 504 ? -25.225 -50.291 -36.934 1.00 28.91 504 ALA A N 1
ATOM 3922 C CA . ALA A 1 504 ? -24.080 -50.893 -36.258 1.00 28.91 504 ALA A CA 1
ATOM 3923 C C . ALA A 1 504 ? -24.035 -52.441 -36.160 1.00 28.91 504 ALA A C 1
ATOM 3925 O O . ALA A 1 504 ? -25.056 -53.113 -36.270 1.00 28.91 504 ALA A O 1
ATOM 3926 N N . GLY A 1 505 ? -22.851 -52.952 -35.771 1.00 25.17 505 GLY A N 1
ATOM 3927 C CA . GLY A 1 505 ? -22.587 -54.300 -35.223 1.00 25.17 505 GLY A CA 1
ATOM 3928 C C . GLY A 1 505 ? -22.067 -55.291 -36.276 1.00 25.17 505 GLY A C 1
ATOM 3929 O O . GLY A 1 505 ? -22.655 -55.405 -37.335 1.00 25.17 505 GLY A O 1
ATOM 3930 N N . THR A 1 506 ? -20.978 -56.047 -36.116 1.00 24.22 506 THR A N 1
ATOM 3931 C CA . THR A 1 506 ? -20.326 -56.595 -34.917 1.00 24.22 506 THR A CA 1
ATOM 3932 C C . THR A 1 506 ? -18.914 -57.095 -35.263 1.00 24.22 506 THR A C 1
ATOM 3934 O O . THR A 1 506 ? -18.777 -57.950 -36.133 1.00 24.22 506 THR A O 1
ATOM 3937 N N . ALA A 1 507 ? -17.894 -56.650 -34.525 1.00 29.25 507 ALA A N 1
ATOM 3938 C CA . ALA A 1 507 ? -16.681 -57.425 -34.228 1.00 29.25 507 ALA A CA 1
ATOM 3939 C C . ALA A 1 507 ? -15.991 -56.820 -32.992 1.00 29.25 507 ALA A C 1
ATOM 3941 O O . ALA A 1 507 ? -14.918 -56.230 -33.056 1.00 29.25 507 ALA A O 1
ATOM 3942 N N . ALA A 1 508 ? -16.662 -56.942 -31.847 1.00 34.22 508 ALA A N 1
ATOM 3943 C CA . ALA A 1 508 ? -16.008 -56.884 -30.553 1.00 34.22 508 ALA A CA 1
ATOM 3944 C C . ALA A 1 508 ? -15.345 -58.244 -30.319 1.00 34.22 508 ALA A C 1
ATOM 3946 O O . ALA A 1 508 ? -16.052 -59.238 -30.206 1.00 34.22 508 ALA A O 1
ATOM 3947 N N . VAL A 1 509 ? -14.012 -58.270 -30.310 1.00 31.34 509 VAL A N 1
ATOM 3948 C CA . VAL A 1 509 ? -13.120 -58.980 -29.373 1.00 31.34 509 VAL A CA 1
ATOM 3949 C C . VAL A 1 509 ? -11.694 -58.696 -29.867 1.00 31.34 509 VAL A C 1
ATOM 3951 O O . VAL A 1 509 ? -11.331 -59.082 -30.970 1.00 31.34 509 VAL A O 1
ATOM 3954 N N . THR A 1 510 ? -10.912 -58.009 -29.025 1.00 30.45 510 THR A N 1
ATOM 3955 C CA . THR A 1 510 ? -9.528 -57.496 -29.200 1.00 30.45 510 THR A CA 1
ATOM 3956 C C . THR A 1 510 ? -9.341 -56.104 -29.831 1.00 30.45 510 THR A C 1
ATOM 3958 O O . THR A 1 510 ? -8.734 -55.964 -30.879 1.00 30.45 510 THR A O 1
ATOM 3961 N N . ALA A 1 511 ? -9.772 -55.052 -29.120 1.00 32.44 511 ALA A N 1
ATOM 3962 C CA . ALA A 1 511 ? -9.075 -53.752 -29.095 1.00 32.44 511 ALA A CA 1
ATOM 3963 C C . ALA A 1 511 ? -9.517 -52.914 -27.875 1.00 32.44 511 ALA A C 1
ATOM 3965 O O . ALA A 1 511 ? -10.113 -51.850 -27.990 1.00 32.44 511 ALA A O 1
ATOM 3966 N N . THR A 1 512 ? -9.221 -53.390 -26.664 1.00 34.31 512 THR A N 1
ATOM 3967 C CA . THR A 1 512 ? -9.221 -52.598 -25.413 1.00 34.31 512 THR A CA 1
ATOM 3968 C C . THR A 1 512 ? -7.997 -51.668 -25.304 1.00 34.31 512 THR A C 1
ATOM 3970 O O . THR A 1 512 ? -7.493 -51.379 -24.225 1.00 34.31 512 THR A O 1
ATOM 3973 N N . ALA A 1 513 ? -7.526 -51.174 -26.440 1.00 39.00 513 ALA A N 1
ATOM 3974 C CA . ALA A 1 513 ? -6.569 -50.095 -26.625 1.00 39.00 513 ALA A CA 1
ATOM 3975 C C . ALA A 1 513 ? -7.057 -49.461 -27.932 1.00 39.00 513 ALA A C 1
ATOM 3977 O O . ALA A 1 513 ? -7.203 -50.166 -28.923 1.00 39.00 513 ALA A O 1
ATOM 3978 N N . VAL A 1 514 ? -7.503 -48.215 -27.995 1.00 42.78 514 VAL A N 1
ATOM 3979 C CA . VAL A 1 514 ? -6.654 -47.034 -27.944 1.00 42.78 514 VAL A CA 1
ATOM 3980 C C . VAL A 1 514 ? -7.610 -45.832 -27.853 1.00 42.78 514 VAL A C 1
ATOM 3982 O O . VAL A 1 514 ? -8.075 -45.313 -28.860 1.00 42.78 514 VAL A O 1
ATOM 3985 N N . TRP A 1 515 ? -7.958 -45.405 -26.640 1.00 36.66 515 TRP A N 1
ATOM 3986 C CA . TRP A 1 515 ? -8.589 -44.092 -26.413 1.00 36.66 515 TRP A CA 1
ATOM 3987 C C . TRP A 1 515 ? -7.515 -42.999 -26.236 1.00 36.66 515 TRP A C 1
ATOM 3989 O O . TRP A 1 515 ? -7.808 -41.878 -25.848 1.00 36.66 515 TRP A O 1
ATOM 3999 N N . ASP A 1 516 ? -6.249 -43.347 -26.493 1.00 48.75 516 ASP A N 1
ATOM 4000 C CA . ASP A 1 516 ? -5.101 -42.571 -26.037 1.00 48.75 516 ASP A CA 1
ATOM 4001 C C . ASP A 1 516 ? -3.852 -42.704 -26.938 1.00 48.75 516 ASP A C 1
ATOM 4003 O O . ASP A 1 516 ? -2.725 -42.623 -26.451 1.00 48.75 516 ASP A O 1
ATOM 4007 N N . SER A 1 517 ? -4.005 -42.954 -28.252 1.00 56.97 517 SER A N 1
ATOM 4008 C CA . SER A 1 517 ? -2.838 -42.922 -29.156 1.00 56.97 517 SER A CA 1
ATOM 4009 C C . SER A 1 517 ? -2.495 -41.508 -29.602 1.00 56.97 517 SER A C 1
ATOM 4011 O O . SER A 1 517 ? -3.377 -40.649 -29.702 1.00 56.97 517 SER A O 1
ATOM 4013 N N . PRO A 1 518 ? -1.222 -41.279 -29.973 1.00 56.69 518 PRO A N 1
ATOM 4014 C CA . PRO A 1 518 ? -0.811 -40.063 -30.658 1.00 56.69 518 PRO A CA 1
ATOM 4015 C C . PRO A 1 518 ? -1.682 -39.724 -31.875 1.00 56.69 518 PRO A C 1
ATOM 4017 O O . PRO A 1 518 ? -1.956 -38.546 -32.092 1.00 56.69 518 PRO A O 1
ATOM 4020 N N . GLU A 1 519 ? -2.163 -40.723 -32.630 1.00 54.81 519 GLU A N 1
ATOM 4021 C CA . GLU A 1 519 ? -3.044 -40.465 -33.776 1.00 54.81 519 GLU A CA 1
ATOM 4022 C C . GLU A 1 519 ? -4.421 -39.946 -33.336 1.00 54.81 519 GLU A C 1
ATOM 4024 O O . GLU A 1 519 ? -4.907 -38.971 -33.903 1.00 54.81 519 GLU A O 1
ATOM 4029 N N . ALA A 1 520 ? -5.029 -40.516 -32.289 1.00 58.72 520 ALA A N 1
ATOM 4030 C CA . ALA A 1 520 ? -6.314 -40.041 -31.765 1.00 58.72 520 ALA A CA 1
ATOM 4031 C C . ALA A 1 520 ? -6.224 -38.605 -31.206 1.00 58.72 520 ALA A C 1
ATOM 4033 O O . ALA A 1 520 ? -7.142 -37.802 -31.392 1.00 58.72 520 ALA A O 1
ATOM 4034 N N . ARG A 1 521 ? -5.090 -38.257 -30.580 1.00 65.25 521 ARG A N 1
ATOM 4035 C CA . ARG A 1 521 ? -4.820 -36.905 -30.057 1.00 65.25 521 ARG A CA 1
ATOM 4036 C C . ARG A 1 521 ? -4.577 -35.881 -31.172 1.00 65.25 521 ARG A C 1
ATOM 4038 O O . ARG A 1 521 ? -4.990 -34.731 -31.035 1.00 65.25 521 ARG A O 1
ATOM 4045 N N . ALA A 1 522 ? -3.962 -36.293 -32.283 1.00 66.12 522 ALA A N 1
ATOM 4046 C CA . ALA A 1 522 ? -3.812 -35.449 -33.469 1.00 66.12 522 ALA A CA 1
ATOM 4047 C C . ALA A 1 522 ? -5.173 -35.142 -34.114 1.00 66.12 522 ALA A C 1
ATOM 4049 O O . ALA A 1 522 ? -5.480 -33.979 -34.356 1.00 66.12 522 ALA A O 1
ATOM 4050 N N . VAL A 1 523 ? -6.039 -36.153 -34.269 1.00 70.25 523 VAL A N 1
ATOM 4051 C CA . VAL A 1 523 ? -7.400 -35.957 -34.804 1.00 70.25 523 VAL A CA 1
ATOM 4052 C C . VAL A 1 523 ? -8.240 -35.028 -33.915 1.00 70.25 523 VAL A C 1
ATOM 4054 O O . VAL A 1 523 ? -8.986 -34.195 -34.430 1.00 70.25 523 VAL A O 1
ATOM 4057 N N . TRP A 1 524 ? -8.105 -35.120 -32.587 1.00 76.00 524 TRP A N 1
ATOM 4058 C CA . TRP A 1 524 ? -8.759 -34.194 -31.655 1.00 76.00 524 TRP A CA 1
ATOM 4059 C C . TRP A 1 524 ? -8.259 -32.750 -31.825 1.00 76.00 524 TRP A C 1
ATOM 4061 O O . TRP A 1 524 ? -9.067 -31.827 -31.943 1.00 76.00 524 TRP A O 1
ATOM 4071 N N . ALA A 1 525 ? -6.939 -32.550 -31.894 1.00 72.69 525 ALA A N 1
ATOM 4072 C CA . ALA A 1 525 ? -6.349 -31.226 -32.080 1.00 72.69 525 ALA A CA 1
ATOM 4073 C C . ALA A 1 525 ? -6.778 -30.594 -33.417 1.00 72.69 525 ALA A C 1
ATOM 4075 O O . ALA A 1 525 ? -7.202 -29.436 -33.440 1.00 72.69 525 ALA A O 1
ATOM 4076 N N . ASP A 1 526 ? -6.757 -31.371 -34.502 1.00 69.69 526 ASP A N 1
ATOM 4077 C CA . ASP A 1 526 ? -7.165 -30.924 -35.837 1.00 69.69 526 ASP A CA 1
ATOM 4078 C C . ASP A 1 526 ? -8.652 -30.543 -35.881 1.00 69.69 526 ASP A C 1
ATOM 4080 O O . ASP A 1 526 ? -9.016 -29.516 -36.458 1.00 69.69 526 ASP A O 1
ATOM 4084 N N . ALA A 1 527 ? -9.518 -31.303 -35.203 1.00 63.62 527 ALA A N 1
ATOM 4085 C CA . ALA A 1 527 ? -10.939 -30.979 -35.095 1.00 63.62 527 ALA A CA 1
ATOM 4086 C C . ALA A 1 527 ? -11.186 -29.670 -34.321 1.00 63.62 527 ALA A C 1
ATOM 4088 O O . ALA A 1 527 ? -12.059 -28.883 -34.691 1.00 63.62 527 ALA A O 1
ATOM 4089 N N . HIS A 1 528 ? -10.424 -29.394 -33.260 1.00 73.50 528 HIS A N 1
ATOM 4090 C CA . HIS A 1 528 ? -10.579 -28.155 -32.492 1.00 73.50 528 HIS A CA 1
ATOM 4091 C C . HIS A 1 528 ? -10.037 -26.924 -33.227 1.00 73.50 528 HIS A C 1
ATOM 4093 O O . HIS A 1 528 ? -10.676 -25.869 -33.163 1.00 73.50 528 HIS A O 1
ATOM 4099 N N . LEU A 1 529 ? -8.942 -27.070 -33.979 1.00 78.12 529 LEU A N 1
ATOM 4100 C CA . LEU A 1 529 ? -8.421 -26.025 -34.866 1.00 78.12 529 LEU A CA 1
ATOM 4101 C C . LEU A 1 529 ? -9.388 -25.728 -36.021 1.00 78.12 529 LEU A C 1
ATOM 4103 O O . LEU A 1 529 ? -9.654 -24.563 -36.311 1.00 78.12 529 LEU A O 1
ATOM 4107 N N . ALA A 1 530 ? -9.982 -26.761 -36.629 1.00 68.50 530 ALA A N 1
ATOM 4108 C CA . ALA A 1 530 ? -10.990 -26.602 -37.681 1.00 68.50 530 ALA A CA 1
ATOM 4109 C C . ALA A 1 530 ? -12.262 -25.883 -37.189 1.00 68.50 530 ALA A C 1
ATOM 4111 O O . ALA A 1 530 ? -12.923 -25.195 -37.963 1.00 68.50 530 ALA A O 1
ATOM 4112 N N . ASN A 1 531 ? -12.571 -25.990 -35.893 1.00 71.38 531 ASN A N 1
ATOM 4113 C CA . ASN A 1 531 ? -13.672 -25.279 -35.240 1.00 71.38 531 ASN A CA 1
ATOM 4114 C C . ASN A 1 531 ? -13.307 -23.850 -34.776 1.00 71.38 531 ASN A C 1
ATOM 4116 O O . ASN A 1 531 ? -14.116 -23.206 -34.112 1.00 71.38 531 ASN A O 1
ATOM 4120 N N . GLY A 1 532 ? -12.115 -23.340 -35.117 1.00 62.50 532 GLY A N 1
ATOM 4121 C CA . GLY A 1 532 ? -11.714 -21.950 -34.867 1.00 62.50 532 GLY A CA 1
ATOM 4122 C C . GLY A 1 532 ? -11.216 -21.652 -33.449 1.00 62.50 532 GLY A C 1
ATOM 4123 O O . GLY A 1 532 ? -11.160 -20.485 -33.064 1.00 62.50 532 GLY A O 1
ATOM 4124 N N . HIS A 1 533 ? -10.860 -22.674 -32.664 1.00 69.81 533 HIS A N 1
ATOM 4125 C CA . HIS A 1 533 ? -10.259 -22.473 -31.343 1.00 69.81 533 HIS A CA 1
ATOM 4126 C C . HIS A 1 533 ? -8.805 -21.989 -31.449 1.00 69.81 533 HIS A C 1
ATOM 4128 O O . HIS A 1 533 ? -8.095 -22.327 -32.398 1.00 69.81 533 HIS A O 1
ATOM 4134 N N . ASP A 1 534 ? -8.355 -21.222 -30.450 1.00 73.31 534 ASP A N 1
ATOM 4135 C CA . ASP A 1 534 ? -7.010 -20.638 -30.415 1.00 73.31 534 ASP A CA 1
ATOM 4136 C C . ASP A 1 534 ? -5.913 -21.725 -30.523 1.00 73.31 534 ASP A C 1
ATOM 4138 O O . ASP A 1 534 ? -5.835 -22.621 -29.668 1.00 73.31 534 ASP A O 1
ATOM 4142 N N . PRO A 1 535 ? -5.019 -21.648 -31.530 1.00 70.50 535 PRO A N 1
ATOM 4143 C CA . PRO A 1 535 ? -3.940 -22.612 -31.713 1.00 70.50 535 PRO A CA 1
ATOM 4144 C C . PRO A 1 535 ? -2.947 -22.709 -30.551 1.00 70.50 535 PRO A C 1
ATOM 4146 O O . PRO A 1 535 ? -2.260 -23.726 -30.428 1.00 70.50 535 PRO A O 1
ATOM 4149 N N . GLN A 1 536 ? -2.795 -21.668 -29.727 1.00 61.94 536 GLN A N 1
ATOM 4150 C CA . GLN A 1 536 ? -1.957 -21.725 -28.526 1.00 61.94 536 GLN A CA 1
ATOM 4151 C C . GLN A 1 536 ? -2.637 -22.518 -27.405 1.00 61.94 536 GLN A C 1
ATOM 4153 O O . GLN A 1 536 ? -1.972 -23.321 -26.754 1.00 61.94 536 GLN A O 1
ATOM 4158 N N . VAL A 1 537 ? -3.958 -22.395 -27.249 1.00 64.56 537 VAL A N 1
ATOM 4159 C CA . VAL A 1 537 ? -4.738 -23.147 -26.251 1.00 64.56 537 VAL A CA 1
ATOM 4160 C C . VAL A 1 537 ? -4.799 -24.632 -26.605 1.00 64.56 537 VAL A C 1
ATOM 4162 O O . VAL A 1 537 ? -4.566 -25.479 -25.744 1.00 64.56 537 VAL A O 1
ATOM 4165 N N . VAL A 1 538 ? -5.025 -24.967 -27.881 1.00 70.44 538 VAL A N 1
ATOM 4166 C CA . VAL A 1 538 ? -5.012 -26.367 -28.343 1.00 70.44 538 VAL A CA 1
ATOM 4167 C C . VAL A 1 538 ? -3.618 -26.983 -28.162 1.00 70.44 538 VAL A C 1
ATOM 4169 O O . VAL A 1 538 ? -3.502 -28.113 -27.690 1.00 70.44 538 VAL A O 1
ATOM 4172 N N . ARG A 1 539 ? -2.540 -26.233 -28.443 1.00 69.00 539 ARG A N 1
ATOM 4173 C CA . ARG A 1 539 ? -1.161 -26.698 -28.205 1.00 69.00 539 ARG A CA 1
ATOM 4174 C C . ARG A 1 539 ? -0.837 -26.871 -26.724 1.00 69.00 539 ARG A C 1
ATOM 4176 O O . ARG A 1 539 ? -0.213 -27.869 -26.375 1.00 69.00 539 ARG A O 1
ATOM 4183 N N . ALA A 1 540 ? -1.271 -25.950 -25.866 1.00 64.38 540 ALA A N 1
ATOM 4184 C CA . ALA A 1 540 ? -1.092 -26.056 -24.420 1.00 64.38 540 ALA A CA 1
ATOM 4185 C C . ALA A 1 540 ? -1.861 -27.254 -23.842 1.00 64.38 540 ALA A C 1
ATOM 4187 O O . ALA A 1 540 ? -1.315 -27.976 -23.014 1.00 64.38 540 ALA A O 1
ATOM 4188 N N . ALA A 1 541 ? -3.075 -27.527 -24.333 1.00 64.12 541 ALA A N 1
ATOM 4189 C CA . ALA A 1 541 ? -3.848 -28.705 -23.948 1.00 64.12 541 ALA A CA 1
ATOM 4190 C C . ALA A 1 541 ? -3.154 -30.010 -24.379 1.00 64.12 541 ALA A C 1
ATOM 4192 O O . ALA A 1 541 ? -2.971 -30.903 -23.557 1.00 64.12 541 ALA A O 1
ATOM 4193 N N . VAL A 1 542 ? -2.671 -30.095 -25.625 1.00 64.69 542 VAL A N 1
ATOM 4194 C CA . VAL A 1 542 ? -1.923 -31.268 -26.125 1.00 64.69 542 VAL A CA 1
ATOM 4195 C C . VAL A 1 542 ? -0.589 -31.460 -25.384 1.00 64.69 542 VAL A C 1
ATOM 4197 O O . VAL A 1 542 ? -0.157 -32.592 -25.162 1.00 64.69 542 VAL A O 1
ATOM 4200 N N . ALA A 1 543 ? 0.079 -30.371 -24.991 1.00 62.03 543 ALA A N 1
ATOM 4201 C CA . ALA A 1 543 ? 1.334 -30.412 -24.240 1.00 62.03 543 ALA A CA 1
ATOM 4202 C C . ALA A 1 543 ? 1.127 -30.772 -22.758 1.00 62.03 543 ALA A C 1
ATOM 4204 O O . ALA A 1 543 ? 1.879 -31.586 -22.224 1.00 62.03 543 ALA A O 1
ATOM 4205 N N . GLY A 1 544 ? 0.091 -30.225 -22.116 1.00 51.94 544 GLY A N 1
ATOM 4206 C CA . GLY A 1 544 ? -0.297 -30.564 -20.745 1.00 51.94 544 GLY A CA 1
ATOM 4207 C C . GLY A 1 544 ? -0.740 -32.022 -20.616 1.00 51.94 544 GLY A C 1
ATOM 4208 O O . GLY A 1 544 ? -0.373 -32.700 -19.661 1.00 51.94 544 GLY A O 1
ATOM 4209 N N . ASP A 1 545 ? -1.425 -32.544 -21.632 1.00 54.16 545 ASP A N 1
ATOM 4210 C CA . ASP A 1 545 ? -1.858 -33.942 -21.693 1.00 54.16 545 ASP A CA 1
ATOM 4211 C C . ASP A 1 545 ? -0.700 -34.920 -21.999 1.00 54.16 545 ASP A C 1
ATOM 4213 O O . ASP A 1 545 ? -0.716 -36.084 -21.602 1.00 54.16 545 ASP A O 1
ATOM 4217 N N . ARG A 1 546 ? 0.386 -34.448 -22.634 1.00 53.38 546 ARG A N 1
ATOM 4218 C CA . ARG A 1 546 ? 1.655 -35.201 -22.751 1.00 53.38 546 ARG A CA 1
ATOM 4219 C C . ARG A 1 546 ? 2.430 -35.305 -21.433 1.00 53.38 546 ARG A C 1
ATOM 4221 O O . ARG A 1 546 ? 3.254 -36.208 -21.312 1.00 53.38 546 ARG A O 1
ATOM 4228 N N . ALA A 1 547 ? 2.193 -34.411 -20.471 1.00 48.62 547 ALA A N 1
ATOM 4229 C CA . ALA A 1 547 ? 2.889 -34.403 -19.181 1.00 48.62 547 ALA A CA 1
ATOM 4230 C C . ALA A 1 547 ? 2.325 -35.427 -18.170 1.00 48.62 547 ALA A C 1
ATOM 4232 O O . ALA A 1 547 ? 2.945 -35.682 -17.137 1.00 48.62 547 ALA A O 1
ATOM 4233 N N . LEU A 1 548 ? 1.181 -36.057 -18.467 1.00 48.00 548 LEU A N 1
ATOM 4234 C CA . LEU A 1 548 ? 0.596 -37.131 -17.664 1.00 48.00 548 LEU A CA 1
ATOM 4235 C C . LEU A 1 548 ? 1.107 -38.492 -18.163 1.00 48.00 548 LEU A C 1
ATOM 4237 O O . LEU A 1 548 ? 0.635 -39.020 -19.165 1.00 48.00 548 LEU A O 1
ATOM 4241 N N . HIS A 1 549 ? 2.090 -39.075 -17.469 1.00 45.56 549 HIS A N 1
ATOM 4242 C CA . HIS A 1 549 ? 2.691 -40.354 -17.884 1.00 45.56 549 HIS A CA 1
ATOM 4243 C C . HIS A 1 549 ? 1.841 -41.605 -17.564 1.00 45.56 549 HIS A C 1
ATOM 4245 O O . HIS A 1 549 ? 2.212 -42.705 -17.964 1.00 45.56 549 HIS A O 1
ATOM 4251 N N . GLU A 1 550 ? 0.701 -41.457 -16.877 1.00 40.91 550 GLU A N 1
ATOM 4252 C CA . GLU A 1 550 ? -0.277 -42.528 -16.653 1.00 40.91 550 GLU A CA 1
ATOM 4253 C C . GLU A 1 550 ? -1.711 -41.967 -16.565 1.00 40.91 550 GLU A C 1
ATOM 4255 O O . GLU A 1 550 ? -1.911 -40.855 -16.067 1.00 40.91 550 GLU A O 1
ATOM 4260 N N . PRO A 1 551 ? -2.731 -42.726 -17.005 1.00 46.34 551 PRO A N 1
ATOM 4261 C CA . PRO A 1 551 ? -4.111 -42.250 -17.022 1.00 46.34 551 PRO A CA 1
ATOM 4262 C C . PRO A 1 551 ? -4.697 -42.070 -15.609 1.00 46.34 551 PRO A C 1
ATOM 4264 O O . PRO A 1 551 ? -4.495 -42.898 -14.718 1.00 46.34 551 PRO A O 1
ATOM 4267 N N . ALA A 1 552 ? -5.516 -41.027 -15.425 1.00 38.53 552 ALA A N 1
ATOM 4268 C CA . ALA A 1 552 ? -6.091 -40.586 -14.141 1.00 38.53 552 ALA A CA 1
ATOM 4269 C C . ALA A 1 552 ? -6.864 -41.663 -13.339 1.00 38.53 552 ALA A C 1
ATOM 4271 O O . ALA A 1 552 ? -7.029 -41.546 -12.123 1.00 38.53 552 ALA A O 1
ATOM 4272 N N . HIS A 1 553 ? -7.298 -42.751 -13.984 1.00 39.78 553 HIS A N 1
ATOM 4273 C CA . HIS A 1 553 ? -7.957 -43.878 -13.314 1.00 39.78 553 HIS A CA 1
ATOM 4274 C C . HIS A 1 553 ? -6.994 -44.774 -12.503 1.00 39.78 553 HIS A C 1
ATOM 4276 O O . HIS A 1 553 ? -7.451 -45.543 -11.660 1.00 39.78 553 HIS A O 1
ATOM 4282 N N . ARG A 1 554 ? -5.670 -44.685 -12.719 1.00 38.78 554 ARG A N 1
ATOM 4283 C CA . ARG A 1 554 ? -4.657 -45.373 -11.892 1.00 38.78 554 ARG A CA 1
ATOM 4284 C C . ARG A 1 554 ? -4.289 -44.600 -10.629 1.00 38.78 554 ARG A C 1
ATOM 4286 O O . ARG A 1 554 ? -4.056 -45.224 -9.600 1.00 38.78 554 ARG A O 1
ATOM 4293 N N . ALA A 1 555 ? -4.327 -43.269 -10.677 1.00 43.81 555 ALA A N 1
ATOM 4294 C CA . ALA A 1 555 ? -4.095 -42.412 -9.511 1.00 43.81 555 ALA A CA 1
ATOM 4295 C C . ALA A 1 555 ? -5.208 -42.522 -8.444 1.00 43.81 555 ALA A C 1
ATOM 4297 O O . ALA A 1 555 ? -5.007 -42.133 -7.298 1.00 43.81 555 ALA A O 1
ATOM 4298 N N . THR A 1 556 ? -6.374 -43.066 -8.811 1.00 38.31 556 THR A N 1
ATOM 4299 C CA . THR A 1 556 ? -7.567 -43.193 -7.953 1.00 38.31 556 THR A CA 1
ATOM 4300 C C . THR A 1 556 ? -7.984 -44.643 -7.676 1.00 38.31 556 THR A C 1
ATOM 4302 O O . THR A 1 556 ? -9.007 -44.882 -7.033 1.00 38.31 556 THR A O 1
ATOM 4305 N N . ALA A 1 557 ? -7.200 -45.633 -8.116 1.00 33.75 557 ALA A N 1
ATOM 4306 C CA . ALA A 1 557 ? -7.498 -47.034 -7.838 1.00 33.75 557 ALA A CA 1
ATOM 4307 C C . ALA A 1 557 ? -7.276 -47.354 -6.341 1.00 33.75 557 ALA A C 1
ATOM 4309 O O . ALA A 1 557 ? -6.228 -47.005 -5.791 1.00 33.75 557 ALA A O 1
ATOM 4310 N N . PRO A 1 558 ? -8.212 -48.043 -5.658 1.00 35.03 558 PRO A N 1
ATOM 4311 C CA . PRO A 1 558 ? -8.014 -48.439 -4.270 1.00 35.03 558 PRO A CA 1
ATOM 4312 C C . PRO A 1 558 ? -6.820 -49.395 -4.169 1.00 35.03 558 PRO A C 1
ATOM 4314 O O . PRO A 1 558 ? -6.752 -50.402 -4.878 1.00 35.03 558 PRO A O 1
ATOM 4317 N N . SER A 1 559 ? -5.878 -49.068 -3.281 1.00 34.03 559 SER A N 1
ATOM 4318 C CA . SER A 1 559 ? -4.695 -49.881 -2.994 1.00 34.03 559 SER A CA 1
ATOM 4319 C C . SER A 1 559 ? -5.099 -51.330 -2.701 1.00 34.03 559 SER A C 1
ATOM 4321 O O . SER A 1 559 ? -5.744 -51.622 -1.691 1.00 34.03 559 SER A O 1
ATOM 4323 N N . LYS A 1 560 ? -4.726 -52.258 -3.591 1.00 35.59 560 LYS A N 1
ATOM 4324 C CA . LYS A 1 560 ? -4.758 -53.692 -3.296 1.00 35.59 560 LYS A CA 1
ATOM 4325 C C . LYS A 1 560 ? -3.666 -53.970 -2.269 1.00 35.59 560 LYS A C 1
ATOM 4327 O O . LYS A 1 560 ? -2.496 -54.097 -2.620 1.00 35.59 560 LYS A O 1
ATOM 4332 N N . ALA A 1 561 ? -4.062 -54.089 -1.007 1.00 35.16 561 ALA A N 1
ATOM 4333 C CA . ALA A 1 561 ? -3.223 -54.692 0.014 1.00 35.16 561 ALA A CA 1
ATOM 4334 C C . ALA A 1 561 ? -2.788 -56.101 -0.449 1.00 35.16 561 ALA A C 1
ATOM 4336 O O . ALA A 1 561 ? -3.649 -56.894 -0.847 1.00 35.16 561 ALA A O 1
ATOM 4337 N N . PRO A 1 562 ? -1.491 -56.448 -0.414 1.00 33.91 562 PRO A N 1
ATOM 4338 C CA . PRO A 1 562 ? -1.073 -57.827 -0.604 1.00 33.91 562 PRO A CA 1
ATOM 4339 C C . PRO A 1 562 ? -1.499 -58.660 0.612 1.00 33.91 562 PRO A C 1
ATOM 4341 O O . PRO A 1 562 ? -1.216 -58.313 1.759 1.00 33.91 562 PRO A O 1
ATOM 4344 N N . SER A 1 563 ? -2.191 -59.768 0.348 1.00 32.22 563 SER A N 1
ATOM 4345 C CA . SER A 1 563 ? -2.532 -60.781 1.342 1.00 32.22 563 SER A CA 1
ATOM 4346 C C . SER A 1 563 ? -1.262 -61.381 1.945 1.00 32.22 563 SER A C 1
ATOM 4348 O O . SER A 1 563 ? -0.390 -61.879 1.235 1.00 32.22 563 SER A O 1
ATOM 4350 N N . THR A 1 564 ? -1.185 -61.337 3.269 1.00 36.66 564 THR A N 1
ATOM 4351 C CA . THR A 1 564 ? -0.175 -61.953 4.129 1.00 36.66 564 THR A CA 1
ATOM 4352 C C . THR A 1 564 ? -0.051 -63.460 3.927 1.00 36.66 564 THR A C 1
ATOM 4354 O O . THR A 1 564 ? -0.993 -64.190 4.222 1.00 36.66 564 THR A O 1
ATOM 4357 N N . GLU A 1 565 ? 1.153 -63.935 3.612 1.00 33.38 565 GLU A N 1
ATOM 4358 C CA . GLU A 1 565 ? 1.607 -65.266 4.014 1.00 33.38 565 GLU A CA 1
ATOM 4359 C C . GLU A 1 565 ? 3.113 -65.224 4.321 1.00 33.38 565 GLU A C 1
ATOM 4361 O O . GLU A 1 565 ? 3.930 -64.874 3.474 1.00 33.38 565 GLU A O 1
ATOM 4366 N N . GLY A 1 566 ? 3.483 -65.555 5.566 1.00 40.31 566 GLY A N 1
ATOM 4367 C CA . GLY A 1 566 ? 4.854 -65.958 5.894 1.00 40.31 566 GLY A CA 1
ATOM 4368 C C . GLY A 1 566 ? 5.757 -64.992 6.675 1.00 40.31 566 GLY A C 1
ATOM 4369 O O . GLY A 1 566 ? 6.914 -64.831 6.302 1.00 40.31 566 GLY A O 1
ATOM 4370 N N . ARG A 1 567 ? 5.332 -64.442 7.825 1.00 34.75 567 ARG A N 1
ATOM 4371 C CA . ARG A 1 567 ? 6.271 -64.215 8.953 1.00 34.75 567 ARG A CA 1
ATOM 4372 C C . ARG A 1 567 ? 5.548 -64.049 10.294 1.00 34.75 567 ARG A C 1
ATOM 4374 O O . ARG A 1 567 ? 4.904 -63.042 10.552 1.00 34.75 567 ARG A O 1
ATOM 4381 N N . ARG A 1 568 ? 5.679 -65.060 11.159 1.00 35.94 568 ARG A N 1
ATOM 4382 C CA . ARG A 1 568 ? 5.257 -65.034 12.572 1.00 35.94 568 ARG A CA 1
ATOM 4383 C C . ARG A 1 568 ? 5.969 -63.904 13.339 1.00 35.94 568 ARG A C 1
ATOM 4385 O O . ARG A 1 568 ? 7.201 -63.891 13.316 1.00 35.94 568 ARG A O 1
ATOM 4392 N N . PRO A 1 569 ? 5.263 -63.061 14.112 1.00 36.47 569 PRO A N 1
ATOM 4393 C CA . PRO A 1 569 ? 5.866 -62.299 15.197 1.00 36.47 569 PRO A CA 1
ATOM 4394 C C . PRO A 1 569 ? 5.859 -63.115 16.501 1.00 36.47 569 PRO A C 1
ATOM 4396 O O . PRO A 1 569 ? 4.902 -63.825 16.810 1.00 36.47 569 PRO A O 1
ATOM 4399 N N . LYS A 1 570 ? 6.959 -63.033 17.256 1.00 35.59 570 LYS A N 1
ATOM 4400 C CA . LYS A 1 570 ? 7.098 -63.616 18.598 1.00 35.59 570 LYS A CA 1
ATOM 4401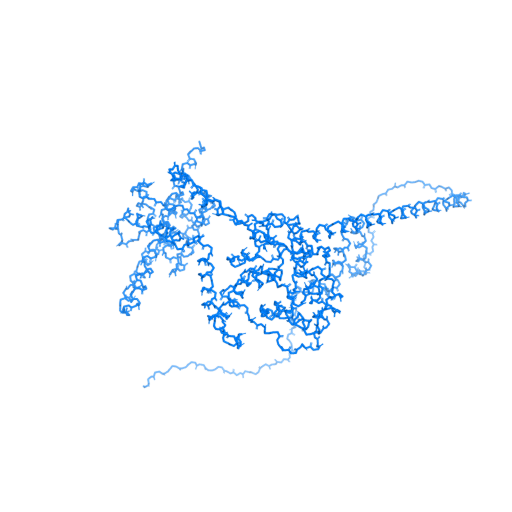 C C . LYS A 1 570 ? 6.313 -62.775 19.611 1.00 35.59 570 LYS A C 1
ATOM 4403 O O . LYS A 1 570 ? 6.400 -61.552 19.586 1.00 35.59 570 LYS A O 1
ATOM 4408 N N . SER A 1 571 ? 5.588 -63.448 20.501 1.00 36.16 571 SER A N 1
ATOM 4409 C CA . SER A 1 571 ? 4.929 -62.872 21.674 1.00 36.16 571 SER A CA 1
ATOM 4410 C C . SER A 1 571 ? 5.948 -62.265 22.633 1.00 36.16 571 SER A C 1
ATOM 4412 O O . SER A 1 571 ? 6.885 -62.968 23.015 1.00 36.16 571 SER A O 1
ATOM 4414 N N . ILE A 1 572 ? 5.730 -61.030 23.088 1.00 36.75 572 ILE A N 1
ATOM 4415 C CA . ILE A 1 572 ? 6.242 -60.572 24.384 1.00 36.75 572 ILE A CA 1
ATOM 4416 C C . ILE A 1 572 ? 5.133 -59.780 25.080 1.00 36.75 572 ILE A C 1
ATOM 4418 O O . ILE A 1 572 ? 4.498 -58.904 24.499 1.00 36.75 572 ILE A O 1
ATOM 4422 N N . GLU A 1 573 ? 4.884 -60.213 26.307 1.00 35.66 573 GLU A N 1
ATOM 4423 C CA . GLU A 1 573 ? 3.813 -59.864 27.226 1.00 35.66 573 GLU A CA 1
ATOM 4424 C C . GLU A 1 573 ? 3.891 -58.414 27.726 1.00 35.66 573 GLU A C 1
ATOM 4426 O O . GLU A 1 573 ? 4.966 -57.840 27.898 1.00 35.66 573 GLU A O 1
ATOM 4431 N N . ALA A 1 574 ? 2.723 -57.846 28.025 1.00 39.34 574 ALA A N 1
ATOM 4432 C CA . ALA A 1 574 ? 2.595 -56.658 28.859 1.00 39.34 574 ALA A CA 1
ATOM 4433 C C . ALA A 1 574 ? 2.864 -56.998 30.335 1.00 39.34 574 ALA A C 1
ATOM 4435 O O . ALA A 1 574 ? 2.511 -58.091 30.784 1.00 39.34 574 ALA A O 1
ATOM 4436 N N . PRO A 1 575 ? 3.319 -56.014 31.128 1.00 39.44 575 PRO A N 1
ATOM 4437 C CA . PRO A 1 575 ? 2.753 -55.887 32.464 1.00 39.44 575 PRO A CA 1
ATOM 4438 C C . PRO A 1 575 ? 2.334 -54.450 32.816 1.00 39.44 575 PRO A C 1
ATOM 4440 O O . PRO A 1 575 ? 3.121 -53.510 32.848 1.00 39.44 575 PRO A O 1
ATOM 4443 N N . SER A 1 576 ? 1.039 -54.333 33.112 1.00 33.69 576 SER A N 1
ATOM 4444 C CA . SER A 1 576 ? 0.460 -53.759 34.337 1.00 33.69 576 SER A CA 1
ATOM 4445 C C . SER A 1 576 ? 1.153 -52.586 35.056 1.00 33.69 576 SER A C 1
ATOM 4447 O O . SER A 1 576 ? 2.112 -52.738 35.809 1.00 33.69 576 SER A O 1
ATOM 4449 N N . ARG A 1 577 ? 0.469 -51.442 34.961 1.00 38.12 577 ARG A N 1
ATOM 4450 C CA . ARG A 1 577 ? 0.195 -50.422 35.992 1.00 38.12 577 ARG A CA 1
ATOM 4451 C C . ARG A 1 577 ? 0.439 -50.888 37.444 1.00 38.12 577 ARG A C 1
ATOM 4453 O O . ARG A 1 577 ? -0.246 -51.792 37.908 1.00 38.12 577 ARG A O 1
ATOM 4460 N N . THR A 1 578 ? 1.306 -50.192 38.191 1.00 38.16 578 THR A N 1
ATOM 4461 C CA . THR A 1 578 ? 1.225 -50.129 39.665 1.00 38.16 578 THR A CA 1
ATOM 4462 C C . THR A 1 578 ? 1.544 -48.730 40.189 1.00 38.16 578 THR A C 1
ATOM 4464 O O . THR A 1 578 ? 2.557 -48.121 39.865 1.00 38.16 578 THR A O 1
ATOM 4467 N N . GLN A 1 579 ? 0.622 -48.265 41.019 1.00 38.62 579 GLN A N 1
ATOM 4468 C CA . GLN A 1 579 ? 0.578 -47.068 41.844 1.00 38.62 579 GLN A CA 1
ATOM 4469 C C . GLN A 1 579 ? 1.215 -47.365 43.217 1.00 38.62 579 GLN A C 1
ATOM 4471 O O . GLN A 1 579 ? 0.835 -48.355 43.835 1.00 38.62 579 GLN A O 1
ATOM 4476 N N . LYS A 1 580 ? 2.120 -46.509 43.714 1.00 35.34 580 LYS A N 1
ATOM 4477 C CA . LYS A 1 580 ? 2.482 -46.318 45.145 1.00 35.34 580 LYS A CA 1
ATOM 4478 C C . LYS A 1 580 ? 2.986 -44.870 45.287 1.00 35.34 580 LYS A C 1
ATOM 4480 O O . LYS A 1 580 ? 3.906 -44.500 44.574 1.00 35.34 580 LYS A O 1
ATOM 4485 N N . GLN A 1 581 ? 2.240 -43.931 45.873 1.00 37.88 581 GLN A N 1
ATOM 4486 C CA . GLN A 1 581 ? 2.147 -43.576 47.303 1.00 37.88 581 GLN A CA 1
ATOM 4487 C C . GLN A 1 581 ? 3.484 -43.445 48.066 1.00 37.88 581 GLN A C 1
ATOM 4489 O O . GLN A 1 581 ? 4.155 -44.442 48.302 1.00 37.88 581 GLN A O 1
ATOM 4494 N N . HIS A 1 582 ? 3.731 -42.191 48.482 1.00 32.41 582 HIS A N 1
ATOM 4495 C CA . HIS A 1 582 ? 4.477 -41.642 49.628 1.00 32.41 582 HIS A CA 1
ATOM 4496 C C . HIS A 1 582 ? 5.920 -42.085 49.921 1.00 32.41 582 HIS A C 1
ATOM 4498 O O . HIS A 1 582 ? 6.158 -43.201 50.375 1.00 32.41 582 HIS A O 1
ATOM 4504 N N . MET A 1 583 ? 6.834 -41.105 49.894 1.00 32.84 583 MET A N 1
ATOM 4505 C CA . MET A 1 583 ? 7.325 -40.483 51.133 1.00 32.84 583 MET A CA 1
ATOM 4506 C C . MET A 1 583 ? 7.617 -38.999 50.917 1.00 32.84 583 MET A C 1
ATOM 4508 O O . MET A 1 583 ? 8.158 -38.679 49.836 1.00 32.84 583 MET A O 1
#

Foldseek 3Di:
DVVVLVVLLVLLQVLLLLLQLLLVLLLVVLVVQLVVQVVPDPVSNVVSVVVLVVQVVLLVVLLVLLVDPVNLVPDRSLSLLLSLSLLSNCVVPDVSSVVSNVSSQVSCCVPSVDRSPDDDQQDALVNDDPVSQVSNYNDGPPRVPDPSNVSSNVSNVVVVVVVVCVVVVPDPPLVVLLVVLLVVLVVLCVVQHDLCVLDDPDDPVVSSVLSSLVLQLCQLLAHDSVHHFAEDALPDDDDPVCVPVLLVQLQVVLCQQQVDHSVLLVPPQDPSLSSSSSSQSVCVVVRHHYRLQSPLVSRQFRVLVSQPAQHDHDADPDQGDGGRHGSLLQQLQVVLQVVLVHRSNLLSSQAHSVNSSNSSSCSVDADPVSNQSNLSSSLNSSNSSNVSCVVDPPSPPPCVVVVVVVVVVVVVVVVVVPPPDDDDDDDDDDDDDDDDDGSVVRSVVNVVVVVVVVVVVVVVVVVVVVVVVVVVVVVVVVVVVVVVVVVVVDPDDDDDDDDDDDDDDDDDDDDPDDPPDPVVLVVVLVVCVVVVDDNVVSVVVSVVVVVPPDDPVVVPDPDDDDDDDDDDDDDDDDDDDDDDDDD

Mean predicted aligned error: 21.55 Å

Sequence (583 aa):
MEEINRQVGQEARMALQVSVQLARFFADIRRRALEHARRESLEQERLIRQTINDQRRLADPVLRQGLDERFWDKAQPKDAAYVWGVAERFKSVDPLAAQAADRCRREALERWNIDLDAPARPVTPGEVDDATLAEVAPVVEGEENRDLRADLAASAQEASQEAEKVAEQVSTDPEQLIAAEEHTAWEWAQRHYDVESLYPGIDEAARRQEAHVLYSSLAAEGYDLDHPPALDQLGGELDDAYAIETSVGAGSDFTAQTGISAYDFEHRVAPHDHAVAQRAWDAERQGRYPDPRAWRESIVLRGSEAVREVNRVQLADDPGRRGTYTELARRAAAGEAERAGMRPEEYLDYLGAHQRRAVVSTRGQMDEQRAAGMGRMAAYRIAYAREAATRWPGRGRGQDRGRKSTQDQASRSRQATQAETGRGQQVDQGRSAAASGTGADLEAQARASWAQADADDARAAQVDAQRRAQEAQADAQRARQDRDGQAAGVADTVGEVVTPLAVAGTAAVTATAVWDSPEARAVWADAHLANGHDPQVVRAAVAGDRALHEPAHRATAPSKAPSTEGRRPKSIEAPSRTQKQHM